Protein AF-A0A4S9HSH2-F1 (afdb_monomer)

pLDDT: mean 70.63, std 16.0, range [29.0, 93.12]

Mean predicted aligned error: 13.23 Å

Foldseek 3Di:
DDPDPQPPVRLVVLVVVLVVVLVCPPLCLLVLCCLVDLFVVVSPVSNLPVVVVVVVVVVVVVVVLPVQPDPLQQLDDDDPVPDPDPPVSVQQFLQRDGLVPDDPVVSCVRVVPSPDDDSVLSSVSSVVDPPVSVVVVVVVVVVVVVVVVSVLQSQLSVLLVCCVVPVPDPVSVLQVDADPVRGSVVSSVVSCPCVCLVVLVVPPDPVSVLVSLLVVLLVSLVSLVVLLVVLVVVVVVLVLCVVCVVVCPDPVNVVCVVVVPPPPDDPSCVVVVCPPVVSVVSNVVSCCSLPVSLVSCLSPDPDDSVSSCCSRCVNVVVVVVVVVVVVVVVVVVVVDDDDDSDDPVVVVVVVVVSVVSSLVSNVVVPQADPVSDGHPPVVPVVVVPD

InterPro domains:
  IPR004841 Amino acid permease/SLC12A domain [PF00324] (14-247)
  IPR050524 Amino-acid permease-like [PTHR43341] (12-341)

Solvent-accessible surface area (backbone atoms only — not comparable to full-atom values): 22404 Å² total; per-residue (Å²): 133,87,83,77,86,64,56,73,69,56,44,51,50,50,49,50,52,59,59,65,52,58,79,58,68,63,78,64,48,66,65,70,47,46,85,72,42,73,46,75,71,71,50,55,57,56,71,67,47,47,60,63,50,51,52,50,55,51,52,53,49,52,52,53,45,65,75,66,43,66,90,82,47,78,68,56,89,67,71,72,88,58,69,73,67,54,84,69,56,72,36,45,49,79,75,73,40,60,60,91,78,48,56,75,69,57,47,50,52,55,60,65,51,61,81,71,62,48,74,69,37,52,42,33,40,66,67,68,48,84,68,50,33,60,52,52,51,51,52,51,52,51,51,52,53,53,52,50,52,54,49,46,52,51,49,15,50,54,49,22,55,49,21,68,75,66,35,84,45,78,73,45,42,53,30,47,42,59,44,102,84,73,45,37,56,53,19,38,56,60,58,50,68,65,67,61,46,72,58,31,68,75,44,94,44,69,68,36,46,52,51,37,52,33,55,51,40,28,54,59,47,49,53,44,51,49,52,28,50,50,25,51,50,50,53,52,51,51,52,50,50,60,74,43,46,68,62,40,67,32,86,92,33,53,83,54,40,82,78,47,76,88,74,73,82,53,82,92,43,60,77,65,68,47,62,62,58,54,38,53,52,48,29,53,46,35,50,37,58,68,56,48,47,54,51,55,49,59,75,71,52,92,61,65,57,65,60,55,48,48,46,60,43,46,32,60,49,49,53,51,49,51,51,51,50,52,49,54,54,37,53,75,68,67,61,79,71,72,88,72,85,66,56,69,70,52,53,48,52,51,54,49,47,59,51,49,57,50,48,50,59,27,50,79,73,67,42,52,41,100,85,72,44,77,45,67,73,71,61,61,68,56,71,78,75,113

Radius of gyration: 25.79 Å; Cα contacts (8 Å, |Δi|>4): 239; chains: 1; bounding box: 63×54×76 Å

Sequence (386 aa):
MFLIDWGDKSVAAVLAISMAVFPYVGVETFTITAFEARSPEALKLPSKRMVPFVMFLYTLSVLGFSLNVPWNNGYLPAYYSAWTPSKEAQRFTCHNRDVQGLDRRQAVADLSNTDGHVLPTIAIDLANINGLSGFVNACLLYSALSTANSSLFMASRILHSFTATHGETKFLSYFNRLNDQGSPVWAVCASLFFCFVPFLSFLSSDSAKHTQQILISIGSTSCVLVWAAQCLAYIRYRNWLGMHSKEIGSPEWHGYRKYYPYEQRKWTDFPSQMQPALAWVSGILCVIIVLGFPIAGLSHGKGDRKLIAINTYLGPGLCLFLFLGLKAYKWRRAEKGWVRLGSWEELRRVIERLRDDSLSNAREDGDLDEDGSISLRSQESHQHLS

Structure (mmCIF, N/CA/C/O backbone):
data_AF-A0A4S9HSH2-F1
#
_entry.id   AF-A0A4S9HSH2-F1
#
loop_
_atom_site.group_PDB
_atom_site.id
_atom_site.type_symbol
_atom_site.label_atom_id
_atom_site.label_alt_id
_atom_site.label_comp_id
_atom_site.label_asym_id
_atom_site.label_entity_id
_atom_site.label_seq_id
_atom_site.pdbx_PDB_ins_code
_atom_site.Cartn_x
_atom_site.Cartn_y
_atom_site.Cartn_z
_atom_site.occupancy
_atom_site.B_iso_or_equiv
_atom_site.auth_seq_id
_atom_site.auth_comp_id
_atom_site.auth_asym_id
_atom_site.auth_atom_id
_atom_site.pdbx_PDB_model_num
ATOM 1 N N . MET A 1 1 ? -12.546 25.898 -16.366 1.00 29.52 1 MET A N 1
ATOM 2 C CA . MET A 1 1 ? -12.379 26.004 -14.902 1.00 29.52 1 MET A CA 1
ATOM 3 C C . MET A 1 1 ? -11.134 25.198 -14.542 1.00 29.52 1 MET A C 1
ATOM 5 O O . MET A 1 1 ? -11.170 23.988 -14.681 1.00 29.52 1 MET A O 1
ATOM 9 N N . PHE A 1 2 ? -10.028 25.903 -14.264 1.00 29.73 2 PHE A N 1
ATOM 10 C CA . PHE A 1 2 ? -8.673 25.421 -13.920 1.00 29.73 2 PHE A CA 1
ATOM 11 C C . PHE A 1 2 ? -8.061 24.298 -14.783 1.00 29.73 2 PHE A C 1
ATOM 13 O O . PHE A 1 2 ? -7.864 23.183 -14.316 1.00 29.73 2 PHE A O 1
ATOM 20 N N . LEU A 1 3 ? -7.677 24.620 -16.023 1.00 32.94 3 LEU A N 1
ATOM 21 C CA . LEU A 1 3 ? -6.616 23.883 -16.722 1.00 32.94 3 LEU A CA 1
ATOM 22 C C . LEU A 1 3 ? -5.315 24.658 -16.498 1.00 32.94 3 LEU A C 1
ATOM 24 O O . LEU A 1 3 ? -5.069 25.668 -17.150 1.00 32.94 3 LEU A O 1
ATOM 28 N N . ILE A 1 4 ? -4.548 24.241 -15.493 1.00 42.88 4 ILE A N 1
ATOM 29 C CA . ILE A 1 4 ? -3.153 24.656 -15.331 1.00 42.88 4 ILE A CA 1
ATOM 30 C C . ILE A 1 4 ? -2.378 23.925 -16.433 1.00 42.88 4 ILE A C 1
ATOM 32 O O . ILE A 1 4 ? -2.452 22.700 -16.508 1.00 42.88 4 ILE A O 1
ATOM 36 N N . ASP A 1 5 ? -1.708 24.668 -17.311 1.00 43.72 5 ASP A N 1
ATOM 37 C CA . ASP A 1 5 ? -0.888 24.117 -18.393 1.00 43.72 5 ASP A CA 1
ATOM 38 C C . ASP A 1 5 ? 0.441 23.631 -17.790 1.00 43.72 5 ASP A C 1
ATOM 40 O O . ASP A 1 5 ? 1.313 24.422 -17.419 1.00 43.72 5 ASP A O 1
ATOM 44 N N . TRP A 1 6 ? 0.544 22.324 -17.556 1.00 54.28 6 TRP A N 1
ATOM 45 C CA . TRP A 1 6 ? 1.678 21.697 -16.879 1.00 54.28 6 TRP A CA 1
ATOM 46 C C . TRP A 1 6 ? 2.727 21.294 -17.916 1.00 54.28 6 TRP A C 1
ATOM 48 O O . TRP A 1 6 ? 2.594 20.252 -18.540 1.00 54.28 6 TRP A O 1
ATOM 58 N N . GLY A 1 7 ? 3.813 22.057 -18.079 1.00 58.59 7 GLY A N 1
ATOM 59 C CA . GLY A 1 7 ? 4.870 21.694 -19.038 1.00 58.59 7 GLY A CA 1
ATOM 60 C C . GLY A 1 7 ? 5.377 20.248 -18.866 1.00 58.59 7 GLY A C 1
ATOM 61 O O . GLY A 1 7 ? 5.432 19.747 -17.743 1.00 58.59 7 GLY A O 1
ATOM 62 N N . ASP A 1 8 ? 5.793 19.583 -19.952 1.00 61.91 8 ASP A N 1
ATOM 63 C CA . ASP A 1 8 ? 6.056 18.126 -20.007 1.00 61.91 8 ASP A CA 1
ATOM 64 C C . ASP A 1 8 ? 6.944 17.577 -18.866 1.00 61.91 8 ASP A C 1
ATOM 66 O O . ASP A 1 8 ? 6.725 16.476 -18.360 1.00 61.91 8 ASP A O 1
ATOM 70 N N . LYS A 1 9 ? 7.915 18.370 -18.391 1.00 65.81 9 LYS A N 1
ATOM 71 C CA . LYS A 1 9 ? 8.789 18.017 -17.255 1.00 65.81 9 LYS A CA 1
ATOM 72 C C . LYS A 1 9 ? 8.033 17.889 -15.928 1.00 65.81 9 LYS A C 1
ATOM 74 O O . LYS A 1 9 ? 8.357 17.033 -15.111 1.00 65.81 9 LYS A O 1
ATOM 79 N N . SER A 1 10 ? 7.039 18.745 -15.704 1.00 67.06 10 SER A N 1
ATOM 80 C CA . SER A 1 10 ? 6.230 18.744 -14.482 1.00 67.06 10 SER A CA 1
ATOM 81 C C . SER A 1 10 ? 5.279 17.546 -14.431 1.00 67.06 10 SER A C 1
ATOM 83 O O . SER A 1 10 ? 5.146 16.918 -13.383 1.00 67.06 10 SER A O 1
ATOM 85 N N . VAL A 1 11 ? 4.722 17.148 -15.578 1.00 65.50 11 VAL A N 1
ATOM 86 C CA . VAL A 1 11 ? 3.917 15.924 -15.708 1.00 65.50 11 VAL A CA 1
ATOM 87 C C . VAL A 1 11 ? 4.774 14.686 -15.438 1.00 65.50 11 VAL A C 1
ATOM 89 O O . VAL A 1 11 ? 4.374 13.822 -14.658 1.00 65.50 11 VAL A O 1
ATOM 92 N N . ALA A 1 12 ? 5.984 14.625 -16.004 1.00 64.94 12 ALA A N 1
ATOM 93 C CA . ALA A 1 12 ? 6.921 13.533 -15.743 1.00 64.94 12 ALA A CA 1
ATOM 94 C C . ALA A 1 12 ? 7.293 13.423 -14.252 1.00 64.94 12 ALA A C 1
ATOM 96 O O . ALA A 1 12 ? 7.291 12.323 -13.699 1.00 64.94 12 ALA A O 1
ATOM 97 N N . ALA A 1 13 ? 7.542 14.551 -13.577 1.00 72.69 13 ALA A N 1
ATOM 98 C CA . ALA A 1 13 ? 7.838 14.569 -12.144 1.00 72.69 13 ALA A CA 1
ATOM 99 C C . ALA A 1 13 ? 6.668 14.034 -11.299 1.00 72.69 13 ALA A C 1
ATOM 101 O O . ALA A 1 13 ? 6.869 13.216 -10.404 1.00 72.69 13 ALA A O 1
ATOM 102 N N . VAL A 1 14 ? 5.437 14.445 -11.611 1.00 70.94 14 VAL A N 1
ATOM 103 C CA . VAL A 1 14 ? 4.221 13.986 -10.921 1.00 70.94 14 VAL A CA 1
ATOM 104 C C . VAL A 1 14 ? 4.009 12.473 -11.070 1.00 70.94 14 VAL A C 1
ATOM 106 O O . VAL A 1 14 ? 3.652 11.780 -10.111 1.00 70.94 14 VAL A O 1
ATOM 109 N N . LEU A 1 15 ? 4.277 11.933 -12.257 1.00 69.44 15 LEU A N 1
ATOM 110 C CA . LEU A 1 15 ? 4.199 10.495 -12.508 1.00 69.44 15 LEU A CA 1
ATOM 111 C C . LEU A 1 15 ? 5.293 9.729 -11.764 1.00 69.44 15 LEU A C 1
ATOM 113 O O . LEU A 1 15 ? 4.995 8.725 -11.122 1.00 69.44 15 LEU A O 1
ATOM 117 N N . ALA A 1 16 ? 6.530 10.230 -11.784 1.00 73.75 16 ALA A N 1
ATOM 118 C CA . ALA A 1 16 ? 7.639 9.625 -11.051 1.00 73.75 16 ALA A CA 1
ATOM 119 C C . ALA A 1 16 ? 7.351 9.562 -9.543 1.00 73.75 16 ALA A C 1
ATOM 121 O O . ALA A 1 16 ? 7.571 8.522 -8.925 1.00 73.75 16 ALA A O 1
ATOM 122 N N . ILE A 1 17 ? 6.781 10.629 -8.968 1.00 78.06 17 ILE A N 1
ATOM 123 C CA . ILE A 1 17 ? 6.332 10.643 -7.567 1.00 78.06 17 ILE A CA 1
ATOM 124 C C . ILE A 1 17 ? 5.284 9.551 -7.334 1.00 78.06 17 ILE A C 1
ATOM 126 O O . ILE A 1 17 ? 5.405 8.785 -6.384 1.00 78.06 17 ILE A O 1
ATOM 130 N N . SER A 1 18 ? 4.288 9.437 -8.214 1.00 74.75 18 SER A N 1
ATOM 131 C CA . SER A 1 18 ? 3.238 8.413 -8.101 1.00 74.75 18 SER A CA 1
ATOM 132 C C . SER A 1 18 ? 3.817 6.996 -8.113 1.00 74.75 18 SER A C 1
ATOM 134 O O . SER A 1 18 ? 3.410 6.149 -7.324 1.00 74.75 18 SER A O 1
ATOM 136 N N . MET A 1 19 ? 4.799 6.739 -8.978 1.00 75.50 19 MET A N 1
ATOM 137 C CA . MET A 1 19 ? 5.454 5.436 -9.077 1.00 75.50 19 MET A CA 1
ATOM 138 C C . MET A 1 19 ? 6.361 5.131 -7.885 1.00 75.50 19 MET A C 1
ATOM 140 O O . MET A 1 19 ? 6.393 3.993 -7.423 1.00 75.50 19 MET A O 1
ATOM 144 N N . ALA A 1 20 ? 7.060 6.140 -7.359 1.00 81.56 20 ALA A N 1
ATOM 145 C CA . ALA A 1 20 ? 7.948 6.008 -6.206 1.00 81.56 20 ALA A CA 1
ATOM 146 C C . ALA A 1 20 ? 7.206 5.711 -4.893 1.00 81.56 20 ALA A C 1
ATOM 148 O O . ALA A 1 20 ? 7.825 5.274 -3.926 1.00 81.56 20 ALA A O 1
ATOM 149 N N . VAL A 1 21 ? 5.888 5.922 -4.850 1.00 82.94 21 VAL A N 1
ATOM 150 C CA . VAL A 1 21 ? 5.053 5.642 -3.676 1.00 82.94 21 VAL A CA 1
ATOM 151 C C . VAL A 1 21 ? 4.767 4.143 -3.514 1.00 82.94 21 VAL A C 1
ATOM 153 O O . VAL A 1 21 ? 4.731 3.648 -2.390 1.00 82.94 21 VAL A O 1
ATOM 156 N N . PHE A 1 22 ? 4.608 3.388 -4.604 1.00 79.00 22 PHE A N 1
ATOM 157 C CA . PHE A 1 22 ? 4.222 1.970 -4.535 1.00 79.00 22 PHE A CA 1
ATOM 158 C C . PHE A 1 22 ? 5.258 1.017 -3.914 1.00 79.00 22 PHE A C 1
ATOM 160 O O . PHE A 1 22 ? 4.833 0.063 -3.266 1.00 79.00 22 PHE A O 1
ATOM 167 N N . PRO A 1 23 ? 6.581 1.251 -4.009 1.00 85.00 23 PRO A N 1
ATOM 168 C CA . PRO A 1 23 ? 7.573 0.490 -3.249 1.00 85.00 23 PRO A CA 1
ATOM 169 C C . PRO A 1 23 ? 7.359 0.507 -1.729 1.00 85.00 23 PRO A C 1
ATOM 171 O O . PRO A 1 23 ? 7.827 -0.393 -1.044 1.00 85.00 23 PRO A O 1
ATOM 174 N N . TYR A 1 24 ? 6.645 1.502 -1.188 1.00 85.75 24 TYR A N 1
ATOM 175 C CA . TYR A 1 24 ? 6.328 1.569 0.242 1.00 85.75 24 TYR A CA 1
ATOM 176 C C . TYR A 1 24 ? 5.122 0.710 0.646 1.00 85.75 24 TYR A C 1
ATOM 178 O O . TYR A 1 24 ? 4.813 0.625 1.833 1.00 85.75 24 TYR A O 1
ATOM 186 N N . VAL A 1 25 ? 4.445 0.055 -0.301 1.00 84.56 25 VAL A N 1
ATOM 187 C CA . VAL A 1 25 ? 3.399 -0.928 0.011 1.00 84.56 25 VAL A CA 1
ATOM 188 C C . VAL A 1 25 ? 3.998 -2.088 0.796 1.00 84.56 25 VAL A C 1
ATOM 190 O O . VAL A 1 25 ? 4.989 -2.691 0.389 1.00 84.56 25 VAL A O 1
ATOM 193 N N . GLY A 1 26 ? 3.386 -2.396 1.938 1.00 82.25 26 GLY A N 1
ATOM 194 C CA . GLY A 1 26 ? 3.830 -3.448 2.846 1.00 82.25 26 GLY A CA 1
ATOM 195 C C . GLY A 1 26 ? 4.389 -2.919 4.164 1.00 82.25 26 GLY A C 1
ATOM 196 O O . GLY A 1 26 ? 4.539 -3.707 5.101 1.00 82.25 26 GLY A O 1
ATOM 197 N N . VAL A 1 27 ? 4.621 -1.608 4.307 1.00 83.31 27 VAL A N 1
ATOM 198 C CA . VAL A 1 27 ? 4.956 -1.019 5.617 1.00 83.31 27 VAL A CA 1
ATOM 199 C C . VAL A 1 27 ? 3.826 -1.179 6.628 1.00 83.31 27 VAL A C 1
ATOM 201 O O . VAL A 1 27 ? 4.083 -1.202 7.820 1.00 83.31 27 VAL A O 1
ATOM 204 N N . GLU A 1 28 ? 2.585 -1.343 6.186 1.00 82.81 28 GLU A N 1
ATOM 205 C CA . GLU A 1 28 ? 1.418 -1.596 7.029 1.00 82.81 28 GLU A CA 1
ATOM 206 C C . GLU A 1 28 ? 1.287 -3.060 7.482 1.00 82.81 28 GLU A C 1
ATOM 208 O O . GLU A 1 28 ? 0.488 -3.348 8.374 1.00 82.81 28 GLU A O 1
ATOM 213 N N . THR A 1 29 ? 2.071 -3.985 6.917 1.00 81.31 29 THR A N 1
ATOM 214 C CA . THR A 1 29 ? 1.944 -5.437 7.154 1.00 81.31 29 THR A CA 1
ATOM 215 C C . THR A 1 29 ? 2.027 -5.799 8.635 1.00 81.31 29 THR A C 1
ATOM 217 O O . THR A 1 29 ? 1.251 -6.625 9.115 1.00 81.31 29 THR A O 1
ATOM 220 N N . PHE A 1 30 ? 2.898 -5.122 9.396 1.00 79.62 30 PHE A N 1
ATOM 221 C CA . PHE A 1 30 ? 3.066 -5.382 10.830 1.00 79.62 30 PHE A CA 1
ATOM 222 C C . PHE A 1 30 ? 1.789 -5.118 11.646 1.00 79.62 30 PHE A C 1
ATOM 224 O O . PHE A 1 30 ? 1.643 -5.638 12.752 1.00 79.62 30 PHE A O 1
ATOM 231 N N . THR A 1 31 ? 0.870 -4.289 11.130 1.00 78.69 31 THR A N 1
ATOM 232 C CA . THR A 1 31 ? -0.411 -4.000 11.793 1.00 78.69 31 THR A CA 1
ATOM 233 C C . THR A 1 31 ? -1.395 -5.156 11.660 1.00 78.69 31 THR A C 1
ATOM 235 O O . THR A 1 31 ? -2.191 -5.383 12.565 1.00 78.69 31 THR A O 1
ATOM 238 N N . ILE A 1 32 ? -1.321 -5.920 10.568 1.00 78.56 32 ILE A N 1
ATOM 239 C CA . ILE A 1 32 ? -2.193 -7.076 10.324 1.00 78.56 32 ILE A CA 1
ATOM 240 C C . ILE A 1 32 ? -1.744 -8.242 11.200 1.00 78.56 32 ILE A C 1
ATOM 242 O O . ILE A 1 32 ? -2.567 -8.888 11.842 1.00 78.56 32 ILE A O 1
ATOM 246 N N . THR A 1 33 ? -0.431 -8.438 11.316 1.00 76.81 33 THR A N 1
ATOM 247 C CA . THR A 1 33 ? 0.157 -9.426 12.228 1.00 76.81 33 THR A CA 1
ATOM 248 C C . THR A 1 33 ? 0.050 -9.015 13.693 1.00 76.81 33 THR A C 1
ATOM 250 O O . THR A 1 33 ? 0.442 -9.780 14.564 1.00 76.81 33 THR A O 1
ATOM 253 N N . ALA A 1 34 ? -0.455 -7.814 14.000 1.00 75.19 34 ALA A N 1
ATOM 254 C CA . ALA A 1 34 ? -0.506 -7.339 15.375 1.00 75.19 34 ALA A CA 1
ATOM 255 C C . ALA A 1 34 ? -1.434 -8.175 16.261 1.00 75.19 34 ALA A C 1
ATOM 257 O O . ALA A 1 34 ? -1.144 -8.359 17.438 1.00 75.19 34 ALA A O 1
ATOM 258 N N . PHE A 1 35 ? -2.516 -8.699 15.683 1.00 68.38 35 PHE A N 1
ATOM 259 C CA . PHE A 1 35 ? -3.466 -9.569 16.378 1.00 68.38 35 PHE A CA 1
ATOM 260 C C . PHE A 1 35 ? -2.941 -10.996 16.586 1.00 68.38 35 PHE A C 1
ATOM 262 O O . PHE A 1 35 ? -3.434 -11.701 17.457 1.00 68.38 35 PHE A O 1
ATOM 269 N N . GLU A 1 36 ? -1.937 -11.404 15.810 1.00 72.31 36 GLU A N 1
ATOM 270 C CA . GLU A 1 36 ? -1.294 -12.722 15.897 1.00 72.31 36 GLU A CA 1
ATOM 271 C C . GLU A 1 36 ? 0.051 -12.662 16.635 1.00 72.31 36 GLU A C 1
ATOM 273 O O . GLU A 1 36 ? 0.702 -13.679 16.861 1.00 72.31 36 GLU A O 1
ATOM 278 N N . ALA A 1 37 ? 0.512 -11.462 16.990 1.00 69.44 37 ALA A N 1
ATOM 279 C CA . ALA A 1 37 ? 1.770 -11.297 17.685 1.00 69.44 37 ALA A CA 1
ATOM 280 C C . ALA A 1 37 ? 1.639 -11.809 19.120 1.00 69.44 37 ALA A C 1
ATOM 282 O O . ALA A 1 37 ? 0.825 -11.308 19.893 1.00 69.44 37 ALA A O 1
ATOM 283 N N . ARG A 1 38 ? 2.539 -12.723 19.493 1.00 65.88 38 ARG A N 1
ATOM 284 C CA . ARG A 1 38 ? 2.670 -13.278 20.850 1.00 65.88 38 ARG A CA 1
ATOM 285 C C . ARG A 1 38 ? 2.682 -12.213 21.948 1.00 65.88 38 ARG A C 1
ATOM 287 O O . ARG A 1 38 ? 2.156 -12.420 23.032 1.00 65.88 38 ARG A O 1
ATOM 294 N N . SER A 1 39 ? 3.283 -11.051 21.674 1.00 68.25 39 SER A N 1
ATOM 295 C CA . SER A 1 39 ? 3.143 -9.888 22.547 1.00 68.25 39 SER A CA 1
ATOM 296 C C . SER A 1 39 ? 2.997 -8.584 21.755 1.00 68.25 39 SER A C 1
ATOM 298 O O . SER A 1 39 ? 3.725 -8.349 20.783 1.00 68.25 39 SER A O 1
ATOM 300 N N . PRO A 1 40 ? 2.132 -7.660 22.208 1.00 65.69 40 PRO A N 1
ATOM 301 C CA . PRO A 1 40 ? 1.975 -6.346 21.589 1.00 65.69 40 PRO A CA 1
ATOM 302 C C . PRO A 1 40 ? 3.218 -5.470 21.800 1.00 65.69 40 PRO A C 1
ATOM 304 O O . PRO A 1 40 ? 3.424 -4.474 21.104 1.00 65.69 40 PRO A O 1
ATOM 307 N N . GLU A 1 41 ? 4.080 -5.830 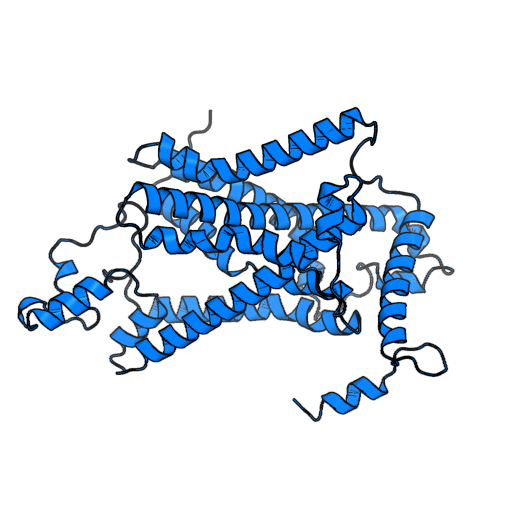22.756 1.00 67.94 41 GLU A N 1
ATOM 308 C CA . GLU A 1 41 ? 5.334 -5.129 23.012 1.00 67.94 41 GLU A CA 1
ATOM 309 C C . GLU A 1 41 ? 6.399 -5.431 21.951 1.00 67.94 41 GLU A C 1
ATOM 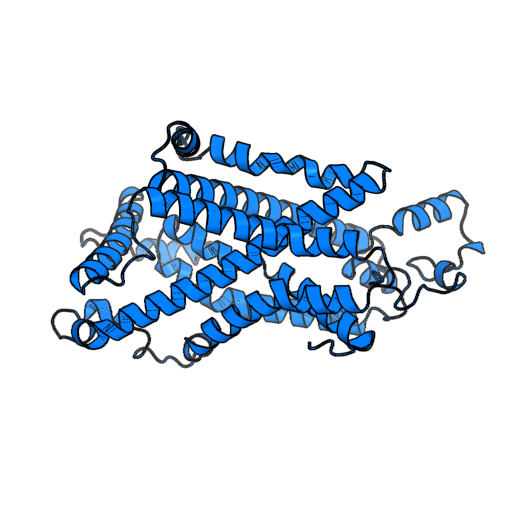311 O O . GLU A 1 41 ? 7.127 -4.512 21.563 1.00 67.94 41 GLU A O 1
ATOM 316 N N . ALA A 1 42 ? 6.431 -6.656 21.412 1.00 71.69 42 ALA A N 1
ATOM 317 C CA . ALA A 1 42 ? 7.360 -7.048 20.350 1.00 71.69 42 ALA A CA 1
ATOM 318 C C . ALA A 1 42 ? 7.188 -6.206 19.070 1.00 71.69 42 ALA A C 1
ATOM 320 O O . ALA A 1 42 ? 8.152 -5.945 18.353 1.00 71.69 42 ALA A O 1
ATOM 321 N N . LEU A 1 43 ? 5.981 -5.691 18.817 1.00 73.44 43 LEU A N 1
ATOM 322 C CA . LEU A 1 43 ? 5.658 -4.882 17.635 1.00 73.44 43 LEU A CA 1
ATOM 323 C C . LEU A 1 43 ? 6.129 -3.424 17.729 1.00 73.44 43 LEU A C 1
ATOM 325 O O . LEU A 1 43 ? 6.170 -2.711 16.718 1.00 73.44 43 LEU A O 1
ATOM 329 N N . LYS A 1 44 ? 6.508 -2.945 18.920 1.00 74.19 44 LYS A N 1
ATOM 330 C CA . LYS A 1 44 ? 6.939 -1.550 19.115 1.00 74.19 44 LYS A CA 1
ATOM 331 C C . LYS A 1 44 ? 8.244 -1.239 18.387 1.00 74.19 44 LYS A C 1
ATOM 333 O O . LYS A 1 44 ? 8.434 -0.119 17.918 1.00 74.19 44 LYS A O 1
ATOM 338 N N . LEU A 1 45 ? 9.159 -2.205 18.317 1.00 75.75 45 LEU A N 1
ATOM 339 C CA . LEU A 1 45 ? 10.461 -1.995 17.692 1.00 75.75 45 LEU A CA 1
ATOM 340 C C . LEU A 1 45 ? 10.364 -1.972 16.156 1.00 75.75 45 LEU A C 1
ATOM 342 O O . LEU A 1 45 ? 10.828 -0.985 15.573 1.00 75.75 45 LEU A O 1
ATOM 346 N N . PRO A 1 46 ? 9.718 -2.961 15.496 1.00 78.62 46 PRO A N 1
ATOM 347 C CA . PRO A 1 46 ? 9.479 -2.916 14.055 1.00 78.62 46 PRO A CA 1
ATOM 348 C C . PRO A 1 46 ? 8.722 -1.656 13.631 1.00 78.62 46 PRO A C 1
ATOM 350 O O . PRO A 1 46 ? 9.179 -0.949 12.738 1.00 78.62 46 PRO A O 1
ATOM 353 N N . SER A 1 47 ? 7.638 -1.300 14.328 1.00 76.50 47 SER A N 1
ATOM 354 C CA . SER A 1 47 ? 6.829 -0.121 13.979 1.00 76.50 47 SER A CA 1
ATOM 355 C C . SER A 1 47 ? 7.608 1.201 14.026 1.00 76.50 47 SER A C 1
ATOM 357 O O . SER A 1 47 ? 7.362 2.083 13.205 1.00 76.50 47 SER A O 1
ATOM 359 N N . LYS A 1 48 ? 8.579 1.348 14.939 1.00 77.25 48 LYS A N 1
ATOM 360 C CA . LYS A 1 48 ? 9.407 2.564 15.042 1.00 77.25 48 LYS A CA 1
ATOM 361 C C . LYS A 1 48 ? 10.582 2.594 14.066 1.00 77.25 48 LYS A C 1
ATOM 363 O O . LYS A 1 48 ? 10.948 3.669 13.595 1.00 77.25 48 LYS A O 1
ATOM 368 N N . ARG A 1 49 ? 11.213 1.447 13.795 1.00 81.50 49 ARG A N 1
ATOM 369 C CA . ARG A 1 49 ? 12.469 1.384 13.024 1.00 81.50 49 ARG A CA 1
ATOM 370 C C . ARG A 1 49 ? 12.280 1.072 11.543 1.00 81.50 49 ARG A C 1
ATOM 372 O O . ARG A 1 49 ? 13.133 1.461 10.753 1.00 81.50 49 ARG A O 1
ATOM 379 N N . MET A 1 50 ? 11.184 0.419 11.159 1.00 84.06 50 MET A N 1
ATOM 380 C CA . MET A 1 50 ? 10.966 -0.026 9.779 1.00 84.06 50 MET A CA 1
ATOM 381 C C . MET A 1 50 ? 10.955 1.145 8.793 1.00 84.06 50 MET A C 1
ATOM 383 O O . MET A 1 50 ? 11.715 1.140 7.832 1.00 84.06 50 MET A O 1
ATOM 387 N N . VAL A 1 51 ? 10.145 2.176 9.050 1.00 83.19 51 VAL A N 1
ATOM 388 C CA . VAL A 1 51 ? 10.003 3.327 8.143 1.00 83.19 51 VAL A CA 1
ATOM 389 C C . VAL A 1 51 ? 11.330 4.063 7.902 1.00 83.19 51 VAL A C 1
ATOM 391 O O . VAL A 1 51 ? 11.707 4.198 6.738 1.00 83.19 51 VAL A O 1
ATOM 394 N N . PRO A 1 52 ? 12.083 4.521 8.927 1.00 84.75 52 PRO A N 1
ATOM 395 C CA . PRO A 1 52 ? 13.350 5.210 8.681 1.00 84.75 52 PRO A CA 1
ATOM 396 C C . PRO A 1 52 ? 14.396 4.302 8.025 1.00 84.75 52 PRO A C 1
ATOM 398 O O . PRO A 1 52 ? 15.163 4.777 7.192 1.00 84.75 52 PRO A O 1
ATOM 401 N N . PHE A 1 53 ? 14.406 3.004 8.346 1.00 88.00 53 PHE A N 1
ATOM 402 C CA . PHE A 1 53 ? 15.309 2.042 7.717 1.00 88.00 53 PHE A CA 1
ATOM 403 C C . PHE A 1 53 ? 15.024 1.880 6.217 1.00 88.00 53 PHE A C 1
ATOM 405 O O . PHE A 1 53 ? 15.940 2.006 5.407 1.00 88.00 53 PHE A O 1
ATOM 412 N N . VAL A 1 54 ? 13.758 1.674 5.836 1.00 89.19 54 VAL A N 1
ATOM 413 C CA . VAL A 1 54 ? 13.350 1.558 4.425 1.00 89.19 54 VAL A CA 1
ATOM 414 C C . VAL A 1 54 ? 13.625 2.861 3.673 1.00 89.19 54 VAL A C 1
ATOM 416 O O . VAL A 1 54 ? 14.197 2.830 2.587 1.00 89.19 54 VAL A O 1
ATOM 419 N N . MET A 1 55 ? 13.299 4.015 4.266 1.00 88.50 55 MET A N 1
ATOM 420 C CA . MET A 1 55 ? 13.585 5.328 3.673 1.00 88.50 55 MET A CA 1
ATOM 421 C C . MET A 1 55 ? 15.081 5.531 3.417 1.00 88.50 55 MET A C 1
ATOM 423 O O . MET A 1 55 ? 15.465 5.980 2.335 1.00 88.50 55 MET A O 1
ATOM 427 N N . PHE A 1 56 ? 15.925 5.185 4.392 1.00 91.56 56 PHE A N 1
ATOM 428 C CA . PHE A 1 56 ? 17.376 5.262 4.254 1.00 91.56 56 PHE A CA 1
ATOM 429 C C . PHE A 1 56 ? 17.879 4.343 3.136 1.00 91.56 56 PHE A C 1
ATOM 431 O O . PHE A 1 56 ? 18.595 4.802 2.246 1.00 91.56 56 PHE A O 1
ATOM 438 N N . LEU A 1 57 ? 17.448 3.078 3.135 1.00 91.81 57 LEU A N 1
ATOM 439 C CA . LEU A 1 57 ? 17.844 2.089 2.135 1.00 91.81 57 LEU A CA 1
ATOM 440 C C . LEU A 1 57 ? 17.447 2.522 0.715 1.00 91.81 57 LEU A C 1
ATOM 442 O O . LEU A 1 57 ? 18.260 2.436 -0.207 1.00 91.81 57 LEU A O 1
ATOM 446 N N . TYR A 1 58 ? 16.220 3.015 0.529 1.00 91.06 58 TYR A N 1
ATOM 447 C CA . TYR A 1 58 ? 15.725 3.454 -0.779 1.00 91.06 58 TYR A CA 1
ATOM 448 C C . TYR A 1 58 ? 16.442 4.711 -1.260 1.00 91.06 58 TYR A C 1
ATOM 450 O O . TYR A 1 58 ? 16.854 4.768 -2.416 1.00 91.06 58 TYR A O 1
ATOM 458 N N . THR A 1 59 ? 16.673 5.680 -0.372 1.00 91.12 59 THR A N 1
ATOM 459 C CA . THR A 1 59 ? 17.415 6.904 -0.714 1.00 91.12 59 THR A CA 1
ATOM 460 C C . THR A 1 59 ? 18.848 6.579 -1.125 1.00 91.12 59 THR A C 1
ATOM 462 O O . THR A 1 59 ? 19.320 7.070 -2.150 1.00 91.12 59 THR A O 1
ATOM 465 N N . LEU A 1 60 ? 19.526 5.708 -0.371 1.00 93.12 60 LEU A N 1
ATOM 466 C CA . LEU A 1 60 ? 20.879 5.258 -0.688 1.00 93.12 60 LEU A CA 1
ATOM 467 C C . LEU A 1 60 ? 20.927 4.515 -2.031 1.00 93.12 60 LEU A C 1
ATOM 469 O O . LEU A 1 60 ? 21.826 4.757 -2.832 1.00 93.12 60 LEU A O 1
ATOM 473 N N . SER A 1 61 ? 19.937 3.660 -2.299 1.00 90.12 61 SER A N 1
ATOM 474 C CA . SER A 1 61 ? 19.839 2.909 -3.557 1.00 90.12 61 SER A CA 1
ATOM 475 C C . SER A 1 61 ? 19.620 3.836 -4.754 1.00 90.12 61 SER A C 1
ATOM 477 O O . SER A 1 61 ? 20.336 3.740 -5.748 1.00 90.12 61 SER A O 1
ATOM 479 N N . VAL A 1 62 ? 18.674 4.777 -4.654 1.00 88.44 62 VAL A N 1
ATOM 480 C CA . VAL A 1 62 ? 18.394 5.760 -5.714 1.00 88.44 62 VAL A CA 1
ATOM 481 C C . VAL A 1 62 ? 19.614 6.635 -5.979 1.00 88.44 62 VAL A C 1
ATOM 483 O O . VAL A 1 62 ? 19.971 6.834 -7.140 1.00 88.44 62 VAL A O 1
ATOM 486 N N . LEU A 1 63 ? 20.282 7.120 -4.928 1.00 91.06 63 LEU A N 1
ATOM 487 C CA . LEU A 1 63 ? 21.515 7.894 -5.063 1.00 91.06 63 LEU A CA 1
ATOM 488 C C . LEU A 1 63 ? 22.606 7.068 -5.756 1.00 91.06 63 LEU A C 1
ATOM 490 O O . LEU A 1 63 ? 23.229 7.546 -6.701 1.00 91.06 63 LEU A O 1
ATOM 494 N N . GLY A 1 64 ? 22.786 5.814 -5.335 1.00 89.62 64 GLY A N 1
ATOM 495 C CA . GLY A 1 64 ? 23.746 4.889 -5.928 1.00 89.62 64 GLY A CA 1
ATOM 496 C C . GLY A 1 64 ? 23.513 4.682 -7.424 1.00 89.62 64 GLY A C 1
ATOM 497 O O . GLY A 1 64 ? 24.436 4.865 -8.217 1.00 89.62 64 GLY A O 1
ATOM 498 N N . PHE A 1 65 ? 22.283 4.375 -7.838 1.00 85.81 65 PHE A N 1
ATOM 499 C CA . PHE A 1 65 ? 21.976 4.187 -9.258 1.00 85.81 65 PHE A CA 1
ATOM 500 C C . PHE A 1 65 ? 22.063 5.483 -10.063 1.00 85.81 65 PHE A C 1
ATOM 502 O O . PHE A 1 65 ? 22.571 5.457 -11.179 1.00 85.81 65 PHE A O 1
ATOM 509 N N . SER A 1 66 ? 21.647 6.618 -9.496 1.00 85.00 66 SER A N 1
ATOM 510 C CA . SER A 1 66 ? 21.695 7.915 -10.189 1.00 85.00 66 SER A CA 1
ATOM 511 C C . SER A 1 66 ? 23.124 8.372 -10.496 1.00 85.00 66 SER A C 1
ATOM 513 O O . SER A 1 66 ? 23.341 9.093 -11.465 1.00 85.00 66 SER A O 1
ATOM 515 N N . LEU A 1 67 ? 24.098 7.959 -9.679 1.00 88.00 67 LEU A N 1
ATOM 516 C CA . LEU A 1 67 ? 25.514 8.271 -9.890 1.00 88.00 67 LEU A CA 1
ATOM 517 C C . LEU A 1 67 ? 26.210 7.317 -10.874 1.00 88.00 67 LEU A C 1
ATOM 519 O O . LEU A 1 67 ? 27.234 7.690 -11.438 1.00 88.00 67 LEU A O 1
ATOM 523 N N . ASN A 1 68 ? 25.682 6.105 -11.074 1.00 83.88 68 ASN A N 1
ATOM 524 C CA . ASN A 1 68 ? 26.343 5.052 -11.858 1.00 83.88 68 ASN A CA 1
ATOM 525 C C . ASN A 1 68 ? 25.669 4.765 -13.207 1.00 83.88 68 ASN A C 1
ATOM 527 O O . ASN A 1 68 ? 26.333 4.300 -14.131 1.00 83.88 68 ASN A O 1
ATOM 531 N N . VAL A 1 69 ? 24.367 5.031 -13.346 1.00 78.75 69 VAL A N 1
ATOM 532 C CA . VAL A 1 69 ? 23.617 4.784 -14.583 1.00 78.75 69 VAL A CA 1
ATOM 533 C C . VAL A 1 69 ? 23.375 6.111 -15.299 1.00 78.75 69 VAL A C 1
ATOM 535 O O . VAL A 1 69 ? 22.710 6.992 -14.748 1.00 78.75 69 VAL A O 1
ATOM 538 N N . PRO A 1 70 ? 23.879 6.285 -16.532 1.00 74.56 70 PRO A N 1
ATOM 539 C CA . PRO A 1 70 ? 23.675 7.521 -17.258 1.00 74.56 70 PRO A CA 1
ATOM 540 C C . PRO A 1 70 ? 22.213 7.632 -17.713 1.00 74.56 70 PRO A C 1
ATOM 542 O O . PRO A 1 70 ? 21.611 6.678 -18.201 1.00 74.56 70 PRO A O 1
ATOM 545 N N . TRP A 1 71 ? 21.634 8.823 -17.563 1.00 71.12 71 TRP A N 1
ATOM 546 C CA . TRP A 1 71 ? 20.218 9.098 -17.850 1.00 71.12 71 TRP A CA 1
ATOM 547 C C . TRP A 1 71 ? 19.836 8.954 -19.334 1.00 71.12 71 TRP A C 1
ATOM 549 O O . TRP A 1 71 ? 18.654 8.896 -19.655 1.00 71.12 71 TRP A O 1
ATOM 559 N N . ASN A 1 72 ? 20.820 8.910 -20.237 1.00 63.09 72 ASN A N 1
ATOM 560 C CA . ASN A 1 72 ? 20.639 8.719 -21.679 1.00 63.09 72 ASN A CA 1
ATOM 561 C C . ASN A 1 72 ? 20.686 7.238 -22.106 1.00 63.09 72 ASN A C 1
ATOM 563 O O . ASN A 1 72 ? 20.709 6.947 -23.302 1.00 63.09 72 ASN A O 1
ATOM 567 N N . ASN A 1 73 ? 20.746 6.308 -21.150 1.00 63.56 73 ASN A N 1
ATOM 568 C CA . ASN A 1 73 ? 20.804 4.882 -21.432 1.00 63.56 73 ASN A CA 1
ATOM 569 C C . ASN A 1 73 ? 19.480 4.392 -22.053 1.00 63.56 73 ASN A C 1
ATOM 571 O O . ASN A 1 73 ? 18.412 4.566 -21.469 1.00 63.56 73 ASN A O 1
ATOM 575 N N . GLY A 1 74 ? 19.562 3.748 -23.223 1.00 57.22 74 GLY A N 1
ATOM 576 C CA . GLY A 1 74 ? 18.403 3.259 -23.980 1.00 57.22 74 GLY A CA 1
ATOM 577 C C . GLY A 1 74 ? 17.621 2.114 -23.322 1.00 57.22 74 GLY A C 1
ATOM 578 O O . GLY A 1 74 ? 16.516 1.823 -23.767 1.00 57.22 74 GLY A O 1
ATOM 579 N N . TYR A 1 75 ? 18.161 1.495 -22.268 1.00 63.69 75 TYR A N 1
ATOM 580 C CA . TYR A 1 75 ? 17.493 0.451 -21.480 1.00 63.69 75 TYR A CA 1
ATOM 581 C C . TYR A 1 75 ? 16.637 1.005 -20.333 1.00 63.69 75 TYR A C 1
ATOM 583 O O . TYR A 1 75 ? 15.936 0.245 -19.664 1.00 63.69 75 TYR A O 1
ATOM 591 N N . LEU A 1 76 ? 16.686 2.316 -20.070 1.00 62.59 76 LEU A N 1
ATOM 592 C CA . LEU A 1 76 ? 15.824 2.934 -19.067 1.00 62.59 76 LEU A CA 1
ATOM 593 C C . LEU A 1 76 ? 14.371 3.002 -19.569 1.00 62.59 76 LEU A C 1
ATOM 595 O O . LEU A 1 76 ? 14.140 3.344 -20.731 1.00 62.59 76 LEU A O 1
ATOM 599 N N . PRO A 1 77 ? 13.370 2.744 -18.704 1.00 59.00 77 PRO A N 1
ATOM 600 C CA . PRO A 1 77 ? 11.970 2.890 -19.081 1.00 59.00 77 PRO A CA 1
ATOM 601 C C . PRO A 1 77 ? 11.653 4.329 -19.513 1.00 59.00 77 PRO A C 1
ATOM 603 O O . PRO A 1 77 ? 11.789 5.267 -18.724 1.00 59.00 77 PRO A O 1
ATOM 606 N N . ALA A 1 78 ? 11.192 4.505 -20.751 1.00 54.34 78 ALA A N 1
ATOM 607 C CA . ALA A 1 78 ? 10.746 5.798 -21.260 1.00 54.34 78 ALA A CA 1
ATOM 608 C C . ALA A 1 78 ? 9.266 6.029 -20.908 1.00 54.34 78 ALA A C 1
ATOM 610 O O . ALA A 1 78 ? 8.383 5.295 -21.356 1.00 54.34 78 ALA A O 1
ATOM 611 N N . TYR A 1 79 ? 8.985 7.062 -20.109 1.00 49.12 79 TYR A N 1
ATOM 612 C CA . TYR A 1 79 ? 7.621 7.488 -19.789 1.00 49.12 79 TYR A CA 1
ATOM 613 C C . TYR A 1 79 ? 7.217 8.672 -20.666 1.00 49.12 79 TYR A C 1
ATOM 615 O O . TYR A 1 79 ? 7.849 9.726 -20.620 1.00 49.12 79 TYR A O 1
ATOM 623 N N . TYR A 1 80 ? 6.126 8.508 -21.428 1.00 45.22 80 TYR A N 1
ATOM 624 C CA . TYR A 1 80 ? 5.684 9.449 -22.469 1.00 45.22 80 TYR A CA 1
ATOM 625 C C . TYR A 1 80 ? 6.761 9.669 -23.546 1.00 45.22 80 TYR A C 1
ATOM 627 O O . TYR A 1 80 ? 7.816 9.047 -23.523 1.00 45.22 80 TYR A O 1
ATOM 635 N N . SER A 1 81 ? 6.518 10.529 -24.537 1.00 40.44 81 SER A N 1
ATOM 636 C CA . SER A 1 81 ? 7.489 10.851 -25.598 1.00 40.44 81 SER A CA 1
ATOM 637 C C . SER A 1 81 ? 8.726 11.621 -25.092 1.00 40.44 81 SER A C 1
ATOM 639 O O . SER A 1 81 ? 9.310 12.412 -25.833 1.00 40.44 81 SER A O 1
ATOM 641 N N . ALA A 1 82 ? 9.100 11.451 -23.823 1.00 36.16 82 ALA A N 1
ATOM 642 C CA . ALA A 1 82 ? 10.346 11.929 -23.267 1.00 36.16 82 ALA A CA 1
ATOM 643 C C . ALA A 1 82 ? 11.472 11.057 -23.834 1.00 36.16 82 ALA A C 1
ATOM 645 O O . ALA A 1 82 ? 11.762 9.978 -23.333 1.00 36.16 82 ALA A O 1
ATOM 646 N N . TRP A 1 83 ? 12.062 11.556 -24.921 1.00 36.38 83 TRP A N 1
ATOM 647 C CA . TRP A 1 83 ? 13.264 11.032 -25.564 1.00 36.38 83 TRP A CA 1
ATOM 648 C C . TRP A 1 83 ? 13.122 9.581 -26.051 1.00 36.38 83 TRP A C 1
ATOM 650 O O . TRP A 1 83 ? 13.661 8.647 -25.471 1.00 36.38 83 TRP A O 1
ATOM 660 N N . THR A 1 84 ? 12.432 9.381 -27.179 1.00 34.47 84 THR A N 1
ATOM 661 C CA . THR A 1 84 ? 12.714 8.192 -27.993 1.00 34.47 84 THR A CA 1
ATOM 662 C C . THR A 1 84 ? 14.190 8.264 -28.387 1.00 34.47 84 THR A C 1
ATOM 664 O O . THR A 1 84 ? 14.559 9.246 -29.047 1.00 34.47 84 THR A O 1
ATOM 667 N N . PRO A 1 85 ? 15.032 7.288 -28.006 1.00 33.34 85 PRO A N 1
ATOM 668 C CA . PRO A 1 85 ? 16.406 7.252 -28.474 1.00 33.34 85 PRO A CA 1
ATOM 669 C C . PRO A 1 85 ? 16.382 7.306 -30.003 1.00 33.34 85 PRO A C 1
ATOM 671 O O . PRO A 1 85 ? 15.521 6.678 -30.630 1.00 33.34 85 PRO A O 1
ATOM 674 N N . SER A 1 86 ? 17.276 8.078 -30.630 1.00 35.91 86 SER A N 1
ATOM 675 C CA . SER A 1 86 ? 17.406 8.005 -32.088 1.00 35.91 86 SER A CA 1
ATOM 676 C C . SER A 1 86 ? 17.669 6.545 -32.478 1.00 35.91 86 SER A C 1
ATOM 678 O O . SER A 1 86 ? 18.231 5.776 -31.695 1.00 35.91 86 SER A O 1
ATOM 680 N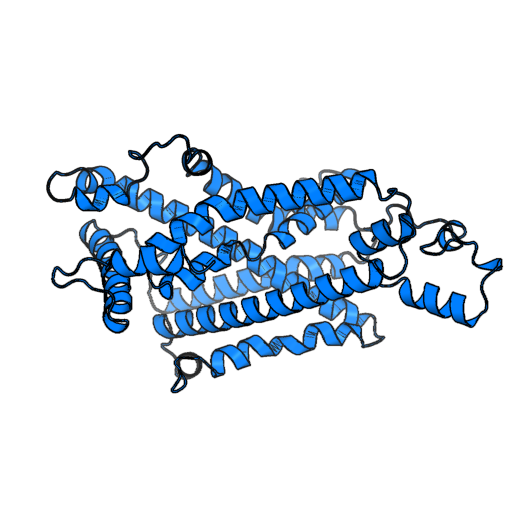 N . LYS A 1 87 ? 17.299 6.134 -33.697 1.00 42.09 87 LYS A N 1
ATOM 681 C CA . LYS A 1 87 ? 17.592 4.776 -34.202 1.00 42.09 87 LYS A CA 1
ATOM 682 C C . LYS A 1 87 ? 19.088 4.401 -34.113 1.00 42.09 87 LYS A C 1
ATOM 684 O O . LYS A 1 87 ? 19.431 3.234 -34.254 1.00 42.09 87 LYS A O 1
ATOM 689 N N . GLU A 1 88 ? 19.978 5.367 -33.877 1.00 39.34 88 GLU A N 1
ATOM 690 C CA . GLU A 1 88 ? 21.409 5.166 -33.620 1.00 39.34 88 GLU A CA 1
ATOM 691 C C . GLU A 1 88 ? 21.729 4.778 -32.170 1.00 39.34 88 GLU A C 1
ATOM 693 O O . GLU A 1 88 ? 22.658 4.009 -31.958 1.00 39.34 88 GLU A O 1
ATOM 698 N N . ALA A 1 89 ? 20.956 5.224 -31.178 1.00 41.47 89 ALA A N 1
ATOM 699 C CA . ALA A 1 89 ? 21.129 4.822 -29.778 1.00 41.47 89 ALA A CA 1
ATOM 700 C C . ALA A 1 89 ? 20.673 3.371 -29.515 1.00 41.47 89 ALA A C 1
ATOM 702 O O . ALA A 1 89 ? 21.138 2.742 -28.571 1.00 41.47 89 ALA A O 1
ATOM 703 N N . GLN A 1 90 ? 19.840 2.806 -30.399 1.00 45.53 90 GLN A N 1
ATOM 704 C CA . GLN A 1 90 ? 19.509 1.372 -30.429 1.00 45.53 90 GLN A CA 1
ATOM 705 C C . GLN A 1 90 ? 20.637 0.489 -31.006 1.00 45.53 90 GLN A C 1
ATOM 707 O O . GLN A 1 90 ? 20.472 -0.727 -31.079 1.00 45.53 90 GLN A O 1
ATOM 712 N N . ARG A 1 91 ? 21.769 1.064 -31.452 1.00 40.28 91 ARG A N 1
ATOM 713 C CA . ARG A 1 91 ? 22.923 0.294 -31.963 1.00 40.28 91 ARG A CA 1
ATOM 714 C C . ARG A 1 91 ? 23.854 -0.232 -30.876 1.00 40.28 91 ARG A C 1
ATOM 716 O O . ARG A 1 91 ? 24.788 -0.950 -31.213 1.00 40.28 91 ARG A O 1
ATOM 723 N N . PHE A 1 92 ? 23.638 0.125 -29.615 1.00 46.12 92 PHE A N 1
ATOM 724 C CA . PHE A 1 92 ? 24.523 -0.259 -28.521 1.00 46.12 92 PHE A CA 1
ATOM 725 C C . PHE A 1 92 ? 23.825 -1.256 -27.602 1.00 46.12 92 PHE A C 1
ATOM 727 O O . PHE A 1 92 ? 22.730 -0.983 -27.113 1.00 46.12 92 PHE A O 1
ATOM 734 N N . THR A 1 93 ? 24.449 -2.415 -27.379 1.00 48.16 93 THR A N 1
ATOM 735 C CA . THR A 1 93 ? 23.955 -3.401 -26.404 1.00 48.16 93 THR A CA 1
ATOM 736 C C . THR A 1 93 ? 24.178 -2.921 -24.961 1.00 48.16 93 THR A C 1
ATOM 738 O O . THR A 1 93 ? 24.863 -1.920 -24.735 1.00 48.16 93 THR A O 1
ATOM 741 N N . CYS A 1 94 ? 23.667 -3.640 -23.953 1.00 45.94 94 CYS A N 1
ATOM 742 C CA . CYS A 1 94 ? 23.889 -3.352 -22.523 1.00 45.94 94 CYS A CA 1
ATOM 743 C C . CYS A 1 94 ? 25.380 -3.339 -22.125 1.00 45.94 94 CYS A C 1
ATOM 745 O O . CYS A 1 94 ? 25.740 -2.814 -21.074 1.00 45.94 94 CYS A O 1
ATOM 747 N N . HIS A 1 95 ? 26.250 -3.838 -23.008 1.00 49.12 95 HIS A N 1
ATOM 748 C CA . HIS A 1 95 ? 27.708 -3.812 -22.904 1.00 49.12 95 HIS A CA 1
ATOM 749 C C . HIS A 1 95 ? 28.382 -2.729 -23.762 1.00 49.12 95 HIS A C 1
ATOM 751 O O . HIS A 1 95 ? 29.586 -2.808 -24.011 1.00 49.12 95 HIS A O 1
ATOM 757 N N . ASN A 1 96 ? 27.632 -1.734 -24.245 1.00 50.69 96 ASN A N 1
ATOM 758 C CA . ASN A 1 96 ? 28.141 -0.644 -25.081 1.00 50.69 96 ASN A CA 1
ATOM 759 C C . ASN A 1 96 ? 28.854 -1.148 -26.361 1.00 50.69 96 ASN A C 1
ATOM 761 O O . ASN A 1 96 ? 29.819 -0.542 -26.829 1.00 50.69 96 ASN A O 1
ATOM 765 N N . ARG A 1 97 ? 28.413 -2.293 -26.912 1.00 46.72 97 ARG A N 1
ATOM 766 C CA . ARG A 1 97 ? 28.942 -2.871 -28.161 1.00 46.72 97 ARG A CA 1
ATOM 767 C C . ARG A 1 97 ? 28.069 -2.484 -29.346 1.00 46.72 97 ARG A C 1
ATOM 769 O O . ARG A 1 97 ? 26.849 -2.581 -29.251 1.00 46.72 97 ARG A O 1
ATOM 776 N N . ASP A 1 98 ? 28.704 -2.110 -30.455 1.00 47.44 98 ASP A N 1
ATOM 777 C CA . ASP A 1 98 ? 28.028 -1.884 -31.734 1.00 47.44 98 ASP A CA 1
ATOM 778 C C . ASP A 1 98 ? 27.466 -3.215 -32.270 1.00 47.44 98 ASP A C 1
ATOM 780 O O . ASP A 1 98 ? 28.199 -4.200 -32.429 1.00 47.44 98 ASP A O 1
ATOM 784 N N . VAL A 1 99 ? 26.159 -3.250 -32.545 1.00 47.88 99 VAL A N 1
ATOM 785 C CA . VAL A 1 99 ? 25.427 -4.424 -33.064 1.00 47.88 99 VAL A CA 1
ATOM 786 C C . VAL A 1 99 ? 26.029 -4.945 -34.380 1.00 47.88 99 VAL A C 1
ATOM 788 O O . VAL A 1 99 ? 25.856 -6.117 -34.713 1.00 47.88 99 VAL A O 1
ATOM 791 N N . GLN A 1 100 ? 26.799 -4.125 -35.106 1.00 45.00 100 GLN A N 1
ATOM 792 C CA . GLN A 1 100 ? 27.476 -4.530 -36.345 1.00 45.00 100 GLN A CA 1
ATOM 793 C C . GLN A 1 100 ? 28.545 -5.630 -36.170 1.00 45.00 100 GLN A C 1
ATOM 795 O O . GLN A 1 100 ? 28.911 -6.262 -37.159 1.00 45.00 100 GLN A O 1
ATOM 800 N N . GLY A 1 101 ? 29.032 -5.884 -34.947 1.00 46.16 101 GLY A N 1
ATOM 801 C CA . GLY A 1 101 ? 30.078 -6.882 -34.665 1.00 46.16 101 GLY A CA 1
ATOM 802 C C . GLY A 1 101 ? 29.610 -8.185 -34.002 1.00 46.16 101 GLY A C 1
ATOM 803 O O . GLY A 1 101 ? 30.450 -9.020 -33.667 1.00 46.16 101 GLY A O 1
ATOM 804 N N . LEU A 1 102 ? 28.306 -8.359 -33.761 1.00 44.62 102 LEU A N 1
ATOM 805 C CA . LEU A 1 102 ? 27.746 -9.509 -33.039 1.00 44.62 102 LEU A CA 1
ATOM 806 C C . LEU A 1 102 ? 27.191 -10.563 -34.006 1.00 44.62 102 LEU A C 1
ATOM 808 O O . LEU A 1 102 ? 26.500 -10.242 -34.973 1.00 44.62 102 LEU A O 1
ATOM 812 N N . ASP A 1 103 ? 27.462 -11.839 -33.721 1.00 40.50 103 ASP A N 1
ATOM 813 C CA . ASP A 1 103 ? 26.918 -12.953 -34.499 1.00 40.50 103 ASP A CA 1
ATOM 814 C C . ASP A 1 103 ? 25.379 -12.969 -34.388 1.00 40.50 103 ASP A C 1
ATOM 816 O O . ASP A 1 103 ? 24.814 -12.622 -33.344 1.00 40.50 103 ASP A O 1
ATOM 820 N N . ARG A 1 104 ? 24.662 -13.373 -35.445 1.00 39.22 104 ARG A N 1
ATOM 821 C CA . ARG A 1 104 ? 23.198 -13.169 -35.580 1.00 39.22 104 ARG A CA 1
ATOM 822 C C . ARG A 1 104 ? 22.397 -13.741 -34.403 1.00 39.22 104 ARG A C 1
ATOM 824 O O . ARG A 1 104 ? 21.343 -13.217 -34.059 1.00 39.22 104 ARG A O 1
ATOM 831 N N . ARG A 1 105 ? 22.899 -14.807 -33.771 1.00 43.06 105 ARG A N 1
ATOM 832 C CA . ARG A 1 105 ? 22.307 -15.416 -32.566 1.00 43.06 105 ARG A CA 1
ATOM 833 C C . ARG A 1 105 ? 22.517 -14.578 -31.300 1.00 43.06 105 ARG A C 1
ATOM 835 O O . ARG A 1 105 ? 21.602 -14.501 -30.490 1.00 43.06 105 ARG A O 1
ATOM 842 N N . GLN A 1 106 ? 23.677 -13.941 -31.145 1.00 44.09 106 GLN A N 1
ATOM 843 C CA . GLN A 1 106 ? 23.984 -13.059 -30.013 1.00 44.09 106 GLN A CA 1
ATOM 844 C C . GLN A 1 106 ? 23.195 -11.752 -30.109 1.00 44.09 106 GLN A C 1
ATOM 846 O O . GLN A 1 106 ? 22.605 -11.326 -29.124 1.00 44.09 106 GLN A O 1
ATOM 851 N N . ALA A 1 107 ? 23.084 -11.180 -31.312 1.00 38.38 107 ALA A N 1
ATOM 852 C CA . ALA A 1 107 ? 22.279 -9.982 -31.541 1.00 38.38 107 ALA A CA 1
ATOM 853 C C . ALA A 1 107 ? 20.783 -10.215 -31.254 1.00 38.38 107 ALA A C 1
ATOM 855 O O . ALA A 1 107 ? 20.136 -9.356 -30.667 1.00 38.38 107 ALA A O 1
ATOM 856 N N . VAL A 1 108 ? 20.232 -11.381 -31.622 1.00 38.88 108 VAL A N 1
ATOM 857 C CA . VAL A 1 108 ? 18.832 -11.742 -31.326 1.00 38.88 108 VAL A CA 1
ATOM 858 C C . VAL A 1 108 ? 18.618 -12.031 -29.837 1.00 38.88 108 VAL A C 1
ATOM 860 O O . VAL A 1 108 ? 17.566 -11.675 -29.321 1.00 38.88 108 VAL A O 1
ATOM 863 N N . ALA A 1 109 ? 19.592 -12.616 -29.132 1.00 42.75 109 ALA A N 1
ATOM 864 C CA . ALA A 1 109 ? 19.515 -12.806 -27.682 1.00 42.75 109 ALA A CA 1
ATOM 865 C C . ALA A 1 109 ? 19.549 -11.465 -26.921 1.00 42.75 109 ALA A C 1
ATOM 867 O O . ALA A 1 109 ? 18.723 -11.254 -26.038 1.00 42.75 109 ALA A O 1
ATOM 868 N N . ASP A 1 110 ? 20.425 -10.533 -27.308 1.00 41.38 110 ASP A N 1
ATOM 869 C CA . ASP A 1 110 ? 20.515 -9.200 -26.691 1.00 41.38 110 ASP A CA 1
ATOM 870 C C . ASP A 1 110 ? 19.303 -8.310 -27.027 1.00 41.38 110 ASP A C 1
ATOM 872 O O . ASP A 1 110 ? 18.773 -7.635 -26.142 1.00 41.38 110 ASP A O 1
ATOM 876 N N . LEU A 1 111 ? 18.791 -8.347 -28.269 1.00 39.31 111 LEU A N 1
ATOM 877 C CA . LEU A 1 111 ? 17.549 -7.640 -28.629 1.00 39.31 111 LEU A CA 1
ATOM 878 C C . LEU A 1 111 ? 16.313 -8.260 -27.961 1.00 39.31 111 LEU A C 1
ATOM 880 O O . LEU A 1 111 ? 15.414 -7.539 -27.543 1.00 39.31 111 LEU A O 1
ATOM 884 N N . SER A 1 112 ? 16.265 -9.588 -27.835 1.00 35.44 112 SER A N 1
ATOM 885 C CA . SER A 1 112 ? 15.194 -10.290 -27.115 1.00 35.44 112 SER A CA 1
ATOM 886 C C . SER A 1 112 ? 15.227 -10.017 -25.609 1.00 35.44 112 SER A C 1
ATOM 888 O O . SER A 1 112 ? 14.182 -10.098 -24.971 1.00 35.44 112 SER A O 1
ATOM 890 N N . ASN A 1 113 ? 16.396 -9.707 -25.043 1.00 47.91 113 ASN A N 1
ATOM 891 C CA . ASN A 1 113 ? 16.560 -9.315 -23.639 1.00 47.91 113 ASN A CA 1
ATOM 892 C C . ASN A 1 113 ? 16.223 -7.838 -23.380 1.00 47.91 113 ASN A C 1
ATOM 894 O O . ASN A 1 113 ? 16.123 -7.430 -22.227 1.00 47.91 113 ASN A O 1
ATOM 898 N N . THR A 1 114 ? 16.021 -7.033 -24.430 1.00 45.06 114 THR A N 1
ATOM 899 C CA . THR A 1 114 ? 15.820 -5.578 -24.305 1.00 45.06 114 THR A CA 1
ATOM 900 C C . THR A 1 114 ? 14.520 -5.220 -23.565 1.00 45.06 114 THR A C 1
ATOM 902 O O . THR A 1 114 ? 14.442 -4.167 -22.935 1.00 45.06 114 THR A O 1
ATOM 905 N N . ASP A 1 115 ? 13.542 -6.129 -23.535 1.00 48.06 115 ASP A N 1
ATOM 906 C CA . ASP A 1 115 ? 12.295 -5.985 -22.784 1.00 48.06 115 ASP A CA 1
ATOM 907 C C . ASP A 1 115 ? 12.424 -6.619 -21.384 1.00 48.06 115 ASP A C 1
ATOM 909 O O . ASP A 1 115 ? 11.936 -7.721 -21.139 1.00 48.06 115 ASP A O 1
ATOM 913 N N . GLY A 1 116 ? 13.085 -5.940 -20.438 1.00 53.91 116 GLY A N 1
ATOM 914 C CA . GLY A 1 116 ? 13.073 -6.407 -19.041 1.00 53.91 116 GLY A CA 1
ATOM 915 C C . GLY A 1 116 ? 14.231 -6.010 -18.130 1.00 53.91 116 GLY A C 1
ATOM 916 O O . GLY A 1 116 ? 14.268 -6.471 -16.989 1.00 53.91 116 GLY A O 1
ATOM 917 N N . HIS A 1 117 ? 15.171 -5.175 -18.575 1.00 60.28 117 HIS A N 1
ATOM 918 C CA . HIS A 1 117 ? 16.286 -4.777 -17.717 1.00 60.28 117 HIS A CA 1
ATOM 919 C C . HIS A 1 117 ? 15.823 -3.847 -16.587 1.00 60.28 117 HIS A C 1
ATOM 921 O O . HIS A 1 117 ? 15.313 -2.748 -16.805 1.00 60.28 117 HIS A O 1
ATOM 927 N N . VAL A 1 118 ? 16.029 -4.291 -15.350 1.00 72.69 118 VAL A N 1
ATOM 928 C CA . VAL A 1 118 ? 15.794 -3.489 -14.148 1.00 72.69 118 VAL A CA 1
ATOM 929 C C . VAL A 1 118 ? 17.006 -2.597 -13.873 1.00 72.69 118 VAL A C 1
ATOM 931 O O . VAL A 1 118 ? 18.142 -2.936 -14.196 1.00 72.69 118 VAL A O 1
ATOM 934 N N . LEU A 1 119 ? 16.793 -1.443 -13.238 1.00 78.25 119 LEU A N 1
ATOM 935 C CA . LEU A 1 119 ? 17.863 -0.470 -12.981 1.00 78.25 119 LEU A CA 1
ATOM 936 C C . LEU A 1 119 ? 19.135 -1.074 -12.330 1.00 78.25 119 LEU A C 1
ATOM 938 O O . LEU A 1 119 ? 20.234 -0.735 -12.774 1.00 78.25 119 LEU A O 1
ATOM 942 N N . PRO A 1 120 ? 19.037 -2.008 -11.357 1.00 82.19 120 PRO A N 1
ATOM 943 C CA . PRO A 1 120 ? 20.214 -2.654 -10.780 1.00 82.19 120 PRO A CA 1
ATOM 944 C C . PRO A 1 120 ? 21.003 -3.527 -11.763 1.00 82.19 120 PRO A C 1
ATOM 946 O O . PRO A 1 120 ? 22.229 -3.537 -11.699 1.00 82.19 120 PRO A O 1
ATOM 949 N N . THR A 1 121 ? 20.338 -4.242 -12.679 1.00 79.06 121 THR A N 1
ATOM 950 C CA . THR A 1 121 ? 21.031 -5.094 -13.663 1.00 79.06 121 THR A CA 1
ATOM 951 C C . THR A 1 121 ? 21.784 -4.238 -14.673 1.00 79.06 121 THR A C 1
ATOM 953 O O . THR A 1 121 ? 22.939 -4.523 -14.961 1.00 79.06 121 THR A O 1
ATOM 956 N N . ILE A 1 122 ? 21.190 -3.113 -15.096 1.00 74.44 122 ILE A N 1
ATOM 957 C CA . ILE A 1 122 ?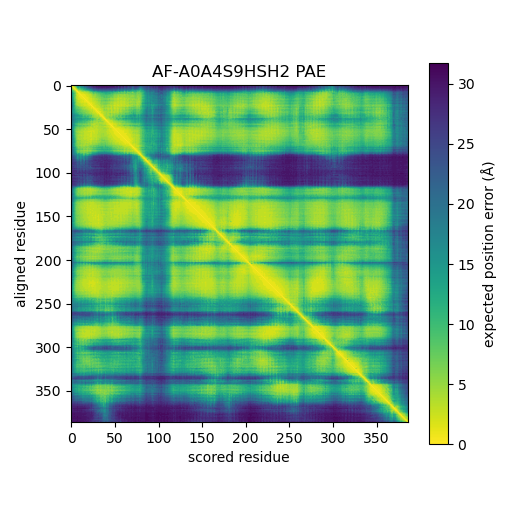 21.843 -2.143 -15.990 1.00 74.44 122 ILE A CA 1
ATOM 958 C C . ILE A 1 122 ? 23.127 -1.599 -15.351 1.00 74.44 122 ILE A C 1
ATOM 960 O O . ILE A 1 122 ? 24.167 -1.546 -16.000 1.00 74.44 122 ILE A O 1
ATOM 964 N N . ALA A 1 123 ? 23.079 -1.215 -14.071 1.00 79.81 123 ALA A N 1
ATOM 965 C CA . ALA A 1 123 ? 24.250 -0.690 -13.368 1.00 79.81 123 ALA A CA 1
ATOM 966 C C . ALA A 1 123 ? 25.407 -1.706 -13.301 1.00 79.81 123 ALA A C 1
ATOM 968 O O . ALA A 1 123 ? 26.571 -1.333 -13.435 1.00 79.81 123 ALA A O 1
ATOM 969 N N . ILE A 1 124 ? 25.093 -2.988 -13.112 1.00 80.38 124 ILE A N 1
ATOM 970 C CA . ILE A 1 124 ? 26.085 -4.067 -13.007 1.00 80.38 124 ILE A CA 1
ATOM 971 C C . ILE A 1 124 ? 26.652 -4.442 -14.378 1.00 80.38 124 ILE A C 1
ATOM 973 O O . ILE A 1 124 ? 27.855 -4.681 -14.497 1.00 80.38 124 ILE A O 1
ATOM 977 N N . ASP A 1 125 ? 25.808 -4.443 -15.410 1.00 76.31 125 ASP A N 1
ATOM 978 C CA . ASP A 1 125 ? 26.232 -4.682 -16.790 1.00 76.31 125 ASP A CA 1
ATOM 979 C C . ASP A 1 125 ? 27.184 -3.573 -17.268 1.00 76.31 125 ASP A C 1
ATOM 981 O O . ASP A 1 125 ? 28.215 -3.866 -17.879 1.00 76.31 125 ASP A O 1
ATOM 985 N N . LEU A 1 126 ? 26.917 -2.313 -16.890 1.00 72.62 126 LEU A N 1
ATOM 986 C CA . LEU A 1 126 ? 27.821 -1.177 -17.118 1.00 72.62 126 LEU A CA 1
ATOM 987 C C . LEU A 1 126 ? 29.139 -1.293 -16.339 1.00 72.62 126 LEU A C 1
ATOM 989 O O . LEU A 1 126 ? 30.183 -0.876 -16.837 1.00 72.62 126 LEU A O 1
ATOM 993 N N . ALA A 1 127 ? 29.113 -1.881 -15.140 1.00 79.81 127 ALA A N 1
ATOM 994 C CA . ALA A 1 127 ? 30.314 -2.165 -14.353 1.00 79.81 127 ALA A CA 1
ATOM 995 C C . ALA A 1 127 ? 31.150 -3.335 -14.918 1.00 79.81 127 ALA A C 1
ATOM 997 O O . ALA A 1 127 ? 32.245 -3.598 -14.419 1.00 79.81 127 ALA A O 1
ATOM 998 N N . ASN A 1 128 ? 30.659 -4.020 -15.960 1.00 74.88 128 ASN A N 1
ATOM 999 C CA . ASN A 1 128 ? 31.328 -5.114 -16.668 1.00 74.88 128 ASN A CA 1
ATOM 1000 C C . ASN A 1 128 ? 31.715 -6.302 -15.757 1.00 74.88 128 ASN A C 1
ATOM 1002 O O . ASN A 1 128 ? 32.766 -6.925 -15.931 1.00 74.88 128 ASN A O 1
ATOM 1006 N N . ILE A 1 129 ? 30.866 -6.617 -14.767 1.00 78.50 129 ILE A N 1
ATOM 1007 C CA . ILE A 1 129 ? 31.058 -7.752 -13.850 1.00 78.50 129 ILE A CA 1
ATOM 1008 C C . ILE A 1 129 ? 30.253 -8.957 -14.349 1.00 78.50 129 ILE A C 1
ATOM 1010 O O . ILE A 1 129 ? 29.034 -9.035 -14.182 1.00 78.50 129 ILE A O 1
ATOM 1014 N N . ASN A 1 130 ? 30.951 -9.930 -14.934 1.00 74.00 130 ASN A N 1
ATOM 1015 C CA . ASN A 1 130 ? 30.333 -11.123 -15.513 1.00 74.00 130 ASN A CA 1
ATOM 1016 C C . ASN A 1 130 ? 29.547 -11.939 -14.468 1.00 74.00 130 ASN A C 1
ATOM 1018 O O . ASN A 1 130 ? 30.047 -12.233 -13.384 1.00 74.00 130 ASN A O 1
ATOM 1022 N N . GLY A 1 131 ? 28.318 -12.339 -14.812 1.00 75.19 131 GLY A N 1
ATOM 1023 C CA . GLY A 1 131 ? 27.464 -13.221 -14.002 1.00 75.19 131 GLY A CA 1
ATOM 1024 C C . GLY A 1 131 ? 26.739 -12.554 -12.825 1.00 75.19 131 GLY A C 1
ATOM 1025 O O . GLY A 1 131 ? 25.715 -13.069 -12.373 1.00 75.19 131 GLY A O 1
ATOM 1026 N N . LEU A 1 132 ? 27.198 -11.386 -12.363 1.00 80.50 132 LEU A N 1
ATOM 1027 C CA . LEU A 1 132 ? 26.599 -10.699 -11.216 1.00 80.50 132 LEU A CA 1
ATOM 1028 C C . LEU A 1 132 ? 25.201 -10.138 -11.531 1.00 80.50 132 LEU A C 1
ATOM 1030 O O . LEU A 1 132 ? 24.316 -10.197 -10.681 1.00 80.50 132 LEU A O 1
ATOM 1034 N N . SER A 1 133 ? 24.973 -9.663 -12.758 1.00 80.06 133 SER A N 1
ATOM 1035 C CA . SER A 1 133 ? 23.664 -9.165 -13.213 1.00 80.06 133 SER A CA 1
ATOM 1036 C C . SER A 1 133 ? 22.580 -10.250 -13.131 1.00 80.06 133 SER A C 1
ATOM 1038 O O . SER A 1 133 ? 21.509 -10.031 -12.563 1.00 80.06 133 SER A O 1
ATOM 1040 N N . GLY A 1 134 ? 22.902 -11.476 -13.565 1.00 81.19 134 GLY A N 1
ATOM 1041 C CA . GLY A 1 134 ? 22.004 -12.630 -13.455 1.00 81.19 134 GLY A CA 1
ATOM 1042 C C . GLY A 1 134 ? 21.719 -13.039 -12.006 1.00 81.19 134 GLY A C 1
ATOM 1043 O O . GLY A 1 134 ? 20.571 -13.321 -11.664 1.00 81.19 134 GLY A O 1
ATOM 1044 N N . PHE A 1 135 ? 22.736 -13.013 -11.138 1.00 85.88 135 PHE A N 1
ATOM 1045 C CA . PHE A 1 135 ? 22.564 -13.282 -9.707 1.00 85.88 135 PHE A CA 1
ATOM 1046 C C . PHE A 1 135 ? 21.645 -12.252 -9.035 1.00 85.88 135 PHE A C 1
ATOM 1048 O O . PHE A 1 135 ? 20.697 -12.628 -8.347 1.00 85.88 135 P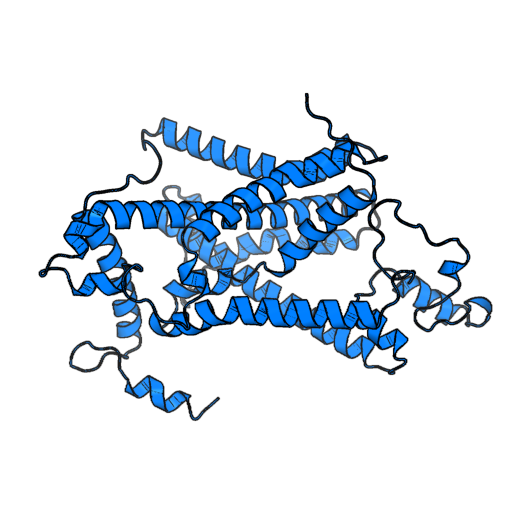HE A O 1
ATOM 1055 N N . VAL A 1 136 ? 21.867 -10.957 -9.281 1.00 86.62 136 VAL A N 1
ATOM 1056 C CA . VAL A 1 136 ? 21.019 -9.890 -8.730 1.00 86.62 136 VAL A CA 1
ATOM 1057 C C . VAL A 1 136 ? 19.590 -10.000 -9.249 1.00 86.62 136 VAL A C 1
ATOM 1059 O O . VAL A 1 136 ? 18.653 -9.880 -8.460 1.00 86.62 136 VAL A O 1
ATOM 1062 N N . ASN A 1 137 ? 19.400 -10.312 -10.532 1.00 86.44 137 ASN A N 1
ATOM 1063 C CA . ASN A 1 137 ? 18.069 -10.567 -11.075 1.00 86.44 137 ASN A CA 1
ATOM 1064 C C . ASN A 1 137 ? 17.372 -11.747 -10.367 1.00 86.44 137 ASN A C 1
ATOM 1066 O O . ASN A 1 137 ? 16.201 -11.644 -10.003 1.00 86.44 137 ASN A O 1
ATOM 1070 N N . ALA A 1 138 ? 18.091 -12.840 -10.084 1.00 87.38 138 ALA A N 1
ATOM 1071 C CA . ALA A 1 138 ? 17.547 -13.969 -9.326 1.00 87.38 138 ALA A CA 1
ATOM 1072 C C . ALA A 1 138 ? 17.152 -13.576 -7.888 1.00 87.38 138 ALA A C 1
ATOM 1074 O O . ALA A 1 138 ? 16.074 -13.956 -7.422 1.00 87.38 138 ALA A O 1
ATOM 1075 N N . CYS A 1 139 ? 17.963 -12.765 -7.199 1.00 91.06 139 CYS A N 1
ATOM 1076 C CA . CYS A 1 139 ? 17.618 -12.223 -5.880 1.00 91.06 139 CYS A CA 1
ATOM 1077 C C . CYS A 1 139 ? 16.363 -11.338 -5.922 1.00 91.06 139 CYS A C 1
ATOM 1079 O O . CYS A 1 139 ? 15.529 -11.408 -5.015 1.00 91.06 139 CYS A O 1
ATOM 1081 N N . LEU A 1 140 ? 16.201 -10.525 -6.970 1.00 88.62 140 LEU A N 1
ATOM 1082 C CA . LEU A 1 140 ? 15.016 -9.685 -7.162 1.00 88.62 140 LEU A CA 1
ATOM 1083 C C . LEU A 1 140 ? 13.760 -10.529 -7.410 1.00 88.62 140 LEU A C 1
ATOM 1085 O O . LEU A 1 140 ? 12.724 -10.261 -6.803 1.00 88.62 140 LEU A O 1
ATOM 1089 N N . LEU A 1 141 ? 13.858 -11.585 -8.222 1.00 89.00 141 LEU A N 1
ATOM 1090 C CA . LEU A 1 141 ? 12.759 -12.531 -8.444 1.00 89.00 141 LEU A CA 1
ATOM 1091 C C . LEU A 1 141 ? 12.364 -13.259 -7.154 1.00 89.00 141 LEU A C 1
ATOM 1093 O O . LEU A 1 141 ? 11.178 -13.349 -6.837 1.00 89.00 141 LEU A O 1
ATOM 1097 N N . TYR A 1 142 ? 13.342 -13.725 -6.374 1.00 93.00 142 TYR A N 1
ATOM 1098 C CA . TYR A 1 142 ? 13.083 -14.333 -5.068 1.00 93.00 142 TYR A CA 1
ATOM 1099 C C . TYR A 1 142 ? 12.402 -13.350 -4.104 1.00 93.00 142 TYR A C 1
ATOM 1101 O O . TYR A 1 142 ? 11.425 -13.697 -3.440 1.00 93.00 142 TYR A O 1
ATOM 1109 N N . SER A 1 143 ? 12.866 -12.098 -4.078 1.00 92.00 143 SER A N 1
ATOM 1110 C CA . SER A 1 143 ? 12.264 -11.037 -3.262 1.00 92.00 143 SER A CA 1
ATOM 1111 C C . SER A 1 143 ? 10.816 -10.764 -3.676 1.00 92.00 143 SER A C 1
ATOM 1113 O O . SER A 1 143 ? 9.941 -10.653 -2.819 1.00 92.00 143 SER A O 1
ATOM 1115 N N . ALA A 1 144 ? 10.535 -10.723 -4.981 1.00 89.50 144 ALA A N 1
ATOM 1116 C CA . ALA A 1 144 ? 9.181 -10.556 -5.502 1.00 89.50 144 ALA A CA 1
ATOM 1117 C C . ALA A 1 144 ? 8.261 -11.728 -5.113 1.00 89.50 144 ALA A C 1
ATOM 1119 O O . ALA A 1 144 ? 7.135 -11.495 -4.671 1.00 89.50 144 ALA A O 1
ATOM 1120 N N . LEU A 1 145 ? 8.743 -12.974 -5.207 1.00 91.19 145 LEU A N 1
ATOM 1121 C CA . LEU A 1 145 ? 7.997 -14.166 -4.781 1.00 91.19 145 LEU A CA 1
ATOM 1122 C C . LEU A 1 145 ? 7.698 -14.157 -3.274 1.00 91.19 145 LEU A C 1
ATOM 1124 O O . LEU A 1 145 ? 6.575 -14.457 -2.865 1.00 91.19 145 LEU A O 1
ATOM 1128 N N . SER A 1 146 ? 8.668 -13.759 -2.449 1.00 92.81 146 SER A N 1
ATOM 1129 C CA . SER A 1 146 ? 8.489 -13.624 -0.997 1.00 92.81 146 SER A CA 1
ATOM 1130 C C . SER A 1 146 ? 7.428 -12.571 -0.641 1.00 92.81 146 SER A C 1
ATOM 1132 O O . SER A 1 146 ? 6.519 -12.823 0.162 1.00 92.81 146 SER A O 1
ATOM 1134 N N . THR A 1 147 ? 7.473 -11.411 -1.304 1.00 89.81 147 THR A N 1
ATOM 1135 C CA . THR A 1 147 ? 6.468 -10.348 -1.147 1.00 89.81 147 THR A CA 1
ATOM 1136 C C . THR A 1 147 ? 5.082 -10.808 -1.602 1.00 89.81 147 THR A C 1
ATOM 1138 O O . THR A 1 147 ? 4.086 -10.505 -0.939 1.00 89.81 147 THR A O 1
ATOM 1141 N N . ALA A 1 148 ? 4.994 -11.582 -2.688 1.00 89.31 148 ALA A N 1
ATOM 1142 C CA . ALA A 1 148 ? 3.732 -12.135 -3.174 1.00 89.31 148 ALA A CA 1
ATOM 1143 C C . ALA A 1 148 ? 3.105 -13.110 -2.164 1.00 89.31 148 ALA A C 1
ATOM 1145 O O . ALA A 1 148 ? 1.913 -13.000 -1.872 1.00 89.31 148 ALA A O 1
ATOM 1146 N N . ASN A 1 149 ? 3.902 -14.004 -1.567 1.00 90.50 149 ASN A N 1
ATOM 1147 C CA . ASN A 1 149 ? 3.424 -14.917 -0.525 1.00 90.50 149 ASN A CA 1
ATOM 1148 C C . ASN A 1 149 ? 2.928 -14.160 0.720 1.00 90.50 149 ASN A C 1
ATOM 1150 O O . ASN A 1 149 ? 1.844 -14.435 1.232 1.00 90.50 149 ASN A O 1
ATOM 1154 N N . SER A 1 150 ? 3.680 -13.148 1.162 1.00 89.38 150 SER A N 1
ATOM 1155 C CA . SER A 1 150 ? 3.288 -12.296 2.297 1.00 89.38 150 SER A CA 1
ATOM 1156 C C . SER A 1 150 ? 1.990 -11.528 2.016 1.00 89.38 150 SER A C 1
ATOM 1158 O O . SER A 1 150 ? 1.115 -11.431 2.874 1.00 89.38 150 SER A O 1
ATOM 1160 N N . SER A 1 151 ? 1.823 -11.031 0.788 1.00 88.50 151 SER A N 1
ATOM 1161 C CA . SER A 1 151 ? 0.606 -10.332 0.360 1.00 88.50 151 SER A CA 1
ATOM 1162 C C . SER A 1 151 ? -0.606 -11.260 0.307 1.00 88.50 151 SER A C 1
ATOM 1164 O O . SER A 1 151 ? -1.698 -10.870 0.723 1.00 88.50 151 SER A O 1
ATOM 1166 N N . LEU A 1 152 ? -0.419 -12.503 -0.148 1.00 89.50 152 LEU A N 1
ATOM 1167 C CA . LEU A 1 152 ? -1.470 -13.520 -0.159 1.00 89.50 152 LEU A CA 1
ATOM 1168 C C . LEU A 1 152 ? -1.917 -13.883 1.263 1.00 89.50 152 LEU A C 1
ATOM 1170 O O . LEU A 1 152 ? -3.118 -13.949 1.540 1.00 89.50 152 LEU A O 1
ATOM 1174 N N . PHE A 1 153 ? -0.953 -14.061 2.168 1.00 87.38 153 PHE A N 1
ATOM 1175 C CA . PHE A 1 153 ? -1.216 -14.274 3.587 1.00 87.38 153 PHE A CA 1
ATOM 1176 C C . PHE A 1 153 ? -2.060 -13.129 4.171 1.00 87.38 153 PHE A C 1
ATOM 1178 O O . PHE A 1 153 ? -3.148 -13.376 4.701 1.00 87.38 153 PHE A O 1
ATOM 1185 N N . MET A 1 154 ? -1.633 -11.877 3.978 1.00 87.00 154 MET A N 1
ATOM 1186 C CA . MET A 1 154 ? -2.371 -10.696 4.443 1.00 87.00 154 MET A CA 1
ATOM 1187 C C . MET A 1 154 ? -3.792 -10.616 3.879 1.00 87.00 154 MET A C 1
ATOM 1189 O O . MET A 1 154 ? -4.740 -10.386 4.632 1.00 87.00 154 MET A O 1
ATOM 1193 N N . ALA A 1 155 ? -3.954 -10.819 2.569 1.00 88.75 155 ALA A N 1
ATOM 1194 C CA . ALA A 1 155 ? -5.252 -10.741 1.904 1.00 88.75 155 ALA A CA 1
ATOM 1195 C C . ALA A 1 155 ? -6.249 -11.750 2.492 1.00 88.75 155 ALA A C 1
ATOM 1197 O O . ALA A 1 155 ? -7.388 -11.390 2.803 1.00 88.75 155 ALA A O 1
ATOM 1198 N N . SER A 1 156 ? -5.798 -12.986 2.731 1.00 88.94 156 SER A N 1
ATOM 1199 C CA . SER A 1 156 ? -6.634 -14.035 3.316 1.00 88.94 156 SER A CA 1
ATOM 1200 C C . SER A 1 156 ? -7.101 -13.695 4.738 1.00 88.94 156 SER A C 1
ATOM 1202 O O . SER A 1 156 ? -8.276 -13.887 5.059 1.00 88.94 156 SER A O 1
ATOM 1204 N N . ARG A 1 157 ? -6.221 -13.122 5.572 1.00 84.94 157 ARG A N 1
ATOM 1205 C CA . ARG A 1 157 ? -6.534 -12.732 6.955 1.00 84.94 157 ARG A CA 1
ATOM 1206 C C . ARG A 1 157 ? -7.443 -11.513 7.026 1.00 84.94 157 ARG A C 1
ATOM 1208 O O . ARG A 1 157 ? -8.383 -11.517 7.814 1.00 84.94 157 ARG A O 1
ATOM 1215 N N . ILE A 1 158 ? -7.228 -10.505 6.180 1.00 86.94 158 ILE A N 1
ATOM 1216 C CA . ILE A 1 158 ? -8.135 -9.350 6.090 1.00 86.94 158 ILE A CA 1
ATOM 1217 C C . ILE A 1 158 ? -9.538 -9.819 5.694 1.00 86.94 158 ILE A C 1
ATOM 1219 O O . ILE A 1 158 ? -10.521 -9.408 6.314 1.00 86.94 158 ILE A O 1
ATOM 1223 N N . LEU A 1 159 ? -9.635 -10.701 4.695 1.00 86.56 159 LEU A N 1
ATOM 1224 C CA . LEU A 1 159 ? -10.916 -11.230 4.238 1.00 86.56 159 LEU A CA 1
ATOM 1225 C C . LEU A 1 159 ? -11.602 -12.065 5.328 1.00 86.56 159 LEU A C 1
ATOM 1227 O O . LEU A 1 159 ? -12.782 -11.847 5.605 1.00 86.56 159 LEU A O 1
ATOM 1231 N N . HIS A 1 160 ? -10.859 -12.948 5.997 1.00 84.19 160 HIS A N 1
ATOM 1232 C CA . HIS A 1 160 ? -11.352 -13.716 7.138 1.00 84.19 160 HIS A CA 1
ATOM 1233 C C . HIS A 1 160 ? -11.888 -12.797 8.248 1.00 84.19 160 HIS A C 1
ATOM 1235 O O . HIS A 1 160 ? -13.065 -12.887 8.596 1.00 84.19 160 HIS A O 1
ATOM 1241 N N . SER A 1 161 ? -11.087 -11.839 8.728 1.00 81.12 161 SER A N 1
ATOM 1242 C CA . SER A 1 161 ? -11.473 -10.895 9.791 1.00 81.12 161 SER A CA 1
ATOM 1243 C C . SER A 1 161 ? -12.669 -10.017 9.407 1.00 81.12 161 SER A C 1
ATOM 1245 O O . SER A 1 161 ? -13.534 -9.720 10.238 1.00 81.12 161 SER A O 1
ATOM 1247 N N . PHE A 1 162 ? -12.773 -9.632 8.133 1.00 80.62 162 PHE A N 1
ATOM 1248 C CA . PHE A 1 162 ? -13.943 -8.925 7.620 1.00 80.62 162 PHE A CA 1
ATOM 1249 C C . PHE A 1 162 ? -15.203 -9.798 7.689 1.00 80.62 162 PHE A C 1
ATOM 1251 O O . PHE A 1 162 ? -16.252 -9.347 8.155 1.00 80.62 162 PHE A O 1
ATOM 1258 N N . THR A 1 163 ? -15.106 -11.065 7.282 1.00 80.69 163 THR A N 1
ATOM 1259 C CA . THR A 1 163 ? -16.245 -11.995 7.324 1.00 80.69 163 THR A CA 1
ATOM 1260 C C . THR A 1 163 ? -16.620 -12.432 8.738 1.00 80.69 163 THR A C 1
ATOM 1262 O O . THR A 1 163 ? -17.802 -12.618 9.006 1.00 80.69 163 THR A O 1
ATOM 1265 N N . ALA A 1 164 ? -15.665 -12.511 9.666 1.00 74.38 164 ALA A N 1
ATOM 1266 C CA . ALA A 1 164 ? -15.930 -12.803 11.072 1.00 74.38 164 ALA A CA 1
ATOM 1267 C C . ALA A 1 164 ? -16.754 -11.693 11.747 1.00 74.38 164 ALA A C 1
ATOM 1269 O O . ALA A 1 164 ? -17.628 -11.965 12.564 1.00 74.38 164 ALA A O 1
ATOM 1270 N N . THR A 1 165 ? -16.502 -10.432 11.380 1.00 69.50 165 THR A N 1
ATOM 1271 C CA . THR A 1 165 ? -17.153 -9.264 11.996 1.00 69.50 165 THR A CA 1
ATOM 1272 C C . THR A 1 165 ? -18.462 -8.853 11.319 1.00 69.50 165 THR A C 1
ATOM 1274 O O . THR A 1 165 ? -19.333 -8.298 11.981 1.00 69.50 165 THR A O 1
ATOM 1277 N N . HIS A 1 166 ? -18.613 -9.103 10.013 1.00 66.75 166 HIS A N 1
ATOM 1278 C CA . HIS A 1 166 ? -19.744 -8.614 9.205 1.00 66.75 166 HIS A CA 1
ATOM 1279 C C . HIS A 1 166 ? -20.454 -9.714 8.390 1.00 66.75 166 HIS A C 1
ATOM 1281 O O . HIS A 1 166 ? -21.270 -9.415 7.512 1.00 66.75 166 HIS A O 1
ATOM 1287 N N . GLY A 1 167 ? -20.142 -10.991 8.630 1.00 60.41 167 GLY A N 1
ATOM 1288 C CA . GLY A 1 167 ? -20.640 -12.147 7.879 1.00 60.41 167 GLY A CA 1
ATOM 1289 C C . GLY A 1 167 ? -22.093 -12.522 8.165 1.00 60.41 167 GLY A C 1
ATOM 1290 O O . GLY A 1 167 ? -22.378 -13.665 8.502 1.00 60.41 167 GLY A O 1
ATOM 1291 N N . GLU A 1 168 ? -23.029 -11.590 7.997 1.00 61.25 168 GLU A N 1
ATOM 1292 C CA . GLU A 1 168 ? -24.461 -11.848 8.210 1.00 61.25 168 GLU A CA 1
ATOM 1293 C C . GLU A 1 168 ? -25.098 -12.705 7.102 1.00 61.25 168 GLU A C 1
ATOM 1295 O O . GLU A 1 168 ? -26.187 -13.253 7.271 1.00 61.25 168 GLU A O 1
ATOM 1300 N N . THR A 1 169 ? -24.447 -12.820 5.939 1.00 65.12 169 THR A N 1
ATOM 1301 C CA . THR A 1 169 ? -24.957 -13.618 4.815 1.00 65.12 169 THR A CA 1
ATOM 1302 C C . THR A 1 169 ? -24.244 -14.964 4.724 1.00 65.12 169 THR A C 1
ATOM 1304 O O . THR A 1 169 ? -23.030 -15.064 4.908 1.00 65.12 169 THR A O 1
ATOM 1307 N N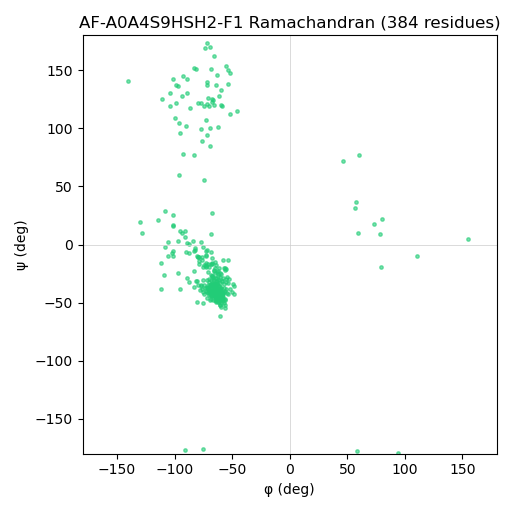 . LYS A 1 170 ? -25.000 -16.014 4.373 1.00 61.78 170 LYS A N 1
ATOM 1308 C CA . LYS A 1 170 ? -24.496 -17.397 4.276 1.00 61.78 170 LYS A CA 1
ATOM 1309 C C . LYS A 1 170 ? -23.281 -17.542 3.348 1.00 61.78 170 LYS A C 1
ATOM 1311 O O . LYS A 1 170 ? -22.426 -18.377 3.608 1.00 61.78 170 LYS A O 1
ATOM 1316 N N . PHE A 1 171 ? -23.196 -16.723 2.296 1.00 70.56 171 PHE A N 1
ATOM 1317 C CA . PHE A 1 171 ? -22.062 -16.712 1.369 1.00 70.56 171 PHE A CA 1
ATOM 1318 C C . PHE A 1 171 ? -20.782 -16.170 2.023 1.00 70.56 171 PHE A C 1
ATOM 1320 O O . PHE A 1 171 ? -19.739 -16.809 1.950 1.00 70.56 171 PHE A O 1
ATOM 1327 N N . LEU A 1 172 ? -20.867 -15.032 2.722 1.00 68.19 172 LEU A N 1
ATOM 1328 C CA . LEU A 1 172 ? -19.722 -14.431 3.418 1.00 68.19 172 LEU A CA 1
ATOM 1329 C C . LEU A 1 172 ? -19.216 -15.313 4.569 1.00 68.19 172 LEU A C 1
ATOM 1331 O O . LEU A 1 172 ? -18.013 -15.405 4.783 1.00 68.19 172 LEU A O 1
ATOM 1335 N N . SER A 1 173 ? -20.113 -16.027 5.253 1.00 68.19 173 SER A N 1
ATOM 1336 C CA . SER A 1 173 ? -19.751 -16.972 6.320 1.00 68.19 173 SER A CA 1
ATOM 1337 C C . SER A 1 173 ? -18.862 -18.135 5.838 1.00 68.19 173 SER A C 1
ATOM 1339 O O . SER A 1 173 ? -18.138 -18.728 6.635 1.00 68.19 173 SER A O 1
ATOM 1341 N N . TYR A 1 174 ? -18.841 -18.442 4.534 1.00 73.88 174 TYR A N 1
ATOM 1342 C CA . TYR A 1 174 ? -17.982 -19.494 3.982 1.00 73.88 174 TYR A CA 1
ATOM 1343 C C . TYR A 1 174 ? -16.486 -19.153 4.068 1.00 73.88 174 TYR A C 1
ATOM 1345 O O . TYR A 1 174 ? -15.668 -20.032 4.334 1.00 73.88 174 TYR A O 1
ATOM 1353 N N . PHE A 1 175 ? -16.136 -17.871 3.924 1.00 75.50 175 PHE A N 1
ATOM 1354 C CA . PHE A 1 175 ? -14.754 -17.387 4.029 1.00 75.50 175 PHE A CA 1
ATOM 1355 C C . PHE A 1 175 ? -14.243 -17.303 5.474 1.00 75.50 175 PHE A C 1
ATOM 1357 O O . PHE A 1 175 ? -13.037 -17.208 5.683 1.00 75.50 175 PHE A O 1
ATOM 1364 N N . ASN A 1 176 ? -15.143 -17.406 6.457 1.00 74.81 176 ASN A N 1
ATOM 1365 C CA . ASN A 1 176 ? -14.805 -17.472 7.879 1.00 74.81 176 ASN A CA 1
ATOM 1366 C C . ASN A 1 176 ? -14.421 -18.893 8.336 1.00 74.81 176 ASN A C 1
ATOM 1368 O O . ASN A 1 176 ? -14.096 -19.117 9.497 1.00 74.81 176 ASN A O 1
ATOM 1372 N N . ARG A 1 177 ? -14.518 -19.898 7.455 1.00 73.00 177 ARG A N 1
ATOM 1373 C CA . ARG A 1 177 ? -14.191 -21.278 7.823 1.00 73.00 177 ARG A CA 1
ATOM 1374 C C . ARG A 1 177 ? -12.680 -21.449 7.925 1.00 73.00 177 ARG A C 1
ATOM 1376 O O . ARG A 1 177 ? -11.965 -21.299 6.934 1.00 73.00 177 ARG A O 1
ATOM 1383 N N . LEU A 1 178 ? -12.232 -21.807 9.120 1.00 78.88 178 LEU A N 1
ATOM 1384 C CA . LEU A 1 178 ? -10.860 -22.197 9.405 1.00 78.88 178 LEU A CA 1
ATOM 1385 C C . LEU A 1 178 ? -10.706 -23.707 9.205 1.00 78.88 178 LEU A C 1
ATOM 1387 O O . LEU A 1 178 ? -11.619 -24.476 9.502 1.00 78.88 178 LEU A O 1
ATOM 1391 N N . ASN A 1 179 ? -9.561 -24.115 8.665 1.00 78.38 179 ASN A N 1
ATOM 1392 C CA . ASN A 1 179 ? -9.145 -25.514 8.673 1.00 78.38 179 ASN A CA 1
ATOM 1393 C C . ASN A 1 179 ? -8.691 -25.926 10.085 1.00 78.38 179 ASN A C 1
ATOM 1395 O O . ASN A 1 179 ? -8.434 -25.054 10.916 1.00 78.38 179 ASN A O 1
ATOM 1399 N N . ASP A 1 180 ? -8.481 -27.222 10.321 1.00 66.50 180 ASP A N 1
ATOM 1400 C CA . ASP A 1 180 ? -8.026 -27.772 11.615 1.00 66.50 180 ASP A CA 1
ATOM 1401 C C . ASP A 1 180 ? -6.701 -27.155 12.110 1.00 66.50 180 ASP A C 1
ATOM 1403 O O . ASP A 1 180 ? -6.390 -27.174 13.293 1.00 66.50 180 ASP A O 1
ATOM 1407 N N . GLN A 1 181 ? -5.933 -26.561 11.192 1.00 69.88 181 GLN A N 1
ATOM 1408 C CA . GLN A 1 181 ? -4.666 -25.864 11.433 1.00 69.88 181 GLN A CA 1
ATOM 1409 C C . GLN A 1 181 ? -4.822 -24.333 11.593 1.00 69.88 181 GLN A C 1
ATOM 1411 O O . GLN A 1 181 ? -3.845 -23.596 11.481 1.00 69.88 181 GLN A O 1
ATOM 1416 N N . GLY A 1 182 ? -6.044 -23.807 11.739 1.00 72.25 182 GLY A N 1
ATOM 1417 C CA . GLY A 1 182 ? -6.293 -22.368 11.936 1.00 72.25 182 GLY A CA 1
ATOM 1418 C C . GLY A 1 182 ? -6.087 -21.482 10.693 1.00 72.25 182 GLY A C 1
ATOM 1419 O O . GLY A 1 182 ? -5.954 -20.257 10.806 1.00 72.25 182 GLY A O 1
ATOM 1420 N N . SER A 1 183 ? -6.061 -22.074 9.492 1.00 78.00 183 SER A N 1
ATOM 1421 C CA . SER A 1 183 ? -5.869 -21.357 8.219 1.00 78.00 183 SER A CA 1
ATOM 1422 C C . SER A 1 183 ? -7.180 -21.209 7.422 1.00 78.00 183 SER A C 1
ATOM 1424 O O . SER A 1 183 ? -7.875 -22.210 7.217 1.00 78.00 183 SER A O 1
ATOM 1426 N N . PRO A 1 184 ? -7.541 -19.998 6.942 1.00 83.06 184 PRO A N 1
ATOM 1427 C CA . PRO A 1 184 ? -8.782 -19.741 6.214 1.00 83.06 184 PRO A CA 1
ATOM 1428 C C . PRO A 1 184 ? -8.639 -20.104 4.727 1.00 83.06 184 PRO A C 1
ATOM 1430 O O . PRO A 1 184 ? -8.490 -19.239 3.862 1.00 83.06 184 PRO A O 1
ATOM 1433 N N . VAL A 1 185 ? -8.696 -21.401 4.410 1.00 83.12 185 VAL A N 1
ATOM 1434 C CA . VAL A 1 185 ? -8.415 -21.940 3.059 1.00 83.12 185 VAL A CA 1
ATOM 1435 C C . VAL A 1 185 ? -9.271 -21.277 1.974 1.00 83.12 185 VAL A C 1
ATOM 1437 O O . VAL A 1 185 ? -8.760 -20.901 0.923 1.00 83.12 185 VAL A O 1
ATOM 1440 N N . TRP A 1 186 ? -10.559 -21.049 2.235 1.00 83.31 186 TRP A N 1
ATOM 1441 C CA . TRP A 1 186 ? -11.451 -20.412 1.261 1.00 83.31 186 TRP A CA 1
ATOM 1442 C C . TRP A 1 186 ? -11.108 -18.946 1.001 1.00 83.31 186 TRP A C 1
ATOM 1444 O O . TRP A 1 186 ? -11.234 -18.481 -0.133 1.00 83.31 186 TRP A O 1
ATOM 1454 N N . ALA A 1 187 ? -10.636 -18.226 2.020 1.00 84.00 187 ALA A N 1
ATOM 1455 C CA . ALA A 1 187 ? -10.159 -16.859 1.855 1.00 84.00 187 ALA A CA 1
ATOM 1456 C C . ALA A 1 187 ? -8.845 -16.815 1.056 1.00 84.00 187 ALA A C 1
ATOM 1458 O O . ALA A 1 187 ? -8.647 -15.910 0.241 1.00 84.00 187 ALA A O 1
ATOM 1459 N N . VAL A 1 188 ? -7.974 -17.818 1.227 1.00 86.62 188 VAL A N 1
ATOM 1460 C CA . VAL A 1 188 ? -6.760 -17.987 0.411 1.00 86.62 188 VAL A CA 1
ATOM 1461 C C . VAL A 1 188 ? -7.124 -18.262 -1.049 1.00 86.62 188 VAL A C 1
ATOM 1463 O O . VAL A 1 188 ? -6.639 -17.562 -1.936 1.00 86.62 188 VAL A O 1
ATOM 1466 N N . CYS A 1 189 ? -8.026 -19.212 -1.318 1.00 86.88 189 CYS A N 1
ATOM 1467 C CA . CYS A 1 189 ? -8.484 -19.512 -2.679 1.00 86.88 189 CYS A CA 1
ATOM 1468 C C . CYS A 1 189 ? -9.126 -18.294 -3.361 1.00 86.88 189 CYS A C 1
ATOM 1470 O O . CYS A 1 189 ? -8.862 -18.041 -4.534 1.00 86.88 189 CYS A O 1
ATOM 1472 N N . ALA A 1 190 ? -9.927 -17.513 -2.629 1.00 87.06 190 ALA A N 1
ATOM 1473 C CA . ALA A 1 190 ? -10.495 -16.271 -3.149 1.00 87.06 190 ALA A CA 1
ATOM 1474 C C . ALA A 1 190 ? -9.410 -15.239 -3.486 1.00 87.06 190 ALA A C 1
ATOM 1476 O O . ALA A 1 190 ? -9.479 -14.587 -4.525 1.00 87.06 190 ALA A O 1
ATOM 1477 N N . SER A 1 191 ? -8.382 -15.125 -2.645 1.00 87.44 191 SER A N 1
ATOM 1478 C CA . SER A 1 191 ? -7.253 -14.215 -2.874 1.00 87.44 191 SER A CA 1
ATOM 1479 C C . SER A 1 191 ? -6.389 -14.646 -4.070 1.00 87.44 191 SER A C 1
ATOM 1481 O O . SER A 1 191 ? -5.853 -13.798 -4.781 1.00 87.44 191 SER A O 1
ATOM 1483 N N . LEU A 1 192 ? -6.311 -15.951 -4.354 1.00 89.56 192 LEU A N 1
ATOM 1484 C CA . LEU A 1 192 ? -5.634 -16.505 -5.532 1.00 89.56 192 LEU A CA 1
ATOM 1485 C C . LEU A 1 192 ? -6.379 -16.268 -6.850 1.00 89.56 192 LEU A C 1
ATOM 1487 O O . LEU A 1 192 ? -5.793 -16.493 -7.905 1.00 89.56 192 LEU A O 1
ATOM 1491 N N . PHE A 1 193 ? -7.627 -15.792 -6.832 1.00 87.94 193 PHE A N 1
ATOM 1492 C CA . PHE A 1 193 ? -8.421 -15.596 -8.049 1.00 87.94 193 PHE A CA 1
ATOM 1493 C C . PHE A 1 193 ? -7.710 -14.735 -9.107 1.00 87.94 193 PHE A C 1
ATOM 1495 O O . PHE A 1 193 ? -7.850 -14.991 -10.297 1.00 87.94 193 PHE A O 1
ATOM 1502 N N . PHE A 1 194 ? -6.901 -13.755 -8.691 1.00 85.56 194 PHE A N 1
ATOM 1503 C CA . PHE A 1 194 ? -6.161 -12.869 -9.596 1.00 85.56 194 PHE A CA 1
ATOM 1504 C C . PHE A 1 194 ? -4.747 -13.363 -9.957 1.00 85.56 194 PHE A C 1
ATOM 1506 O O . PHE A 1 194 ? -3.977 -12.622 -10.568 1.00 85.56 194 PHE A O 1
ATOM 1513 N N . CYS A 1 195 ? -4.383 -14.612 -9.642 1.00 87.31 195 CYS A N 1
ATOM 1514 C CA . CYS A 1 195 ? -3.055 -15.149 -9.963 1.00 87.31 195 CYS A CA 1
ATOM 1515 C C . CYS A 1 195 ? -2.788 -15.257 -11.474 1.00 87.31 195 CYS A C 1
ATOM 1517 O O . CYS A 1 195 ? -1.632 -15.284 -11.886 1.00 87.31 195 CYS A O 1
ATOM 1519 N N . PHE A 1 196 ? -3.836 -15.274 -12.307 1.00 87.06 196 PHE A N 1
ATOM 1520 C CA . PHE A 1 196 ? -3.709 -15.337 -13.764 1.00 87.06 196 PHE A CA 1
ATOM 1521 C C . PHE A 1 196 ? -3.265 -14.004 -14.394 1.00 87.06 196 PHE A C 1
ATOM 1523 O O . PHE A 1 196 ? -2.813 -13.988 -15.536 1.00 87.06 196 PHE A O 1
ATOM 1530 N N . VAL A 1 197 ? -3.394 -12.879 -13.680 1.00 87.44 197 VAL A N 1
ATOM 1531 C CA . VAL A 1 197 ? -3.194 -11.528 -14.238 1.00 87.44 197 VAL A CA 1
ATOM 1532 C C . VAL A 1 197 ? -1.793 -11.319 -14.831 1.00 87.44 197 VAL A C 1
ATOM 1534 O O . VAL A 1 197 ? -1.716 -10.801 -15.945 1.00 87.44 197 VAL A O 1
ATOM 1537 N N . PRO A 1 198 ? -0.686 -11.744 -14.188 1.00 84.25 198 PRO A N 1
ATOM 1538 C CA . PRO A 1 198 ? 0.647 -11.631 -14.784 1.00 84.25 198 PRO A CA 1
ATOM 1539 C C . PRO A 1 198 ? 0.804 -12.446 -16.075 1.00 84.25 198 PRO A C 1
ATOM 1541 O O . PRO A 1 198 ? 1.533 -12.036 -16.975 1.00 84.25 198 PRO A O 1
ATOM 1544 N N . PHE A 1 199 ? 0.089 -13.570 -16.205 1.00 85.44 199 PHE A N 1
ATOM 1545 C CA . PHE A 1 199 ? 0.168 -14.431 -17.388 1.00 85.44 199 PHE A CA 1
ATOM 1546 C C . PHE A 1 199 ? -0.471 -13.804 -18.630 1.00 85.44 199 PHE A C 1
ATOM 1548 O O . PHE A 1 199 ? -0.161 -14.220 -19.746 1.00 85.44 199 PHE A O 1
ATOM 1555 N N . LEU A 1 200 ? -1.296 -12.761 -18.469 1.00 84.00 200 LEU A N 1
ATOM 1556 C CA . LEU A 1 200 ? -1.787 -11.965 -19.596 1.00 84.00 200 LEU A CA 1
ATOM 1557 C C . LEU A 1 200 ? -0.637 -11.323 -20.388 1.00 84.00 200 LEU A C 1
ATOM 1559 O O . LEU A 1 200 ? -0.791 -11.110 -21.587 1.00 84.00 200 LEU A O 1
ATOM 1563 N N . SER A 1 201 ? 0.525 -11.096 -19.762 1.00 78.44 201 SER A N 1
ATOM 1564 C CA . SER A 1 201 ? 1.717 -10.559 -20.430 1.00 78.44 201 SER A CA 1
ATOM 1565 C C . SER A 1 201 ? 2.288 -11.498 -21.493 1.00 78.44 201 SER A C 1
ATOM 1567 O O . SER A 1 201 ? 2.979 -11.037 -22.399 1.00 78.44 201 SER A O 1
ATOM 1569 N N . PHE A 1 202 ? 2.028 -12.806 -21.386 1.00 79.62 202 PHE A N 1
ATOM 1570 C CA . PHE A 1 202 ? 2.479 -13.790 -22.373 1.00 79.62 202 PHE A CA 1
ATOM 1571 C C . PHE A 1 202 ? 1.609 -13.802 -23.629 1.00 79.62 202 PHE A C 1
ATOM 1573 O O . PHE A 1 202 ? 2.020 -14.325 -24.664 1.00 79.62 202 PHE A O 1
ATOM 1580 N N . LEU A 1 203 ? 0.411 -13.221 -23.563 1.00 81.19 203 LEU A N 1
ATOM 1581 C CA . LEU A 1 203 ? -0.452 -13.096 -24.723 1.00 81.19 203 LEU A CA 1
ATOM 1582 C C . LEU A 1 203 ? 0.076 -11.955 -25.599 1.00 81.19 203 LEU A C 1
ATOM 1584 O O . LEU A 1 203 ? 0.142 -10.804 -25.175 1.00 81.19 203 LEU A O 1
ATOM 1588 N N . SER A 1 204 ? 0.405 -12.251 -26.857 1.00 69.69 204 SER A N 1
ATOM 1589 C CA . SER A 1 204 ? 0.942 -11.269 -27.816 1.00 69.69 204 SER A CA 1
ATOM 1590 C C . SER A 1 204 ? -0.066 -10.194 -28.263 1.00 69.69 204 SER A C 1
ATOM 1592 O O . SER A 1 204 ? 0.212 -9.447 -29.194 1.00 69.69 204 SER A O 1
ATOM 1594 N N . SER A 1 205 ? -1.244 -10.116 -27.636 1.00 79.31 205 SER A N 1
ATOM 1595 C CA . SER A 1 205 ? -2.294 -9.152 -27.966 1.00 79.31 205 SER A CA 1
ATOM 1596 C C . SER A 1 205 ? -2.122 -7.860 -27.167 1.00 79.31 205 SER A C 1
ATOM 1598 O O . SER A 1 205 ? -2.048 -7.889 -25.937 1.00 79.31 205 SER A O 1
ATOM 1600 N N . ASP A 1 206 ? -2.160 -6.714 -27.848 1.00 73.94 206 ASP A N 1
ATOM 1601 C CA . ASP A 1 206 ? -2.132 -5.395 -27.199 1.00 73.94 206 ASP A CA 1
ATOM 1602 C C . ASP A 1 206 ? -3.282 -5.223 -26.194 1.00 73.94 206 ASP A C 1
ATOM 1604 O O . ASP A 1 206 ? -3.105 -4.649 -25.119 1.00 73.94 206 ASP A O 1
ATOM 1608 N N . SER A 1 207 ? -4.451 -5.810 -26.475 1.00 76.38 207 SER A N 1
ATOM 1609 C CA . SER A 1 207 ? -5.593 -5.807 -25.554 1.00 76.38 207 SER A CA 1
ATOM 1610 C C . SER A 1 207 ? -5.304 -6.546 -24.243 1.00 76.38 207 SER A C 1
ATOM 1612 O O . SER A 1 207 ? -5.781 -6.121 -23.188 1.00 76.38 207 SER A O 1
ATOM 1614 N N . ALA A 1 208 ? -4.509 -7.620 -24.276 1.00 78.81 208 ALA A N 1
ATOM 1615 C CA . ALA A 1 208 ? -4.128 -8.359 -23.072 1.00 78.81 208 ALA A CA 1
ATOM 1616 C C . ALA A 1 208 ? -3.176 -7.535 -22.193 1.00 78.81 208 ALA A C 1
ATOM 1618 O O . ALA A 1 208 ? -3.410 -7.415 -20.988 1.00 78.81 208 ALA A O 1
ATOM 1619 N N . LYS A 1 209 ? -2.184 -6.874 -22.805 1.00 71.94 209 LYS A N 1
ATOM 1620 C CA . LYS A 1 209 ? -1.266 -5.952 -22.112 1.00 71.94 209 LYS A CA 1
ATOM 1621 C C . LYS A 1 209 ? -2.016 -4.780 -21.473 1.00 71.94 209 LYS A C 1
ATOM 1623 O O . LYS A 1 209 ? -1.783 -4.461 -20.308 1.00 71.94 209 LYS A O 1
ATOM 1628 N N . HIS A 1 210 ? -2.965 -4.180 -22.195 1.00 72.94 210 HIS A N 1
ATOM 1629 C CA . HIS A 1 210 ? -3.817 -3.123 -21.644 1.00 72.94 210 HIS A CA 1
ATOM 1630 C C . HIS A 1 210 ? -4.672 -3.617 -20.472 1.00 72.94 210 HIS A C 1
ATOM 1632 O O . HIS A 1 210 ? -4.753 -2.946 -19.446 1.00 72.94 210 HIS A O 1
ATOM 1638 N N . THR A 1 211 ? -5.271 -4.803 -20.587 1.00 79.69 211 THR A N 1
ATOM 1639 C CA . THR A 1 211 ? -6.082 -5.394 -19.511 1.00 79.69 211 THR A CA 1
ATOM 1640 C C . THR A 1 211 ? -5.246 -5.630 -18.254 1.00 79.69 211 THR A C 1
ATOM 1642 O O . THR A 1 211 ? -5.663 -5.264 -17.156 1.00 79.69 211 THR A O 1
ATOM 1645 N N . GLN A 1 212 ? -4.037 -6.171 -18.405 1.00 82.19 212 GLN A N 1
ATOM 1646 C CA . GLN A 1 212 ? -3.106 -6.365 -17.296 1.00 82.19 212 GLN A CA 1
ATOM 1647 C C . GLN A 1 212 ? -2.765 -5.042 -16.599 1.00 82.19 212 GLN A C 1
ATOM 1649 O O . GLN A 1 212 ? -2.834 -4.963 -15.373 1.00 82.19 212 GLN A O 1
ATOM 1654 N N . GLN A 1 213 ? -2.437 -3.997 -17.365 1.00 75.56 213 GLN A N 1
ATOM 1655 C CA . GLN A 1 213 ? -2.134 -2.674 -16.810 1.00 75.56 213 GLN A CA 1
ATOM 1656 C C . GLN A 1 213 ? -3.312 -2.098 -16.018 1.00 75.56 213 GLN A C 1
ATOM 1658 O O . GLN A 1 213 ? -3.110 -1.597 -14.912 1.00 75.56 213 GLN A O 1
ATOM 1663 N N . ILE A 1 214 ? -4.535 -2.234 -16.538 1.00 78.44 214 ILE A N 1
ATOM 1664 C CA . ILE A 1 214 ? -5.752 -1.786 -15.852 1.00 78.44 214 ILE A CA 1
ATOM 1665 C C . ILE A 1 214 ? -5.917 -2.518 -14.516 1.00 78.44 214 ILE A C 1
ATOM 1667 O O . ILE A 1 214 ? -6.154 -1.882 -13.491 1.00 78.44 214 ILE A O 1
ATOM 1671 N N . LEU A 1 215 ? -5.760 -3.844 -14.492 1.00 82.69 215 LEU A N 1
ATOM 1672 C CA . LEU A 1 215 ? -5.915 -4.627 -13.261 1.00 82.69 215 LEU A CA 1
ATOM 1673 C C . LEU A 1 215 ? -4.849 -4.278 -12.210 1.00 82.69 215 LEU A C 1
ATOM 1675 O O . LEU A 1 215 ? -5.182 -4.131 -11.032 1.00 82.69 215 LEU A O 1
ATOM 1679 N N . ILE A 1 216 ? -3.596 -4.080 -12.629 1.00 80.38 216 ILE A N 1
ATOM 1680 C CA . ILE A 1 216 ? -2.516 -3.627 -11.738 1.00 80.38 216 ILE A CA 1
ATOM 1681 C C . ILE A 1 216 ? -2.833 -2.231 -11.180 1.00 80.38 216 ILE A C 1
ATOM 1683 O O . ILE A 1 216 ? -2.714 -2.004 -9.977 1.00 80.38 216 ILE A O 1
ATOM 1687 N N . SER A 1 217 ? -3.302 -1.315 -12.032 1.00 77.69 217 SER A N 1
ATOM 1688 C CA . SER A 1 217 ? -3.695 0.050 -11.654 1.00 77.69 217 SER A CA 1
ATOM 1689 C C . SER A 1 217 ? -4.792 0.070 -10.577 1.00 77.69 217 SER A C 1
ATOM 1691 O O . SER A 1 217 ? -4.709 0.826 -9.601 1.00 77.69 217 SER A O 1
ATOM 1693 N N . ILE A 1 218 ? -5.795 -0.811 -10.698 1.00 81.31 218 ILE A N 1
ATOM 1694 C CA . ILE A 1 218 ? -6.870 -0.965 -9.703 1.00 81.31 218 ILE A CA 1
ATOM 1695 C C . ILE A 1 218 ? -6.305 -1.421 -8.348 1.00 81.31 218 ILE A C 1
ATOM 1697 O O . ILE A 1 218 ? -6.669 -0.854 -7.312 1.00 81.31 218 ILE A O 1
ATOM 1701 N N . GLY A 1 219 ? -5.407 -2.413 -8.345 1.00 83.06 219 GLY A N 1
ATOM 1702 C CA . GLY A 1 219 ? -4.771 -2.917 -7.122 1.00 83.06 219 GLY A CA 1
ATOM 1703 C C . GLY A 1 219 ? -3.967 -1.832 -6.405 1.00 83.06 219 GLY A C 1
ATOM 1704 O O . GLY A 1 219 ? -4.225 -1.528 -5.241 1.00 83.06 219 GLY A O 1
ATOM 1705 N N . SER A 1 220 ? -3.075 -1.171 -7.139 1.00 79.81 220 SER A N 1
ATOM 1706 C CA . SER A 1 220 ? -2.237 -0.080 -6.636 1.00 79.81 220 SER A CA 1
ATOM 1707 C C . SER A 1 220 ? -3.053 1.089 -6.071 1.00 79.81 220 SER A C 1
ATOM 1709 O O . SER A 1 220 ? -2.759 1.598 -4.988 1.00 79.81 220 SER A O 1
ATOM 1711 N N . THR A 1 221 ? -4.134 1.486 -6.749 1.00 81.06 221 THR A N 1
ATOM 1712 C CA . THR A 1 221 ? -5.035 2.540 -6.252 1.00 81.06 221 THR A CA 1
ATOM 1713 C C . THR A 1 221 ? -5.720 2.135 -4.946 1.00 81.06 221 THR A C 1
ATOM 1715 O O . THR A 1 221 ? -5.867 2.954 -4.034 1.00 81.06 221 THR A O 1
ATOM 1718 N N . SER A 1 222 ? -6.138 0.871 -4.840 1.00 83.88 222 SER A N 1
ATOM 1719 C CA . SER A 1 222 ? -6.825 0.358 -3.652 1.00 83.88 222 SER A CA 1
ATOM 1720 C C . SER A 1 222 ? -5.942 0.465 -2.404 1.00 83.88 222 SER A C 1
ATOM 1722 O O . SER A 1 222 ? -6.437 0.864 -1.351 1.00 83.88 222 SER A O 1
ATOM 1724 N N . CYS A 1 223 ? -4.633 0.214 -2.524 1.00 85.44 223 CYS A N 1
ATOM 1725 C CA . CYS A 1 223 ? -3.671 0.392 -1.429 1.00 85.44 223 CYS A CA 1
ATOM 1726 C C . CYS A 1 223 ? -3.626 1.840 -0.915 1.00 85.44 223 CYS A C 1
ATOM 1728 O O . CYS A 1 223 ? -3.708 2.077 0.289 1.00 85.44 223 CYS A O 1
ATOM 1730 N N . VAL A 1 224 ? -3.588 2.829 -1.813 1.00 85.62 224 VAL A N 1
ATOM 1731 C CA . VAL A 1 224 ? -3.555 4.249 -1.411 1.00 85.62 224 VAL A CA 1
ATOM 1732 C C . VAL A 1 224 ? -4.853 4.662 -0.706 1.00 85.62 224 VAL A C 1
ATOM 1734 O O . VAL A 1 224 ? -4.830 5.434 0.256 1.00 85.62 224 VAL A O 1
ATOM 1737 N N . LEU A 1 225 ? -5.997 4.114 -1.127 1.00 84.94 225 LEU A N 1
ATOM 1738 C CA . LEU A 1 225 ? -7.272 4.325 -0.435 1.00 84.94 225 LEU A CA 1
ATOM 1739 C C . LEU A 1 225 ? -7.290 3.685 0.961 1.00 84.94 225 LEU A C 1
ATOM 1741 O O . LEU A 1 225 ? -7.855 4.274 1.886 1.00 84.94 225 LEU A O 1
ATOM 1745 N N . VAL A 1 226 ? -6.652 2.524 1.137 1.00 86.81 226 VAL A N 1
ATOM 1746 C CA . VAL A 1 226 ? -6.468 1.904 2.458 1.00 86.81 226 VAL A CA 1
ATOM 1747 C C . VAL A 1 226 ? -5.646 2.820 3.365 1.00 86.81 226 VAL A C 1
ATOM 1749 O O . VAL A 1 226 ? -6.069 3.075 4.493 1.00 86.81 226 VAL A O 1
ATOM 1752 N N . TRP A 1 227 ? -4.547 3.401 2.879 1.00 90.19 227 TRP A N 1
ATOM 1753 C CA . TRP A 1 227 ? -3.757 4.360 3.662 1.00 90.19 227 TRP A CA 1
ATOM 1754 C C . TRP A 1 227 ? -4.543 5.623 4.021 1.00 90.19 227 TRP A C 1
ATOM 1756 O O . TRP A 1 227 ? -4.480 6.090 5.163 1.00 90.19 227 TRP A O 1
ATOM 1766 N N . ALA A 1 228 ? -5.346 6.152 3.092 1.00 89.31 228 ALA A N 1
ATOM 1767 C CA . ALA A 1 228 ? -6.238 7.276 3.374 1.00 89.31 228 ALA A CA 1
ATOM 1768 C C . ALA A 1 228 ? -7.257 6.926 4.477 1.00 89.31 228 ALA A C 1
ATOM 1770 O O . ALA A 1 228 ? -7.480 7.717 5.400 1.00 89.31 228 ALA A O 1
ATOM 1771 N N . ALA A 1 229 ? -7.839 5.724 4.422 1.00 87.44 229 ALA A N 1
ATOM 1772 C CA . ALA A 1 229 ? -8.766 5.230 5.436 1.00 87.44 229 ALA A CA 1
ATOM 1773 C C . ALA A 1 229 ? -8.084 5.024 6.801 1.00 87.44 229 ALA A C 1
ATOM 1775 O O . ALA A 1 229 ? -8.659 5.401 7.824 1.00 87.44 229 ALA A O 1
ATOM 1776 N N . GLN A 1 230 ? -6.854 4.503 6.830 1.00 89.25 230 GLN A N 1
ATOM 1777 C CA . GLN A 1 230 ? -6.049 4.367 8.049 1.00 89.25 230 GLN A CA 1
ATOM 1778 C C . GLN A 1 230 ? -5.738 5.731 8.678 1.00 89.25 230 GLN A C 1
ATOM 1780 O O . GLN A 1 230 ? -5.921 5.908 9.884 1.00 89.25 230 GLN A O 1
ATOM 1785 N N . CYS A 1 231 ? -5.347 6.722 7.870 1.00 90.50 231 CYS A N 1
ATOM 1786 C CA . CYS A 1 231 ? -5.115 8.088 8.345 1.00 90.50 231 CYS A CA 1
ATOM 1787 C C . CYS A 1 231 ? -6.385 8.680 8.969 1.00 90.50 231 CYS A C 1
ATOM 1789 O O . CYS A 1 231 ? -6.343 9.239 10.068 1.00 90.50 231 CYS A O 1
ATOM 1791 N N . LEU A 1 232 ? -7.534 8.508 8.309 1.00 88.75 232 LEU A N 1
ATOM 1792 C CA . LEU A 1 232 ? -8.817 8.980 8.820 1.00 88.75 232 LEU A CA 1
ATOM 1793 C C . LEU A 1 232 ? -9.230 8.265 10.115 1.00 88.75 232 LEU A C 1
ATOM 1795 O O . LEU A 1 232 ? -9.695 8.918 11.053 1.00 88.75 232 LEU A O 1
ATOM 1799 N N . ALA A 1 233 ? -9.046 6.945 10.193 1.00 87.62 233 ALA A N 1
ATOM 1800 C CA . ALA A 1 233 ? -9.312 6.163 11.398 1.00 87.62 233 ALA A CA 1
ATOM 1801 C C . ALA A 1 233 ? -8.441 6.636 12.571 1.00 87.62 233 ALA A C 1
ATOM 1803 O O . ALA A 1 233 ? -8.958 6.863 13.666 1.00 87.62 233 ALA A O 1
ATOM 1804 N N . TYR A 1 234 ? -7.153 6.884 12.324 1.00 87.25 234 TYR A N 1
ATOM 1805 C CA . TYR A 1 234 ? -6.226 7.407 13.323 1.00 87.25 234 TYR A CA 1
ATOM 1806 C C . TYR A 1 234 ? -6.615 8.812 13.812 1.00 87.25 234 TYR A C 1
ATOM 1808 O O . TYR A 1 234 ? -6.638 9.063 15.018 1.00 87.25 234 TYR A O 1
ATOM 1816 N N . ILE A 1 235 ? -6.990 9.725 12.906 1.00 87.75 235 ILE A N 1
ATOM 1817 C CA . ILE A 1 235 ? -7.465 11.072 13.274 1.00 87.75 235 ILE A CA 1
ATOM 1818 C C . ILE A 1 235 ? -8.712 10.980 14.163 1.00 87.75 235 ILE A C 1
ATOM 1820 O O . ILE A 1 235 ? -8.797 11.659 15.188 1.00 87.75 235 ILE A O 1
ATOM 1824 N N . ARG A 1 236 ? -9.670 10.114 13.809 1.00 86.12 236 ARG A N 1
ATOM 1825 C CA . ARG A 1 236 ? -10.882 9.893 14.614 1.00 86.12 236 ARG A CA 1
ATOM 1826 C C . ARG A 1 236 ? -10.561 9.309 15.986 1.00 86.12 236 ARG A C 1
ATOM 1828 O O . ARG A 1 236 ? -11.096 9.801 16.974 1.00 86.12 236 ARG A O 1
ATOM 1835 N N . TYR A 1 237 ? -9.680 8.312 16.048 1.00 84.19 237 TYR A N 1
ATOM 1836 C CA . TYR A 1 237 ? -9.217 7.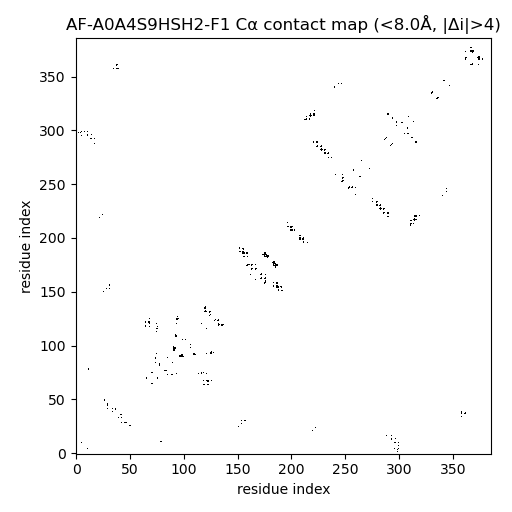720 17.302 1.00 84.19 237 TYR A CA 1
ATOM 1837 C C . TYR A 1 237 ? -8.575 8.774 18.215 1.00 84.19 237 TYR A C 1
ATOM 1839 O O . TYR A 1 237 ? -8.924 8.882 19.389 1.00 84.19 237 TYR A O 1
ATOM 1847 N N . ARG A 1 238 ? -7.714 9.635 17.662 1.00 81.38 238 ARG A N 1
ATOM 1848 C CA . ARG A 1 238 ? -7.079 10.717 18.424 1.00 81.38 238 ARG A CA 1
ATOM 1849 C C . ARG A 1 238 ? -8.081 11.758 18.916 1.00 81.38 238 ARG A C 1
ATOM 1851 O O . ARG A 1 238 ? -7.959 12.229 20.043 1.00 81.38 238 ARG A O 1
ATOM 1858 N N . ASN A 1 239 ? -9.075 12.103 18.100 1.00 83.62 239 ASN A N 1
ATOM 1859 C CA . ASN A 1 239 ? -10.151 12.995 18.528 1.00 83.62 239 ASN A CA 1
ATOM 1860 C C . ASN A 1 239 ? -10.964 12.367 19.670 1.00 83.62 239 ASN A C 1
ATOM 1862 O O . ASN A 1 239 ? -11.324 13.072 20.609 1.00 83.62 239 ASN A O 1
ATOM 1866 N N . TRP A 1 240 ? -11.188 11.049 19.637 1.00 83.25 240 TRP A N 1
ATOM 1867 C CA . TRP A 1 240 ? -11.884 10.331 20.707 1.00 83.25 240 TRP A CA 1
ATOM 1868 C C . TRP A 1 240 ? -11.122 10.348 22.034 1.00 83.25 240 TRP A C 1
ATOM 1870 O O . TRP A 1 240 ? -11.718 10.596 23.082 1.00 83.25 240 TRP A O 1
ATOM 1880 N N . LEU A 1 241 ? -9.801 10.142 21.978 1.00 80.12 241 LEU A N 1
ATOM 1881 C CA . LEU A 1 241 ? -8.918 10.265 23.140 1.00 80.12 241 LEU A CA 1
ATOM 1882 C C . LEU A 1 241 ? -8.898 11.696 23.687 1.00 80.12 241 LEU A C 1
ATOM 1884 O O . LEU A 1 241 ? -8.919 11.891 24.897 1.00 80.12 241 LEU A O 1
ATOM 1888 N N . GLY A 1 242 ? -8.871 12.701 22.806 1.00 80.00 242 GLY A N 1
ATOM 1889 C CA . GLY A 1 242 ? -8.896 14.109 23.205 1.00 80.00 242 GLY A CA 1
ATOM 1890 C C . GLY A 1 242 ? -10.186 14.499 23.934 1.00 80.00 242 GLY A C 1
ATOM 1891 O O . GLY A 1 242 ? -10.126 15.233 24.923 1.00 80.00 242 GLY A O 1
ATOM 1892 N N . MET A 1 243 ? -11.332 13.967 23.488 1.00 83.69 243 MET A N 1
ATOM 1893 C CA . MET A 1 243 ? -12.627 14.170 24.150 1.00 83.69 243 MET A CA 1
ATOM 1894 C C . MET A 1 243 ? -12.628 13.665 25.597 1.00 83.69 243 MET A C 1
ATOM 1896 O O . MET A 1 243 ? -13.160 14.358 26.455 1.00 83.69 243 MET A O 1
ATOM 1900 N N . HIS A 1 244 ? -11.991 12.519 25.863 1.00 82.50 244 HIS A N 1
ATOM 1901 C CA . HIS A 1 244 ? -11.948 11.886 27.189 1.00 82.50 244 HIS A CA 1
ATOM 1902 C C . HIS A 1 244 ? -10.626 12.118 27.940 1.00 82.50 244 HIS A C 1
ATOM 1904 O O . HIS A 1 244 ? -10.185 11.313 28.764 1.00 82.50 244 HIS A O 1
ATOM 1910 N N . SER A 1 245 ? -9.928 13.206 27.613 1.00 78.88 245 SER A N 1
ATOM 1911 C CA . SER A 1 245 ? -8.606 13.490 28.180 1.00 78.88 245 SER A CA 1
ATOM 1912 C C . SER A 1 245 ? -8.640 13.722 29.695 1.00 78.88 245 SER A C 1
ATOM 1914 O O . SER A 1 245 ? -7.667 13.410 30.382 1.00 78.88 245 SER A O 1
ATOM 1916 N N . LYS A 1 246 ? -9.758 14.230 30.228 1.00 79.69 246 LYS A N 1
ATOM 1917 C CA . LYS A 1 246 ? -9.936 14.490 31.665 1.00 79.69 246 LYS A CA 1
ATOM 1918 C C . LYS A 1 246 ? -10.107 13.193 32.455 1.00 79.69 246 LYS A C 1
ATOM 1920 O O . LYS A 1 246 ? -9.522 13.050 33.524 1.00 79.69 246 LYS A O 1
ATOM 1925 N N . GLU A 1 247 ? -10.853 12.244 31.907 1.00 79.88 247 GLU A N 1
ATOM 1926 C CA . GLU A 1 247 ? -11.132 10.935 32.492 1.00 79.88 247 GLU A CA 1
ATOM 1927 C C . GLU A 1 247 ? -9.861 10.077 32.526 1.00 79.88 247 GLU A C 1
ATOM 1929 O O . GLU A 1 247 ? -9.536 9.502 33.564 1.00 79.88 247 GLU A O 1
ATOM 1934 N N . ILE A 1 248 ? -9.074 10.082 31.442 1.00 76.25 248 ILE A N 1
ATOM 1935 C CA . ILE A 1 248 ? -7.769 9.396 31.373 1.00 76.25 248 ILE A CA 1
ATOM 1936 C C . ILE A 1 248 ? -6.771 9.972 32.394 1.00 76.25 248 ILE A C 1
ATOM 1938 O O . ILE A 1 248 ? -5.941 9.244 32.939 1.00 76.25 248 ILE A O 1
ATOM 1942 N N . GLY A 1 249 ? -6.832 11.284 32.643 1.00 71.19 249 GLY A N 1
ATOM 1943 C CA . GLY A 1 249 ? -5.958 11.974 33.594 1.00 71.19 249 GLY A CA 1
ATOM 1944 C C . GLY A 1 249 ? -6.326 11.761 35.064 1.00 71.19 249 GLY A C 1
ATOM 1945 O O . GLY A 1 249 ? -5.541 12.130 35.939 1.00 71.19 249 GLY A O 1
ATOM 1946 N N . SER A 1 250 ? -7.493 11.179 35.347 1.00 79.06 250 SER A N 1
ATOM 1947 C CA . SER A 1 250 ? -7.950 10.966 36.719 1.00 79.06 250 SER A CA 1
ATOM 1948 C C . SER A 1 250 ? -7.093 9.921 37.461 1.00 79.06 250 SER A C 1
ATOM 1950 O O . SER A 1 250 ? -6.549 9.004 36.833 1.00 79.06 250 SER A O 1
ATOM 1952 N N . PRO A 1 251 ? -6.968 10.030 38.799 1.00 75.50 251 PRO A N 1
ATOM 1953 C CA . PRO A 1 251 ? -6.178 9.096 39.605 1.00 75.50 251 PRO A CA 1
ATOM 1954 C C . PRO A 1 251 ? -6.637 7.638 39.493 1.00 75.50 251 PRO A C 1
ATOM 1956 O O . PRO A 1 251 ? -5.817 6.725 39.553 1.00 75.50 251 PRO A O 1
ATOM 1959 N N . GLU A 1 252 ? -7.936 7.421 39.279 1.00 76.12 252 GLU A N 1
ATOM 1960 C CA . GLU A 1 252 ? -8.546 6.094 39.130 1.00 76.12 252 GLU A CA 1
ATOM 1961 C C . GLU A 1 252 ? -8.060 5.360 37.871 1.00 76.12 252 GLU A C 1
ATOM 1963 O O . GLU A 1 252 ? -7.945 4.135 37.863 1.00 76.12 252 GLU A O 1
ATOM 1968 N N . TRP A 1 253 ? -7.726 6.102 36.808 1.00 70.25 253 TRP A N 1
ATOM 1969 C CA . TRP A 1 253 ? -7.446 5.551 35.478 1.00 70.25 253 TRP A CA 1
ATOM 1970 C C . TRP A 1 253 ? -5.990 5.736 35.031 1.00 70.25 253 TRP A C 1
ATOM 1972 O O . TRP A 1 253 ? -5.688 5.616 33.842 1.00 70.25 253 TRP A O 1
ATOM 1982 N N . HIS A 1 254 ? -5.054 5.946 35.964 1.00 68.38 254 HIS A N 1
ATOM 1983 C CA . HIS A 1 254 ? -3.633 6.179 35.663 1.00 68.38 254 HIS A CA 1
ATOM 1984 C C . HIS A 1 254 ? -2.973 5.113 34.765 1.00 68.38 254 HIS A C 1
ATOM 1986 O O . HIS A 1 254 ? -2.091 5.452 33.972 1.00 68.38 254 HIS A O 1
ATOM 1992 N N . GLY A 1 255 ? -3.427 3.854 34.805 1.00 67.94 255 GLY A N 1
ATOM 1993 C CA . GLY A 1 255 ? -2.941 2.794 33.909 1.00 67.94 255 GLY A CA 1
ATOM 1994 C C . GLY A 1 255 ? -3.204 3.064 32.418 1.00 67.94 255 GLY A C 1
ATOM 1995 O O . GLY A 1 255 ? -2.423 2.647 31.561 1.00 67.94 255 GLY A O 1
ATOM 1996 N N . TYR A 1 256 ? -4.248 3.832 32.092 1.00 70.75 256 TYR A N 1
ATOM 1997 C CA . TYR A 1 256 ? -4.615 4.171 30.713 1.00 70.75 256 TYR A CA 1
ATOM 1998 C C . TYR A 1 256 ? -3.773 5.306 30.119 1.00 70.75 256 TYR A C 1
ATOM 2000 O O . TYR A 1 256 ? -3.762 5.506 28.902 1.00 70.75 256 TYR A O 1
ATOM 2008 N N . ARG A 1 257 ? -2.983 6.003 30.945 1.00 67.19 257 ARG A N 1
ATOM 2009 C CA . ARG A 1 257 ? -2.109 7.109 30.524 1.00 67.19 257 ARG A CA 1
ATOM 2010 C C . ARG A 1 257 ? -1.029 6.668 29.528 1.00 67.19 257 ARG A C 1
ATOM 2012 O O . ARG A 1 257 ? -0.616 7.470 28.699 1.00 67.19 257 ARG A O 1
ATOM 2019 N N . LYS A 1 258 ? -0.633 5.382 29.531 1.00 67.75 258 LYS A N 1
ATOM 2020 C CA . LYS A 1 258 ? 0.275 4.774 28.527 1.00 67.75 258 LYS A CA 1
ATOM 2021 C C . LYS A 1 258 ? -0.262 4.901 27.094 1.00 67.75 258 LYS A C 1
ATOM 2023 O O . LYS A 1 258 ? 0.527 4.973 26.158 1.00 67.75 258 LYS A O 1
ATOM 2028 N N . TYR A 1 259 ? -1.584 4.941 26.924 1.00 67.06 259 TYR A N 1
ATOM 2029 C CA . TYR A 1 259 ? -2.239 5.053 25.618 1.00 67.06 259 TYR A CA 1
ATOM 2030 C C . TYR A 1 259 ? -2.480 6.510 25.192 1.00 67.06 259 TYR A C 1
ATOM 2032 O O . TYR A 1 259 ? -2.885 6.746 24.053 1.00 67.06 259 TYR A O 1
ATOM 2040 N N . TYR A 1 260 ? -2.210 7.487 26.071 1.00 65.12 260 TYR A N 1
ATOM 2041 C CA . TYR A 1 260 ? -2.342 8.911 25.776 1.00 65.12 260 TYR A CA 1
ATOM 2042 C C . TYR A 1 260 ? -0.971 9.527 25.433 1.00 65.12 260 TYR A C 1
ATOM 2044 O O . TYR A 1 260 ? -0.121 9.708 26.306 1.00 65.12 260 TYR A O 1
ATOM 2052 N N . PRO A 1 261 ? -0.720 9.881 24.161 1.00 55.88 261 PRO A N 1
ATOM 2053 C CA . PRO A 1 261 ? 0.628 10.173 23.671 1.00 55.88 261 PRO A CA 1
ATOM 2054 C C . PRO A 1 261 ? 1.231 11.505 24.150 1.00 55.88 261 PRO A C 1
ATOM 2056 O O . PRO A 1 261 ? 2.409 11.748 23.906 1.00 55.88 261 PRO A O 1
ATOM 2059 N N . TYR A 1 262 ? 0.472 12.390 24.808 1.00 54.09 262 TYR A N 1
ATOM 2060 C CA . TYR A 1 262 ? 0.951 13.753 25.084 1.00 54.09 262 TYR A CA 1
ATOM 2061 C C . TYR A 1 262 ? 2.073 13.826 26.134 1.00 54.09 262 TYR A C 1
ATOM 2063 O O . TYR A 1 262 ? 2.810 14.811 26.168 1.00 54.09 262 TYR A O 1
ATOM 2071 N N . GLU A 1 263 ? 2.240 12.789 26.958 1.00 49.94 263 GLU A N 1
ATOM 2072 C CA . GLU A 1 263 ? 3.067 12.880 28.167 1.00 49.94 263 GLU A CA 1
ATOM 2073 C C . GLU A 1 263 ? 4.365 12.061 28.135 1.00 49.94 263 GLU A C 1
ATOM 2075 O O . GLU A 1 263 ? 5.294 12.346 28.883 1.00 49.94 263 GLU A O 1
ATOM 2080 N N . GLN A 1 264 ? 4.506 11.104 27.213 1.00 54.06 264 GLN A N 1
ATOM 2081 C CA . GLN A 1 264 ? 5.729 10.303 27.071 1.00 54.06 264 GLN A CA 1
ATOM 2082 C C . GLN A 1 264 ? 6.649 10.870 25.978 1.00 54.06 264 GLN A C 1
ATOM 2084 O O . GLN A 1 264 ? 6.962 10.209 24.990 1.00 54.06 264 GLN A O 1
ATOM 2089 N N . ARG A 1 265 ? 7.084 12.126 26.134 1.00 53.31 265 ARG A N 1
ATOM 2090 C CA . ARG A 1 265 ? 8.014 12.781 25.194 1.00 53.31 265 ARG A CA 1
ATOM 2091 C C . ARG A 1 265 ? 9.445 12.276 25.396 1.00 53.31 265 ARG A C 1
ATOM 2093 O O . ARG A 1 265 ? 10.215 12.866 26.149 1.00 53.31 265 ARG A O 1
ATOM 2100 N N . LYS A 1 266 ? 9.823 11.203 24.699 1.00 57.94 266 LYS A N 1
ATOM 2101 C CA . LYS A 1 266 ? 11.232 10.799 24.546 1.00 57.94 266 LYS A CA 1
ATOM 2102 C C . LYS A 1 266 ? 11.819 11.408 23.268 1.00 57.94 266 LYS A C 1
ATOM 2104 O O . LYS A 1 266 ? 11.131 11.547 22.259 1.00 57.94 266 LYS A O 1
ATOM 2109 N N . TRP A 1 267 ? 13.101 11.773 23.288 1.00 49.88 267 TRP A N 1
ATOM 2110 C CA . TRP A 1 267 ? 13.783 12.364 22.124 1.00 49.88 267 TRP A CA 1
ATOM 2111 C C . TRP A 1 267 ? 13.919 11.372 20.953 1.00 49.88 267 TRP A C 1
ATOM 2113 O O . TRP A 1 267 ? 13.850 11.762 19.793 1.00 49.88 267 TRP A O 1
ATOM 2123 N N . THR A 1 268 ? 13.980 10.069 21.252 1.00 55.44 268 THR A N 1
ATOM 2124 C CA . THR A 1 268 ? 13.999 8.975 20.262 1.00 55.44 268 THR A CA 1
ATOM 2125 C C . THR A 1 268 ? 12.684 8.804 19.489 1.00 55.44 268 THR A C 1
ATOM 2127 O O . THR A 1 268 ? 12.627 8.011 18.555 1.00 55.44 268 THR A O 1
ATOM 2130 N N . ASP A 1 269 ? 11.638 9.548 19.855 1.00 60.78 269 ASP A N 1
ATOM 2131 C CA . ASP A 1 269 ? 10.275 9.450 19.326 1.00 60.78 269 ASP A CA 1
ATOM 2132 C C . ASP A 1 269 ? 9.913 10.653 18.417 1.00 60.78 269 ASP A C 1
ATOM 2134 O O . ASP A 1 269 ? 8.748 11.036 18.283 1.00 60.78 269 ASP A O 1
ATOM 2138 N N . PHE A 1 270 ? 10.914 11.246 17.750 1.00 57.44 270 PHE A N 1
ATOM 2139 C CA . PHE A 1 270 ? 10.783 12.410 16.855 1.00 57.44 270 PHE A CA 1
ATOM 2140 C C . PHE A 1 270 ? 9.650 12.298 15.803 1.00 57.44 270 PHE A C 1
ATOM 2142 O O . PHE A 1 270 ? 8.875 13.246 15.680 1.00 57.44 270 PHE A O 1
ATOM 2149 N N . PRO A 1 271 ? 9.421 11.155 15.116 1.00 60.44 271 PRO A N 1
ATOM 2150 C CA . PRO A 1 271 ? 8.308 11.035 14.164 1.00 60.44 271 PRO A CA 1
ATOM 2151 C C . PRO A 1 271 ? 6.923 11.089 14.828 1.00 60.44 271 PRO A C 1
ATOM 2153 O O . PRO A 1 271 ? 5.981 11.658 14.277 1.00 60.44 271 PRO A O 1
ATOM 2156 N N . SER A 1 272 ? 6.786 10.538 16.040 1.00 60.88 272 SER A N 1
ATOM 2157 C CA . SER A 1 272 ? 5.525 10.596 16.795 1.00 60.88 272 SER A CA 1
ATOM 2158 C C . SER A 1 272 ? 5.214 11.984 17.356 1.00 60.88 272 SER A C 1
ATOM 2160 O O . SER A 1 272 ? 4.051 12.283 17.616 1.00 60.88 272 SER A O 1
ATOM 2162 N N . GLN A 1 273 ? 6.206 12.875 17.462 1.00 63.12 273 GLN A N 1
ATOM 2163 C CA . GLN A 1 273 ? 5.985 14.269 17.868 1.00 63.12 273 GLN A CA 1
ATOM 2164 C C . GLN A 1 273 ? 5.189 15.058 16.816 1.00 63.12 273 GLN A C 1
ATOM 2166 O O . GLN A 1 273 ? 4.462 15.986 17.162 1.00 63.12 273 GLN A O 1
ATOM 2171 N N . MET A 1 274 ? 5.268 14.661 15.540 1.00 69.81 274 MET A N 1
ATOM 2172 C CA . MET A 1 274 ? 4.532 15.289 14.435 1.00 69.81 274 MET A CA 1
ATOM 2173 C C . MET A 1 274 ? 3.095 14.757 14.283 1.00 69.81 274 MET A C 1
ATOM 2175 O O . MET A 1 274 ? 2.371 15.159 13.365 1.00 69.81 274 MET A O 1
ATOM 2179 N N . GLN A 1 275 ? 2.640 13.866 15.173 1.00 74.38 275 GLN A N 1
ATOM 2180 C CA . GLN A 1 275 ? 1.253 13.401 15.202 1.00 74.38 275 GLN A CA 1
ATOM 2181 C C . GLN A 1 275 ? 0.359 14.446 15.909 1.00 74.38 275 GLN A C 1
ATOM 2183 O O . GLN A 1 275 ? 0.597 14.792 17.068 1.00 74.38 275 GLN A O 1
ATOM 2188 N N . PRO A 1 276 ? -0.686 14.983 15.242 1.00 78.62 276 PRO A N 1
ATOM 2189 C CA . PRO A 1 276 ? -1.463 14.378 14.159 1.00 78.62 276 PRO A CA 1
ATOM 2190 C C . PRO A 1 276 ? -1.214 14.996 12.782 1.00 78.62 276 PRO A C 1
ATOM 2192 O O . PRO A 1 276 ? -1.852 14.577 11.820 1.00 78.62 276 PRO A O 1
ATOM 2195 N N . ALA A 1 277 ? -0.367 16.024 12.687 1.00 84.31 277 ALA A N 1
ATOM 2196 C CA . ALA A 1 277 ? -0.170 16.784 11.459 1.00 84.31 277 ALA A CA 1
ATOM 2197 C C . ALA A 1 277 ? 0.243 15.855 10.311 1.00 84.31 277 ALA A C 1
ATOM 2199 O O . ALA A 1 277 ? -0.310 15.949 9.220 1.00 84.31 277 ALA A O 1
ATOM 2200 N N . LEU A 1 278 ? 1.105 14.875 10.597 1.00 84.94 278 LEU A N 1
ATOM 2201 C CA . LEU A 1 278 ? 1.521 13.863 9.628 1.00 84.94 278 LEU A CA 1
ATOM 2202 C C . LEU A 1 278 ? 0.348 13.030 9.075 1.00 84.94 278 LEU A C 1
ATOM 2204 O O . LEU A 1 278 ? 0.325 12.736 7.885 1.00 84.94 278 LEU A O 1
ATOM 2208 N N . ALA A 1 279 ? -0.647 12.689 9.901 1.00 86.44 279 ALA A N 1
ATOM 2209 C CA . ALA A 1 279 ? -1.818 11.925 9.459 1.00 86.44 279 ALA A CA 1
ATOM 2210 C C . ALA A 1 279 ? -2.733 12.756 8.546 1.00 86.44 279 ALA A C 1
ATOM 2212 O O . ALA A 1 279 ? -3.258 12.238 7.563 1.00 86.44 279 ALA A O 1
ATOM 2213 N N . TRP A 1 280 ? -2.888 14.054 8.830 1.00 88.94 280 TRP A N 1
ATOM 2214 C CA . TRP A 1 280 ? -3.620 14.973 7.954 1.00 88.94 280 TRP A CA 1
ATOM 2215 C C . TRP A 1 280 ? -2.904 15.187 6.622 1.00 88.94 280 TRP A C 1
ATOM 2217 O O . TRP A 1 280 ? -3.529 15.066 5.571 1.00 88.94 280 TRP A O 1
ATOM 2227 N N . VAL A 1 281 ? -1.597 15.458 6.663 1.00 91.38 281 VAL A N 1
ATOM 2228 C CA . VAL A 1 281 ? -0.775 15.647 5.461 1.00 91.38 281 VAL A CA 1
ATOM 2229 C C . VAL A 1 281 ? -0.799 14.388 4.596 1.00 91.38 281 VAL A C 1
ATOM 2231 O O . VAL A 1 281 ? -1.079 14.484 3.404 1.00 91.38 281 VAL A O 1
ATOM 2234 N N . SER A 1 282 ? -0.591 13.210 5.194 1.00 89.06 282 SER A N 1
ATOM 2235 C CA . SER A 1 282 ? -0.644 11.928 4.483 1.00 89.06 282 SER A CA 1
ATOM 2236 C C . SER A 1 282 ? -2.028 11.657 3.883 1.00 89.06 282 SER A C 1
ATOM 2238 O O . SER A 1 282 ? -2.134 11.314 2.707 1.00 89.06 282 SER A O 1
ATOM 2240 N N . GLY A 1 283 ? -3.105 11.893 4.642 1.00 89.50 283 GLY A N 1
ATOM 2241 C CA . GLY A 1 283 ? -4.473 11.716 4.153 1.00 89.50 283 GLY A CA 1
ATOM 2242 C C . GLY A 1 283 ? -4.802 12.611 2.953 1.00 89.50 283 GLY A C 1
ATOM 2243 O O . GLY A 1 283 ? -5.367 12.134 1.970 1.00 89.50 283 GLY A O 1
ATOM 2244 N N . ILE A 1 284 ? -4.404 13.887 2.994 1.00 90.12 284 ILE A N 1
ATOM 2245 C CA . ILE A 1 284 ? -4.569 14.821 1.868 1.00 90.12 284 ILE A CA 1
ATOM 2246 C C . ILE A 1 284 ? -3.720 14.375 0.673 1.00 90.12 284 ILE A C 1
ATOM 2248 O O . ILE A 1 284 ? -4.205 14.365 -0.459 1.00 90.12 284 ILE A O 1
ATOM 2252 N N . LEU A 1 285 ? -2.475 13.959 0.913 1.00 89.62 285 LEU A N 1
ATOM 2253 C CA . LEU A 1 285 ? -1.571 13.520 -0.144 1.00 89.62 285 LEU A CA 1
ATOM 2254 C C . LEU A 1 285 ? -2.079 12.254 -0.848 1.00 89.62 285 LEU A C 1
ATOM 2256 O O . LEU A 1 285 ? -2.010 12.182 -2.070 1.00 89.62 285 LEU A O 1
ATOM 2260 N N . CYS A 1 286 ? -2.673 11.306 -0.120 1.00 89.00 286 CYS A N 1
ATOM 2261 C CA . CYS A 1 286 ? -3.314 10.131 -0.716 1.00 89.00 286 CYS A CA 1
ATOM 2262 C C . CYS A 1 286 ? -4.444 10.526 -1.683 1.00 89.00 286 CYS A C 1
ATOM 2264 O O . CYS A 1 286 ? -4.547 9.970 -2.775 1.00 89.00 286 CYS A O 1
ATOM 2266 N N . VAL A 1 287 ? -5.260 11.526 -1.326 1.00 83.88 287 VAL A N 1
ATOM 2267 C CA . VAL A 1 287 ? -6.318 12.048 -2.211 1.00 83.88 287 VAL A CA 1
ATOM 2268 C C . VAL A 1 287 ? -5.718 12.720 -3.448 1.00 83.88 287 VAL A C 1
ATOM 2270 O O . VAL A 1 287 ? -6.216 12.516 -4.554 1.00 83.88 287 VAL A O 1
ATOM 2273 N N . ILE A 1 288 ? -4.630 13.477 -3.288 1.00 84.56 288 ILE A N 1
ATOM 2274 C CA . ILE A 1 288 ? -3.919 14.111 -4.409 1.00 84.56 288 ILE A CA 1
ATOM 2275 C C . ILE A 1 288 ? -3.306 13.060 -5.344 1.00 84.56 288 ILE A C 1
ATOM 2277 O O . ILE A 1 288 ? -3.411 13.204 -6.559 1.00 84.56 288 ILE A O 1
ATOM 2281 N N . ILE A 1 289 ? -2.717 11.989 -4.811 1.00 82.81 289 ILE A N 1
ATOM 2282 C CA . ILE A 1 289 ? -2.135 10.906 -5.615 1.00 82.81 289 ILE A CA 1
ATOM 2283 C C . ILE A 1 289 ? -3.222 10.180 -6.417 1.00 82.81 289 ILE A C 1
ATOM 2285 O O . ILE A 1 289 ? -3.040 9.924 -7.603 1.00 82.81 289 ILE A O 1
ATOM 2289 N N . VAL A 1 290 ? -4.366 9.886 -5.794 1.00 79.06 290 VAL A N 1
ATOM 2290 C CA . VAL A 1 290 ? -5.453 9.123 -6.429 1.00 79.06 290 VAL A CA 1
ATOM 2291 C C . VAL A 1 290 ? -6.276 9.964 -7.407 1.00 79.06 290 VAL A C 1
ATOM 2293 O O . VAL A 1 290 ? -6.735 9.441 -8.419 1.00 79.06 290 VAL A O 1
ATOM 2296 N N . LEU A 1 291 ? -6.500 11.249 -7.115 1.00 76.19 291 LEU A N 1
ATOM 2297 C CA . LEU A 1 291 ? -7.382 12.105 -7.917 1.00 76.19 291 LEU A CA 1
ATOM 2298 C C . LEU A 1 291 ? -6.636 13.199 -8.678 1.00 76.19 291 LEU A C 1
ATOM 2300 O O . LEU A 1 291 ? -7.015 13.504 -9.795 1.00 76.19 291 LEU A O 1
ATOM 2304 N N . GLY A 1 292 ? -5.603 13.810 -8.105 1.00 71.00 292 GLY A N 1
ATOM 2305 C CA . GLY A 1 292 ? -4.929 14.977 -8.685 1.00 71.00 292 GLY A CA 1
ATOM 2306 C C . GLY A 1 292 ? -3.914 14.628 -9.774 1.00 71.00 292 GLY A C 1
ATOM 2307 O O . GLY A 1 292 ? -3.945 15.202 -10.862 1.00 71.00 292 GLY A O 1
ATOM 2308 N N . PHE A 1 293 ? -3.023 13.676 -9.505 1.00 70.56 293 PHE A N 1
ATOM 2309 C CA . PHE A 1 293 ? -1.940 13.299 -10.424 1.00 70.56 293 PHE A CA 1
ATOM 2310 C C . PHE A 1 293 ? -2.436 12.677 -11.746 1.00 70.56 293 PHE A C 1
ATOM 2312 O O . PHE A 1 293 ? -1.974 13.094 -12.814 1.00 70.56 293 PHE A O 1
ATOM 2319 N N . PRO A 1 294 ? -3.454 11.798 -11.725 1.00 69.25 294 PRO A N 1
ATOM 2320 C CA . PRO A 1 294 ? -4.193 11.380 -12.916 1.00 69.25 294 PRO A CA 1
ATOM 2321 C C . PRO A 1 294 ? -4.747 12.505 -13.798 1.00 69.25 294 PRO A C 1
ATOM 2323 O O . PRO A 1 294 ? -4.748 12.380 -15.026 1.00 69.25 294 PRO A O 1
ATOM 2326 N N . ILE A 1 295 ? -5.238 13.601 -13.204 1.00 66.81 295 ILE A N 1
ATOM 2327 C CA . ILE A 1 295 ? -5.867 14.705 -13.955 1.00 66.81 295 ILE A CA 1
ATOM 2328 C C . ILE A 1 295 ? -4.805 15.436 -14.773 1.00 66.81 295 ILE A C 1
ATOM 2330 O O . ILE A 1 295 ? -5.028 15.714 -15.952 1.00 66.81 295 ILE A O 1
ATOM 2334 N N . ALA A 1 296 ? -3.632 15.670 -14.179 1.00 61.06 296 ALA A N 1
ATOM 2335 C CA . ALA A 1 296 ? -2.501 16.300 -14.856 1.00 61.06 296 ALA A CA 1
ATOM 2336 C C . ALA A 1 296 ? -1.985 15.455 -16.041 1.00 61.06 296 ALA A C 1
ATOM 2338 O O . ALA A 1 296 ? -1.700 15.992 -17.115 1.00 61.06 296 ALA A O 1
ATOM 2339 N N . GLY A 1 297 ? -1.936 14.126 -15.887 1.00 60.25 297 GLY A N 1
ATOM 2340 C CA . GLY A 1 297 ? -1.562 13.208 -16.972 1.00 60.25 297 GLY A CA 1
ATOM 2341 C C . GLY A 1 297 ? -2.561 13.202 -18.137 1.00 60.25 297 GLY A C 1
ATOM 2342 O O . GLY A 1 297 ? -2.164 13.146 -19.302 1.00 60.25 297 GLY A O 1
ATOM 2343 N N . LEU A 1 298 ? -3.859 13.336 -17.844 1.00 62.97 298 LEU A N 1
ATOM 2344 C CA . LEU A 1 298 ? -4.913 13.385 -18.862 1.00 62.97 298 LEU A CA 1
ATOM 2345 C C . LEU A 1 298 ? -4.852 14.662 -19.719 1.00 62.97 298 LEU A C 1
ATOM 2347 O O . LEU A 1 298 ? -5.166 14.616 -20.910 1.00 62.97 298 LEU A O 1
ATOM 2351 N N . SER A 1 299 ? -4.450 15.796 -19.130 1.00 59.41 299 SER A N 1
ATOM 2352 C CA . SER A 1 299 ? -4.382 17.082 -19.838 1.00 59.41 299 SER A CA 1
ATOM 2353 C C . SER A 1 299 ? -3.266 17.164 -20.888 1.00 59.41 299 SER A C 1
ATOM 2355 O O . SER A 1 299 ? -3.459 17.839 -21.896 1.00 59.41 299 SER A O 1
ATOM 2357 N N . HIS A 1 300 ? -2.147 16.452 -20.700 1.00 55.25 300 HIS A N 1
ATOM 2358 C CA . HIS A 1 300 ? -0.971 16.507 -21.590 1.00 55.25 300 HIS A CA 1
ATOM 2359 C C . HIS A 1 300 ? -0.795 15.282 -22.507 1.00 55.25 300 HIS A C 1
ATOM 2361 O O . HIS A 1 300 ? 0.029 15.301 -23.423 1.00 55.25 300 HIS A O 1
ATOM 2367 N N . GLY A 1 301 ? -1.560 14.206 -22.302 1.00 55.00 301 GLY A N 1
ATOM 2368 C CA . GLY A 1 301 ? -1.459 12.999 -23.123 1.00 55.00 301 GLY A CA 1
ATOM 2369 C C . GLY A 1 301 ? -1.876 13.233 -24.583 1.00 55.00 301 GLY A C 1
ATOM 2370 O O . GLY A 1 301 ? -3.032 13.548 -24.864 1.00 55.00 301 GLY A O 1
ATOM 2371 N N . LYS A 1 302 ? -0.951 13.005 -25.530 1.00 52.91 302 LYS A N 1
ATOM 2372 C CA . LYS A 1 302 ? -1.217 12.982 -26.988 1.00 52.91 302 LYS A CA 1
ATOM 2373 C C . LYS A 1 302 ? -1.899 11.686 -27.484 1.00 52.91 302 LYS A C 1
ATOM 2375 O O . LYS A 1 302 ? -2.099 11.538 -28.684 1.00 52.91 302 LYS A O 1
ATOM 2380 N N . GLY A 1 303 ? -2.228 10.748 -26.588 1.00 59.81 303 GLY A N 1
ATOM 2381 C CA . GLY A 1 303 ? -2.901 9.478 -26.904 1.00 59.81 303 GLY A CA 1
ATOM 2382 C C . GLY A 1 303 ? -4.432 9.550 -26.835 1.00 59.81 303 GLY A C 1
ATOM 2383 O O . GLY A 1 303 ? -5.001 10.609 -26.565 1.00 59.81 303 GLY A O 1
ATOM 2384 N N . ASP A 1 304 ? -5.109 8.412 -27.045 1.00 63.97 304 ASP A N 1
ATOM 2385 C CA . ASP A 1 304 ? -6.561 8.318 -26.855 1.00 63.97 304 ASP A CA 1
ATOM 2386 C C . ASP A 1 304 ? -6.911 8.595 -25.386 1.00 63.97 304 ASP A C 1
ATOM 2388 O O . ASP A 1 304 ? -6.763 7.750 -24.495 1.00 63.97 304 ASP A O 1
ATOM 2392 N N . ARG A 1 305 ? -7.371 9.824 -25.136 1.00 64.56 305 ARG A N 1
ATOM 2393 C CA . ARG A 1 305 ? -7.724 10.330 -23.806 1.00 64.56 305 ARG A CA 1
ATOM 2394 C C . ARG A 1 305 ? -8.739 9.429 -23.110 1.00 64.56 305 ARG A C 1
ATOM 2396 O O . ARG A 1 305 ? -8.729 9.358 -21.885 1.00 64.56 305 ARG A O 1
ATOM 2403 N N . LYS A 1 306 ? -9.588 8.718 -23.864 1.00 64.38 306 LYS A N 1
ATOM 2404 C CA . LYS A 1 306 ? -10.566 7.783 -23.294 1.00 64.38 306 LYS A CA 1
ATOM 2405 C C . LYS A 1 306 ? -9.876 6.577 -22.662 1.00 64.38 306 LYS A C 1
ATOM 2407 O O . LYS A 1 306 ? -10.218 6.214 -21.542 1.00 64.38 306 LYS A O 1
ATOM 2412 N N . LEU A 1 307 ? -8.879 6.000 -23.331 1.00 63.41 307 LEU A N 1
ATOM 2413 C CA . LEU A 1 307 ? -8.150 4.833 -22.832 1.00 63.41 307 LEU A CA 1
ATOM 2414 C C . LEU A 1 307 ? -7.318 5.177 -21.588 1.00 63.41 307 LEU A C 1
ATOM 2416 O O . LEU A 1 307 ? -7.338 4.439 -20.604 1.00 63.41 307 LEU A O 1
ATOM 2420 N N . ILE A 1 308 ? -6.656 6.339 -21.600 1.00 63.84 308 ILE A N 1
ATOM 2421 C CA . ILE A 1 308 ? -5.885 6.843 -20.452 1.00 63.84 308 ILE A CA 1
ATOM 2422 C C . ILE A 1 308 ? -6.820 7.134 -19.269 1.00 63.84 308 ILE A C 1
ATOM 2424 O O . ILE A 1 308 ? -6.532 6.724 -18.144 1.00 63.84 308 ILE A O 1
ATOM 2428 N N . ALA A 1 309 ? -7.970 7.776 -19.510 1.00 65.62 309 ALA A N 1
ATOM 2429 C CA . ALA A 1 309 ? -8.963 8.031 -18.467 1.00 65.62 309 ALA A CA 1
ATOM 2430 C C . ALA A 1 309 ? -9.497 6.731 -17.853 1.00 65.62 309 ALA A C 1
ATOM 2432 O O . ALA A 1 309 ? -9.576 6.626 -16.631 1.00 65.62 309 ALA A O 1
ATOM 2433 N N . ILE A 1 310 ? -9.829 5.733 -18.676 1.00 67.44 310 ILE A N 1
ATOM 2434 C CA . ILE A 1 310 ? -10.319 4.436 -18.194 1.00 67.44 310 ILE A CA 1
ATOM 2435 C C . ILE A 1 310 ? -9.246 3.748 -17.345 1.00 67.44 310 ILE A C 1
ATOM 2437 O O . ILE A 1 310 ? -9.526 3.374 -16.211 1.00 67.44 310 ILE A O 1
ATOM 2441 N N . ASN A 1 311 ? -8.006 3.652 -17.828 1.00 65.56 311 ASN A N 1
ATOM 2442 C CA . ASN A 1 311 ? -6.919 3.013 -17.082 1.00 65.56 311 ASN A CA 1
ATOM 2443 C C . ASN A 1 311 ? -6.643 3.676 -15.720 1.00 65.56 311 ASN A C 1
ATOM 2445 O O . ASN A 1 311 ? -6.253 3.011 -14.760 1.00 65.56 311 ASN A O 1
ATOM 2449 N N . THR A 1 312 ? -6.873 4.986 -15.627 1.00 69.50 312 THR A N 1
ATOM 2450 C CA . THR A 1 312 ? -6.503 5.757 -14.440 1.00 69.50 312 THR A CA 1
ATOM 2451 C C . THR A 1 312 ? -7.656 5.917 -13.444 1.00 69.50 312 THR A C 1
ATOM 2453 O O . THR A 1 312 ? -7.441 5.823 -12.240 1.00 69.50 312 THR A O 1
ATOM 2456 N N . TYR A 1 313 ? -8.893 6.118 -13.908 1.00 74.75 313 TYR A N 1
ATOM 2457 C CA . TYR A 1 313 ? -10.042 6.388 -13.030 1.00 74.75 313 TYR A CA 1
ATOM 2458 C C . TYR A 1 313 ? -10.957 5.193 -12.789 1.00 74.75 313 TYR A C 1
ATOM 2460 O O . TYR A 1 313 ? -11.809 5.270 -11.901 1.00 74.75 313 TYR A O 1
ATOM 2468 N N . LEU A 1 314 ? -10.794 4.086 -13.519 1.00 79.69 314 LEU A N 1
ATOM 2469 C CA . LEU A 1 314 ? -11.630 2.907 -13.298 1.00 79.69 314 LEU A CA 1
ATOM 2470 C C . LEU A 1 314 ? -11.447 2.340 -11.884 1.00 79.69 314 LEU A C 1
ATOM 2472 O O . LEU A 1 314 ? -12.440 2.037 -11.233 1.00 79.69 314 LEU A O 1
ATOM 2476 N N . GLY A 1 315 ? -10.212 2.263 -11.378 1.00 74.31 315 GLY A N 1
ATOM 2477 C CA . GLY A 1 315 ? -9.926 1.810 -10.010 1.00 74.31 315 GLY A CA 1
ATOM 2478 C C . GLY A 1 315 ? -10.566 2.684 -8.927 1.00 74.31 315 GLY A C 1
ATOM 2479 O O . GLY A 1 315 ? -11.429 2.189 -8.197 1.00 74.31 315 GLY A O 1
ATOM 2480 N N . PRO A 1 316 ? -10.224 3.986 -8.842 1.00 76.31 316 PRO A N 1
ATOM 2481 C CA . PRO A 1 316 ? -10.829 4.885 -7.860 1.00 76.31 316 PRO A CA 1
ATOM 2482 C C . PRO A 1 316 ? -12.357 4.941 -7.988 1.00 76.31 316 PRO A C 1
ATOM 2484 O O . PRO A 1 316 ? -13.067 4.919 -6.981 1.00 76.31 316 PRO A O 1
ATOM 2487 N N . GLY A 1 317 ? -12.866 4.977 -9.225 1.00 79.88 317 GLY A N 1
ATOM 2488 C CA . GLY A 1 317 ? -14.295 5.004 -9.523 1.00 79.88 317 GLY A CA 1
ATOM 2489 C C . GLY A 1 317 ? -15.021 3.747 -9.048 1.00 79.88 317 GLY A C 1
ATOM 2490 O O . GLY A 1 317 ? -16.067 3.860 -8.412 1.00 79.88 317 GLY A O 1
ATOM 2491 N N . LEU A 1 318 ? -14.451 2.561 -9.283 1.00 82.25 318 LEU A N 1
ATOM 2492 C CA . LEU A 1 318 ? -15.001 1.287 -8.816 1.00 82.25 318 LEU A CA 1
ATOM 2493 C C . LEU A 1 318 ? -15.018 1.215 -7.285 1.00 82.25 318 LEU A C 1
ATOM 2495 O O . LEU A 1 318 ? -16.043 0.860 -6.703 1.00 82.25 318 LEU A O 1
ATOM 2499 N N . CYS A 1 319 ? -13.924 1.595 -6.620 1.00 77.62 319 CYS A N 1
ATOM 2500 C CA . CYS A 1 319 ? -13.854 1.615 -5.157 1.00 77.62 319 CYS A CA 1
ATOM 2501 C C . CYS A 1 319 ? -14.865 2.596 -4.548 1.00 77.62 319 CYS A C 1
ATOM 2503 O O . CYS A 1 319 ? -15.547 2.261 -3.577 1.00 77.62 319 CYS A O 1
ATOM 2505 N N . LEU A 1 320 ? -15.005 3.791 -5.129 1.00 80.06 320 LEU A N 1
ATOM 2506 C CA . LEU A 1 320 ? -15.973 4.793 -4.685 1.00 80.06 320 LEU A CA 1
ATOM 2507 C C . LEU A 1 320 ? -17.413 4.328 -4.929 1.00 80.06 320 LEU A C 1
ATOM 2509 O O . LEU A 1 320 ? -18.263 4.487 -4.053 1.00 80.06 320 LEU A O 1
ATOM 2513 N N . PHE A 1 321 ? -17.681 3.695 -6.072 1.00 83.56 321 PHE A N 1
ATOM 2514 C CA . PHE A 1 321 ? -18.975 3.089 -6.372 1.00 83.56 321 PHE A CA 1
ATOM 2515 C C . PHE A 1 321 ? -19.329 1.981 -5.373 1.00 83.56 321 PHE A C 1
ATOM 2517 O O . PHE A 1 321 ? -20.427 1.995 -4.817 1.00 83.56 321 PHE A O 1
ATOM 2524 N N . LEU A 1 322 ? -18.396 1.070 -5.074 1.00 81.44 322 LEU A N 1
ATOM 2525 C CA . LEU A 1 322 ? -18.581 0.023 -4.064 1.00 81.44 322 LEU A CA 1
ATOM 2526 C C . LEU A 1 322 ? -18.823 0.617 -2.672 1.00 81.44 322 LEU A C 1
ATOM 2528 O O . LEU A 1 322 ? -19.741 0.189 -1.973 1.00 81.44 322 LEU A O 1
ATOM 2532 N N . PHE A 1 323 ? -18.058 1.638 -2.282 1.00 79.25 323 PHE A N 1
ATOM 2533 C CA . PHE A 1 323 ? -18.230 2.321 -1.000 1.00 79.25 323 PHE A CA 1
ATOM 2534 C C . PHE A 1 323 ? -19.608 2.985 -0.878 1.00 79.25 323 PHE A C 1
ATOM 2536 O O . PHE A 1 323 ? -20.304 2.801 0.125 1.00 79.25 323 PHE A O 1
ATOM 2543 N N . LEU A 1 324 ? -20.031 3.733 -1.901 1.00 82.12 324 LEU A N 1
ATOM 2544 C CA . LEU A 1 324 ? -21.350 4.364 -1.932 1.00 82.12 324 LEU A CA 1
ATOM 2545 C C . LE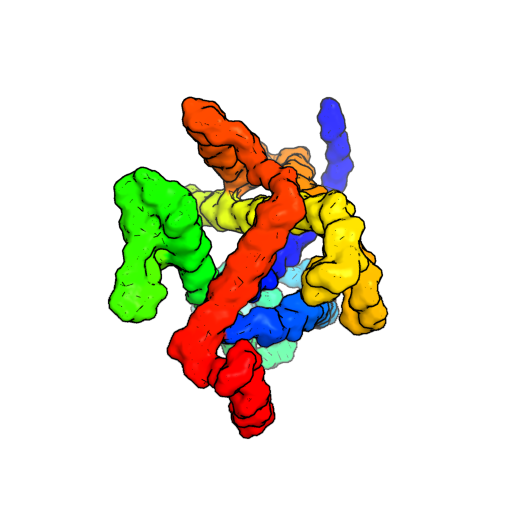U A 1 324 ? -22.473 3.324 -1.979 1.00 82.12 324 LEU A C 1
ATOM 2547 O O . LEU A 1 324 ? -23.473 3.494 -1.285 1.00 82.12 324 LEU A O 1
ATOM 2551 N N . GLY A 1 325 ? -22.294 2.233 -2.728 1.00 80.94 325 GLY A N 1
ATOM 2552 C CA . GLY A 1 325 ? -23.233 1.114 -2.798 1.00 80.94 325 GLY A CA 1
ATOM 2553 C C . GLY A 1 325 ? -23.426 0.431 -1.443 1.00 80.94 325 GLY A C 1
ATOM 2554 O O . GLY A 1 325 ? -24.560 0.273 -0.988 1.00 80.94 325 GLY A O 1
ATOM 2555 N N . LEU A 1 326 ? -22.333 0.114 -0.741 1.00 76.31 326 LEU A N 1
ATOM 2556 C CA . LEU A 1 326 ? -22.373 -0.437 0.618 1.00 76.31 326 LEU A CA 1
ATOM 2557 C C . LEU A 1 326 ? -23.024 0.533 1.604 1.00 76.31 326 LEU A C 1
ATOM 2559 O O . LEU A 1 326 ? -23.831 0.128 2.442 1.00 76.31 326 LEU A O 1
ATOM 2563 N N . LYS A 1 327 ? -22.716 1.826 1.493 1.00 77.38 327 LYS A N 1
ATOM 2564 C CA . LYS A 1 327 ? -23.310 2.846 2.356 1.00 77.38 327 LYS A CA 1
ATOM 2565 C C . LYS A 1 327 ? -24.803 3.018 2.089 1.00 77.38 327 LYS A C 1
ATOM 2567 O O . LYS A 1 327 ? -25.563 3.134 3.044 1.00 77.38 327 LYS A O 1
ATOM 2572 N N . ALA A 1 328 ? -25.238 2.980 0.832 1.00 80.00 328 ALA A N 1
ATOM 2573 C CA . ALA A 1 328 ? -26.652 3.000 0.464 1.00 80.00 328 ALA A CA 1
ATOM 2574 C C . ALA A 1 328 ? -27.384 1.742 0.963 1.00 80.00 328 ALA A C 1
ATOM 2576 O O . ALA A 1 328 ? -28.499 1.842 1.477 1.00 80.00 328 ALA A O 1
ATOM 2577 N N . TYR A 1 329 ? -26.741 0.573 0.883 1.00 76.12 329 TYR A N 1
ATOM 2578 C CA . TYR A 1 329 ? -27.265 -0.678 1.430 1.00 76.12 329 TYR A CA 1
ATOM 2579 C C . TYR A 1 329 ? -27.436 -0.620 2.957 1.00 76.12 329 TYR A C 1
ATOM 2581 O O . TYR A 1 329 ? -28.516 -0.924 3.463 1.00 76.12 329 TYR A O 1
ATOM 2589 N N . LYS A 1 330 ? -26.420 -0.151 3.695 1.00 71.56 330 LYS A N 1
ATOM 2590 C CA . LYS A 1 330 ? -26.511 0.042 5.154 1.00 71.56 330 LYS A CA 1
ATOM 2591 C C . LYS A 1 330 ? -27.514 1.128 5.545 1.00 71.56 330 LYS A C 1
ATOM 2593 O O . LYS A 1 330 ? -28.243 0.960 6.519 1.00 71.56 330 LYS A O 1
ATOM 2598 N N . TRP A 1 331 ? -27.624 2.202 4.757 1.00 67.69 331 TRP A N 1
ATOM 2599 C CA . TRP A 1 331 ? -28.632 3.246 4.969 1.00 67.69 331 TRP A CA 1
ATOM 2600 C C . TRP A 1 331 ? -30.046 2.655 4.912 1.00 67.69 331 TRP A C 1
ATOM 2602 O O . TRP A 1 331 ? -30.858 2.932 5.796 1.00 67.69 331 TRP A O 1
ATOM 2612 N N . ARG A 1 332 ? -30.329 1.757 3.957 1.00 67.00 332 ARG A N 1
ATOM 2613 C CA . ARG A 1 332 ? -31.621 1.048 3.893 1.00 67.00 332 ARG A CA 1
ATOM 2614 C C . ARG A 1 332 ? -31.921 0.188 5.128 1.00 67.00 332 ARG A C 1
ATOM 2616 O O . ARG A 1 332 ? -33.091 -0.032 5.412 1.00 67.00 332 ARG A O 1
ATOM 2623 N N . ARG A 1 333 ? -30.907 -0.259 5.876 1.00 65.88 333 ARG A N 1
ATOM 2624 C CA . ARG A 1 333 ? -31.058 -1.040 7.119 1.00 65.88 333 ARG A CA 1
ATOM 2625 C C . ARG A 1 333 ? -31.067 -0.203 8.405 1.00 65.88 333 ARG A C 1
ATOM 2627 O O . ARG A 1 333 ? -31.004 -0.763 9.490 1.00 65.88 333 ARG A O 1
ATOM 2634 N N . ALA A 1 334 ? -31.151 1.126 8.311 1.00 55.97 334 ALA A N 1
ATOM 2635 C CA . ALA A 1 334 ? -31.195 2.043 9.458 1.00 55.97 334 ALA A CA 1
ATOM 2636 C C . ALA A 1 334 ? -29.983 1.992 10.420 1.00 55.97 334 ALA A C 1
ATOM 2638 O O . ALA A 1 334 ? -29.990 2.685 11.441 1.00 55.97 334 ALA A O 1
ATOM 2639 N N . GLU A 1 335 ? -28.900 1.290 10.066 1.00 57.41 335 GLU A N 1
ATOM 2640 C CA . GLU A 1 335 ? -27.587 1.417 10.707 1.00 57.41 335 GLU A CA 1
ATOM 2641 C C . GLU A 1 335 ? -26.994 2.786 10.354 1.00 57.41 335 GLU A C 1
ATOM 2643 O O . GLU A 1 335 ? -26.280 2.982 9.365 1.00 57.41 335 GLU A O 1
ATOM 2648 N N . LYS A 1 336 ? -27.385 3.800 11.128 1.00 44.97 336 LYS A N 1
ATOM 2649 C CA . LYS A 1 336 ? -27.001 5.186 10.870 1.00 44.97 336 LYS A CA 1
ATOM 2650 C C . LYS A 1 336 ? -25.530 5.426 11.212 1.00 44.97 336 LYS A C 1
ATOM 2652 O O . LYS A 1 336 ? -25.189 5.669 12.367 1.00 44.97 336 LYS A O 1
ATOM 2657 N N . GLY A 1 337 ? -24.730 5.565 10.159 1.00 56.59 337 GLY A N 1
ATOM 2658 C CA . GLY A 1 337 ? -23.552 6.431 10.134 1.00 56.59 337 GLY A CA 1
ATOM 2659 C C . GLY A 1 337 ? -22.221 5.773 10.489 1.00 56.59 337 GLY A C 1
ATOM 2660 O O . GLY A 1 337 ? -22.119 4.578 10.731 1.00 56.59 337 GLY A O 1
ATOM 2661 N N . TRP A 1 338 ? -21.177 6.603 10.461 1.00 58.72 338 TRP A N 1
ATOM 2662 C CA . TRP A 1 338 ? -19.845 6.259 10.959 1.00 58.72 338 TRP A CA 1
ATOM 2663 C C . TRP A 1 338 ? -19.942 5.756 12.403 1.00 58.72 338 TRP A C 1
ATOM 2665 O O . TRP A 1 338 ? -20.801 6.241 13.141 1.00 58.72 338 TRP A O 1
ATOM 2675 N N . VAL A 1 339 ? -19.035 4.859 12.817 1.00 62.28 339 VAL A N 1
ATOM 2676 C CA . VAL A 1 339 ? -18.902 4.423 14.221 1.00 62.28 339 VAL A CA 1
ATOM 2677 C C . VAL A 1 339 ? -18.940 5.660 15.116 1.00 62.28 339 VAL A C 1
ATOM 2679 O O . VAL A 1 339 ? -18.093 6.552 14.973 1.00 62.28 339 VAL A O 1
ATOM 2682 N N . ARG A 1 340 ? -19.977 5.769 15.955 1.00 64.44 340 ARG A N 1
ATOM 2683 C CA . ARG A 1 340 ? -20.163 6.928 16.832 1.00 64.44 340 ARG A CA 1
ATOM 2684 C C . ARG A 1 340 ? -19.005 6.959 17.823 1.00 64.44 340 ARG A C 1
ATOM 2686 O O . ARG A 1 340 ? -18.594 5.923 18.325 1.00 64.44 340 ARG A O 1
ATOM 2693 N N . LEU A 1 341 ? -18.461 8.149 18.059 1.00 69.69 341 LEU A N 1
ATOM 2694 C CA . LEU A 1 341 ? -17.501 8.366 19.138 1.00 69.69 341 LEU A CA 1
ATOM 2695 C C . LEU A 1 341 ? -18.305 8.218 20.438 1.00 69.69 341 LEU A C 1
ATOM 2697 O O . LEU A 1 341 ? -19.110 9.092 20.751 1.00 69.69 341 LEU A O 1
ATOM 2701 N N . GLY A 1 342 ? -18.197 7.047 21.070 1.00 74.44 342 GLY A N 1
ATOM 2702 C CA . GLY A 1 342 ? -18.996 6.636 22.228 1.00 74.44 342 GLY A CA 1
ATOM 2703 C C . GLY A 1 342 ? -18.574 7.310 23.533 1.00 74.44 342 GLY A C 1
ATOM 2704 O O . GLY A 1 342 ? -17.675 8.157 23.531 1.00 74.44 342 GLY A O 1
ATOM 2705 N N . SER A 1 343 ? -19.213 6.920 24.641 1.00 83.06 343 SER A N 1
ATOM 2706 C CA . SER A 1 343 ? -18.859 7.392 25.989 1.00 83.06 343 SER A CA 1
ATOM 2707 C C . SER A 1 343 ? -17.501 6.850 26.452 1.00 83.06 343 SER A C 1
ATOM 2709 O O . SER A 1 343 ? -16.929 5.945 25.832 1.00 83.06 343 SER A O 1
ATOM 2711 N N . TRP A 1 344 ? -16.996 7.374 27.571 1.00 80.19 344 TRP A N 1
ATOM 2712 C CA . TRP A 1 344 ? -15.766 6.899 28.205 1.00 80.19 344 TRP A CA 1
ATOM 2713 C C . TRP A 1 344 ? -15.796 5.391 28.476 1.00 80.19 344 TRP A C 1
ATOM 2715 O O . TRP A 1 344 ? -14.828 4.692 28.187 1.00 80.19 344 TRP A O 1
ATOM 2725 N N . GLU A 1 345 ? -16.920 4.858 28.956 1.00 83.19 345 GLU A N 1
ATOM 2726 C CA . GLU A 1 345 ? -17.075 3.429 29.248 1.00 83.19 345 GLU A CA 1
ATOM 2727 C C . GLU A 1 345 ? -16.950 2.574 27.990 1.00 83.19 345 GLU A C 1
ATOM 2729 O O . GLU A 1 345 ? -16.478 1.442 28.061 1.00 83.19 345 GLU A O 1
ATOM 2734 N N . GLU A 1 346 ? -17.385 3.090 26.843 1.00 83.25 346 GLU A N 1
ATOM 2735 C CA . GLU A 1 346 ? -17.273 2.390 25.569 1.00 83.25 346 GLU A CA 1
ATOM 2736 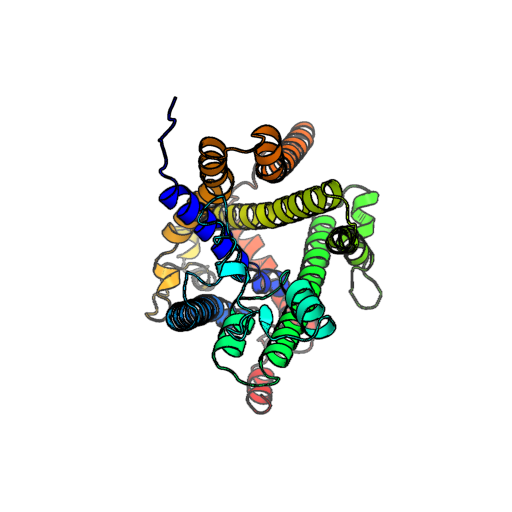C C . GLU A 1 346 ? -15.829 2.400 25.062 1.00 83.25 346 GLU A C 1
ATOM 2738 O O . GLU A 1 346 ? -15.319 1.352 24.669 1.00 83.25 346 GLU A O 1
ATOM 2743 N N . LEU A 1 347 ? -15.133 3.539 25.168 1.00 82.44 347 LEU A N 1
ATOM 2744 C CA . LEU A 1 347 ? -13.695 3.627 24.887 1.00 82.44 347 LEU A CA 1
ATOM 2745 C C . LEU A 1 347 ? -12.899 2.668 25.771 1.00 82.44 347 LEU A C 1
ATOM 2747 O O . LEU A 1 347 ? -12.081 1.891 25.276 1.00 82.44 347 LEU A O 1
ATOM 2751 N N . ARG A 1 348 ? -13.177 2.687 27.073 1.00 80.12 348 ARG A N 1
ATOM 2752 C CA . ARG A 1 348 ? -12.538 1.816 28.052 1.00 80.12 348 ARG A CA 1
ATOM 2753 C C . ARG A 1 348 ? -12.789 0.347 27.731 1.00 80.12 348 ARG A C 1
ATOM 2755 O O . ARG A 1 348 ? -11.826 -0.402 27.628 1.00 80.12 348 ARG A O 1
ATOM 2762 N N . ARG A 1 349 ? -14.045 -0.049 27.500 1.00 83.44 349 ARG A N 1
ATOM 2763 C CA . ARG A 1 349 ? -14.397 -1.431 27.130 1.00 83.44 349 ARG A CA 1
ATOM 2764 C C . ARG A 1 349 ? -13.675 -1.894 25.870 1.00 83.44 349 ARG A C 1
ATOM 2766 O O . ARG A 1 349 ? -13.293 -3.055 25.792 1.00 83.44 349 ARG A O 1
ATOM 2773 N N . VAL A 1 350 ? -13.488 -1.012 24.888 1.00 81.06 350 VAL A N 1
ATOM 2774 C CA . VAL A 1 350 ? -12.735 -1.337 23.670 1.00 81.06 350 VAL A CA 1
ATOM 2775 C C . VAL A 1 350 ? -11.250 -1.536 23.977 1.00 81.06 350 VAL A C 1
ATOM 2777 O O . VAL A 1 350 ? -10.681 -2.528 23.533 1.00 81.06 350 VAL A O 1
ATOM 2780 N N . ILE A 1 351 ? -10.622 -0.644 24.748 1.00 78.44 351 ILE A N 1
ATOM 2781 C CA . ILE A 1 351 ? -9.202 -0.778 25.119 1.00 78.44 351 ILE A CA 1
ATOM 2782 C C . ILE A 1 351 ? -8.973 -2.031 25.976 1.00 78.44 351 ILE A C 1
ATOM 2784 O O . ILE A 1 351 ? -8.014 -2.762 25.737 1.00 78.44 351 ILE A O 1
ATOM 2788 N N . GLU A 1 352 ? -9.846 -2.284 26.953 1.00 80.00 352 GLU A N 1
ATOM 2789 C CA . GLU A 1 352 ? -9.789 -3.468 27.816 1.00 80.00 352 GLU A CA 1
ATOM 2790 C C . GLU A 1 352 ? -9.956 -4.745 27.002 1.00 80.00 352 GLU A C 1
ATOM 2792 O O . GLU A 1 352 ? -9.112 -5.622 27.111 1.00 80.00 352 GLU A O 1
ATOM 2797 N N . ARG A 1 353 ? -10.942 -4.811 26.097 1.00 80.06 353 ARG A N 1
ATOM 2798 C CA . ARG A 1 353 ? -11.113 -5.963 25.200 1.00 80.06 353 ARG A CA 1
ATOM 2799 C C . ARG A 1 353 ? -9.853 -6.244 24.386 1.00 80.06 353 ARG A C 1
ATOM 2801 O O . ARG A 1 353 ? -9.389 -7.371 24.358 1.00 80.06 353 ARG A O 1
ATOM 2808 N N . LEU A 1 354 ? -9.266 -5.215 23.773 1.00 73.31 354 LEU A N 1
ATOM 2809 C CA . LEU A 1 354 ? -8.041 -5.377 22.983 1.00 73.31 354 LEU A CA 1
ATOM 2810 C C . LEU A 1 354 ? -6.848 -5.840 23.834 1.00 73.31 354 LEU A C 1
ATOM 2812 O O . LEU A 1 354 ? -5.968 -6.538 23.332 1.00 73.31 354 LEU A O 1
ATOM 2816 N N . ARG A 1 355 ? -6.795 -5.443 25.111 1.00 71.94 355 ARG A N 1
ATOM 2817 C CA . ARG A 1 355 ? -5.783 -5.922 26.058 1.00 71.94 355 ARG A CA 1
ATOM 2818 C C . ARG A 1 355 ? -6.040 -7.374 26.452 1.00 71.94 355 ARG A C 1
ATOM 2820 O O . ARG A 1 355 ? -5.097 -8.154 26.477 1.00 71.94 355 ARG A O 1
ATOM 2827 N N . ASP A 1 356 ? -7.280 -7.717 26.764 1.00 70.69 356 ASP A N 1
ATOM 2828 C CA . ASP A 1 356 ? -7.652 -9.036 27.263 1.00 70.69 356 ASP A CA 1
ATOM 2829 C C . ASP A 1 356 ? -7.533 -10.094 26.155 1.00 70.69 356 ASP A C 1
ATOM 2831 O O . ASP A 1 356 ? -6.965 -11.150 26.413 1.00 70.69 356 ASP A O 1
ATOM 2835 N N . ASP A 1 357 ? -7.912 -9.771 24.912 1.00 65.50 357 ASP A N 1
ATOM 2836 C CA . ASP A 1 357 ? -7.676 -10.614 23.725 1.00 65.50 357 ASP A CA 1
ATOM 2837 C C . ASP A 1 357 ? -6.168 -10.860 23.506 1.00 65.50 357 ASP A C 1
ATOM 2839 O O . ASP A 1 357 ? -5.724 -11.946 23.136 1.00 65.50 357 ASP A O 1
ATOM 2843 N N . SER A 1 358 ? -5.336 -9.849 23.774 1.00 61.94 358 SER A N 1
ATOM 2844 C CA . SER A 1 358 ? -3.882 -10.005 23.709 1.00 61.94 358 SER A CA 1
ATOM 2845 C C . SER A 1 358 ? -3.331 -10.888 24.833 1.00 61.94 358 SER A C 1
ATOM 2847 O O . SER A 1 358 ? -2.314 -11.548 24.627 1.00 61.94 358 SER A O 1
ATOM 2849 N N . LEU A 1 359 ? -3.947 -10.872 26.017 1.00 62.72 359 LEU A N 1
ATOM 2850 C CA . LEU A 1 359 ? -3.533 -11.683 27.164 1.00 62.72 359 LEU A CA 1
ATOM 2851 C C . LEU A 1 359 ? -4.027 -13.129 27.049 1.00 62.72 359 LEU A C 1
ATOM 2853 O O . LEU A 1 359 ? -3.312 -14.036 27.467 1.00 62.72 359 LEU A O 1
ATOM 2857 N N . SER A 1 360 ? -5.211 -13.362 26.474 1.00 60.59 360 SER A N 1
ATOM 2858 C CA . SER A 1 360 ? -5.714 -14.714 26.208 1.00 60.59 360 SER A CA 1
ATOM 2859 C C . SER A 1 360 ? -4.820 -15.451 25.220 1.00 60.59 360 SER A C 1
ATOM 2861 O O . SER A 1 360 ? -4.448 -16.588 25.495 1.00 60.59 360 SER A O 1
ATOM 2863 N N . ASN A 1 361 ? -4.387 -14.776 24.149 1.00 59.62 361 ASN A N 1
ATOM 2864 C CA . ASN A 1 361 ? -3.444 -15.350 23.187 1.00 59.62 361 ASN A CA 1
ATOM 2865 C C . ASN A 1 361 ? -2.115 -15.727 23.869 1.00 59.62 361 ASN A C 1
ATOM 2867 O O . ASN A 1 361 ? -1.591 -16.808 23.648 1.00 59.62 361 ASN A O 1
ATOM 2871 N N . ALA A 1 362 ? -1.609 -14.883 24.777 1.00 56.16 362 ALA A N 1
ATOM 2872 C CA . ALA A 1 362 ? -0.397 -15.189 25.544 1.00 56.16 362 ALA A CA 1
ATOM 2873 C C . ALA A 1 362 ? -0.583 -16.337 26.563 1.00 56.16 362 ALA A C 1
ATOM 2875 O O . ALA A 1 362 ? 0.379 -17.014 26.925 1.00 56.16 362 ALA A O 1
ATOM 2876 N N . ARG A 1 363 ? -1.812 -16.559 27.051 1.00 55.53 363 ARG A N 1
ATOM 2877 C CA . ARG A 1 363 ? -2.141 -17.620 28.015 1.00 55.53 363 ARG A CA 1
ATOM 2878 C C . ARG A 1 363 ? -2.254 -18.994 27.364 1.00 55.53 363 ARG A C 1
ATOM 2880 O O . ARG A 1 363 ? -1.834 -19.969 27.982 1.00 55.53 363 ARG A O 1
ATOM 2887 N N . GLU A 1 364 ? -2.824 -19.072 26.163 1.00 59.59 364 GLU A N 1
ATOM 2888 C CA . GLU A 1 364 ? -2.915 -20.324 25.396 1.00 59.59 364 GLU A CA 1
ATOM 2889 C C . GLU A 1 364 ? -1.527 -20.896 25.068 1.00 59.59 364 GLU A C 1
ATOM 2891 O O . GLU A 1 364 ? -1.350 -22.112 25.088 1.00 59.59 364 GLU A O 1
ATOM 2896 N N . ASP A 1 365 ? -0.527 -20.027 24.904 1.00 54.44 365 ASP A N 1
ATOM 2897 C CA . ASP A 1 365 ? 0.856 -20.407 24.598 1.00 54.44 365 ASP A CA 1
ATOM 2898 C C . ASP A 1 365 ? 1.730 -20.690 25.843 1.00 54.44 365 ASP A C 1
ATOM 2900 O O . ASP A 1 365 ? 2.901 -21.049 25.713 1.00 54.44 365 ASP A O 1
ATOM 2904 N N . GLY A 1 366 ? 1.174 -20.587 27.060 1.00 55.38 366 GLY A N 1
ATOM 2905 C CA . GLY A 1 366 ? 1.863 -20.966 28.305 1.00 55.38 366 GLY A CA 1
ATOM 2906 C C . GLY A 1 366 ? 2.858 -19.937 28.862 1.00 55.38 366 GLY A C 1
ATOM 2907 O O . GLY A 1 366 ? 3.729 -20.303 29.649 1.00 55.38 366 GLY A O 1
ATOM 2908 N N . ASP A 1 367 ? 2.726 -18.657 28.499 1.00 53.28 367 ASP A N 1
ATOM 2909 C CA . ASP A 1 367 ? 3.707 -17.602 28.810 1.00 53.28 367 ASP A CA 1
ATOM 2910 C C . ASP A 1 367 ? 3.348 -16.681 29.980 1.00 53.28 367 ASP A C 1
ATOM 2912 O O . ASP A 1 367 ? 3.915 -15.592 30.122 1.00 53.28 367 ASP A O 1
ATOM 2916 N N . LEU A 1 368 ? 2.398 -17.079 30.821 1.00 53.06 368 LEU A N 1
ATOM 2917 C CA . LEU A 1 368 ? 2.071 -16.325 32.026 1.00 53.06 368 LEU A CA 1
ATOM 2918 C C . LEU A 1 368 ? 2.862 -16.866 33.216 1.00 53.06 368 LEU A C 1
ATOM 2920 O O . LEU A 1 368 ? 2.814 -18.061 33.504 1.00 53.06 368 LEU A O 1
ATOM 2924 N N . ASP A 1 369 ? 3.553 -15.972 33.923 1.00 51.56 369 ASP A N 1
ATOM 2925 C CA . ASP A 1 369 ? 4.064 -16.266 35.263 1.00 51.56 369 ASP A CA 1
ATOM 2926 C C . ASP A 1 369 ? 2.878 -16.469 36.236 1.00 51.56 369 ASP A C 1
ATOM 2928 O O . ASP A 1 369 ? 1.754 -16.042 35.948 1.00 51.56 369 ASP A O 1
ATOM 2932 N N . GLU A 1 370 ? 3.105 -17.089 37.403 1.00 49.00 370 GLU A N 1
ATOM 2933 C CA . GLU A 1 370 ? 2.049 -17.398 38.397 1.00 49.00 370 GLU A CA 1
ATOM 2934 C C . GLU A 1 370 ? 1.234 -16.164 38.849 1.00 49.00 370 GLU A C 1
ATOM 2936 O O . GLU A 1 370 ? 0.078 -16.300 39.250 1.00 49.00 370 GLU A O 1
ATOM 2941 N N . ASP A 1 371 ? 1.788 -14.959 38.683 1.00 48.88 371 ASP A N 1
ATOM 2942 C CA . ASP A 1 371 ? 1.162 -13.674 39.023 1.00 48.88 371 ASP A CA 1
ATOM 2943 C C . ASP A 1 371 ? 0.323 -13.059 37.876 1.00 48.88 371 ASP A C 1
ATOM 2945 O O . ASP A 1 371 ? -0.229 -11.964 38.013 1.00 48.88 371 ASP A O 1
ATOM 2949 N N . GLY A 1 372 ? 0.220 -13.728 36.721 1.00 49.38 372 GLY A N 1
ATOM 2950 C CA . GLY A 1 372 ? -0.511 -13.240 35.542 1.00 49.38 372 GLY A CA 1
ATOM 2951 C C . GLY A 1 372 ? 0.232 -12.183 34.711 1.00 49.38 372 GLY A C 1
ATOM 2952 O O . GLY A 1 372 ? -0.355 -11.591 33.801 1.00 49.38 372 GLY A O 1
ATOM 2953 N N . SER A 1 373 ? 1.514 -11.939 34.999 1.00 48.12 373 SER A N 1
ATOM 2954 C CA . SER A 1 373 ? 2.419 -11.143 34.163 1.00 48.12 373 SER A CA 1
ATOM 2955 C C . SER A 1 373 ? 2.992 -11.968 33.007 1.00 48.12 373 SER A C 1
ATOM 2957 O O . SER A 1 373 ? 3.161 -13.178 33.120 1.00 48.12 373 SER A O 1
ATOM 2959 N N . ILE A 1 374 ? 3.307 -11.310 31.885 1.00 54.25 374 ILE A N 1
ATOM 2960 C CA . ILE A 1 374 ? 3.985 -11.953 30.749 1.00 54.25 374 ILE A CA 1
ATOM 2961 C C . ILE A 1 374 ? 5.409 -12.328 31.179 1.00 54.25 374 ILE A C 1
ATOM 2963 O O . ILE A 1 374 ? 6.185 -11.442 31.548 1.00 54.25 374 ILE A O 1
ATOM 2967 N N . SER A 1 375 ? 5.737 -13.617 31.074 1.00 47.34 375 SER A N 1
ATOM 2968 C CA . SER A 1 375 ? 7.028 -14.214 31.417 1.00 47.34 375 SER A CA 1
ATOM 2969 C C . SER A 1 375 ? 8.199 -13.496 30.748 1.00 47.34 375 SER A C 1
ATOM 2971 O O . SER A 1 375 ? 8.414 -13.564 29.533 1.00 47.34 375 SER A O 1
ATOM 2973 N N . LEU A 1 376 ? 9.015 -12.825 31.565 1.00 47.94 376 LEU A N 1
ATOM 2974 C CA . LEU A 1 376 ? 10.286 -12.227 31.137 1.00 47.94 376 LEU A CA 1
ATOM 2975 C C . LEU A 1 376 ? 11.322 -13.301 30.751 1.00 47.94 376 LEU A C 1
ATOM 2977 O O . LEU A 1 376 ? 12.282 -13.014 30.038 1.00 47.94 376 LEU A O 1
ATOM 2981 N N . ARG A 1 377 ? 11.117 -14.562 31.155 1.00 40.03 377 ARG A N 1
ATOM 2982 C CA . ARG A 1 377 ? 12.075 -15.659 30.945 1.00 40.03 377 ARG A CA 1
ATOM 2983 C C . ARG A 1 377 ? 12.175 -16.104 29.481 1.00 40.03 377 ARG A C 1
ATOM 2985 O O . ARG A 1 377 ? 13.221 -16.602 29.071 1.00 40.03 377 ARG A O 1
ATOM 2992 N N . SER A 1 378 ? 11.139 -15.860 28.670 1.00 39.69 378 SER A N 1
ATOM 2993 C CA . SER A 1 378 ? 11.205 -16.056 27.212 1.00 39.69 378 SER A CA 1
ATOM 2994 C C . SER A 1 378 ? 11.925 -14.913 26.475 1.00 39.69 378 SER A C 1
ATOM 2996 O O . SER A 1 378 ? 12.195 -15.055 25.280 1.00 39.69 378 SER A O 1
ATOM 2998 N N . GLN A 1 379 ? 12.220 -13.781 27.130 1.00 39.47 379 GLN A N 1
ATOM 2999 C CA . GLN A 1 379 ? 12.926 -12.660 26.495 1.00 39.47 379 GLN A CA 1
ATOM 3000 C C . GLN A 1 379 ? 14.446 -12.877 26.428 1.00 39.47 379 GLN A C 1
ATOM 3002 O O . GLN A 1 379 ? 15.073 -12.423 25.473 1.00 39.47 379 GLN A O 1
ATOM 3007 N N . GLU A 1 380 ? 15.041 -13.591 27.388 1.00 36.78 380 GLU A N 1
ATOM 3008 C CA . GLU A 1 380 ? 16.502 -13.779 27.454 1.00 36.78 380 GLU A CA 1
ATOM 3009 C C . GLU A 1 380 ? 17.004 -14.982 26.642 1.00 36.78 380 GLU A C 1
ATOM 3011 O O . GLU A 1 380 ? 18.085 -14.921 26.054 1.00 36.78 380 GLU A O 1
ATOM 3016 N N . SER A 1 381 ? 16.217 -16.058 26.518 1.00 30.27 381 SER A N 1
ATOM 3017 C CA . SER A 1 381 ? 16.647 -17.267 25.794 1.00 30.27 381 SER A CA 1
ATOM 3018 C C . SER A 1 381 ? 16.841 -17.051 24.287 1.00 30.27 381 SER A C 1
ATOM 3020 O O . SER A 1 381 ? 17.602 -17.784 23.656 1.00 30.27 381 SER A O 1
ATOM 3022 N N . HIS A 1 382 ? 16.213 -16.024 23.705 1.00 37.41 382 HIS A N 1
ATOM 3023 C CA . HIS A 1 382 ? 16.283 -15.743 22.268 1.00 37.41 382 HIS A CA 1
ATOM 3024 C C . HIS A 1 382 ? 17.236 -14.606 21.878 1.00 37.41 382 HIS A C 1
ATOM 3026 O O . HIS A 1 382 ? 17.512 -14.455 20.692 1.00 37.41 382 HIS A O 1
ATOM 3032 N N . GLN A 1 383 ? 17.816 -13.868 22.834 1.00 35.97 383 GLN A N 1
ATOM 3033 C CA . GLN A 1 383 ? 18.968 -12.999 22.535 1.00 35.97 383 GLN A CA 1
ATOM 3034 C C . GLN A 1 383 ? 20.257 -13.794 22.281 1.00 35.97 383 GLN A C 1
ATOM 3036 O O . GLN A 1 383 ? 21.200 -13.259 21.707 1.00 35.97 383 GLN A O 1
ATOM 3041 N N . HIS A 1 384 ? 20.292 -15.074 22.659 1.00 29.00 384 HIS A N 1
ATOM 3042 C CA . HIS A 1 384 ? 21.444 -15.953 22.457 1.00 29.00 384 HIS A CA 1
ATOM 3043 C C . HIS A 1 384 ? 21.352 -16.852 21.210 1.00 29.00 384 HIS A C 1
ATOM 3045 O O . HIS A 1 384 ? 22.261 -17.646 20.981 1.00 29.00 384 HIS A O 1
ATOM 3051 N N . LEU A 1 385 ? 20.295 -16.731 20.393 1.00 31.28 385 LEU A N 1
ATOM 3052 C CA . LEU A 1 385 ? 20.070 -17.577 19.206 1.00 31.28 385 LEU A CA 1
ATOM 3053 C C . LEU A 1 385 ? 19.747 -16.803 17.911 1.00 31.28 385 LEU A C 1
ATOM 3055 O O . LEU A 1 385 ? 19.238 -17.399 16.963 1.00 31.28 385 LEU A O 1
ATOM 3059 N N . SER A 1 386 ? 20.065 -15.507 17.838 1.00 31.64 386 SER A N 1
ATOM 3060 C CA . SER A 1 386 ? 20.053 -14.734 16.582 1.00 31.64 386 SER A CA 1
ATOM 3061 C C . SER A 1 386 ? 21.454 -14.371 16.123 1.00 31.64 386 SER A C 1
ATOM 3063 O O . SER A 1 386 ? 22.160 -13.755 16.956 1.00 31.64 386 SER A O 1
#

Secondary structure (DSSP, 8-state):
-------HHHHHHHHHHHHHHGGGTTTTHHHHGGGT-S-TTTTHHHHHHHHHHHHHHHHHHHHHHHHHS-TT-TTSPPPTTS-PPPTTGGGB-TT--BGGGS-HHHHHHHHHTSS---HHHHHHHHTT-TTHHHHHHHHHHHHHHHHHHHHHHHHHHHHHHHHHHH--STTGGGGGPPPTTS--HHHHHHHGGGGGGGGGGGS--HHHHHHHHHHHHHHHHHHHHHHHHHHHHHHHHHHHHHHTHHHHTSGGGGGGGGG-TTS---GGGHHHHTTTHHHHHHHHHHHIIIIIHHHHHHHH--S-HHHHHHHHHHHHHHHHHHHHHHHHHHHHTT--SS-----HHHHHHHHHHHHHHHHHHHHHTT-B-TTSSB-THHHHTTTT--

Organism: Aureobasidium pullulans (NCBI:txid5580)